Protein AF-0000000078593495 (afdb_homodimer)

Secondary structure (DSSP, 8-state):
---PPPPPP---S-PEEE---S----TT-EEEEEEEES-EEES-EEES-EEEEEEEES-EEES-EEET-EEEEEEEES-B-TT-B-TT-EEEEEEEES-B-TT-B-TT-EEEEEEEES-B-TT-B-TT-EEEEEEEES-B-TT-B-TT-EEEEEEEES-B-TT-B-TT---TT-B-TTSB-TT-B--HHHHTT-EE-HHHHHHHHGGGTPEE-/----PPPPP---S--EEE---S----TT-EEEEEEEES-EEES-EEES-EEEEEEEES-EEES-EEET-EEEEEEEES-B-TT-B-TT-EEEEEEEES-B-TT-B-TT-EEEEEEEES-B-TT-B-TT-EEEEEEEES-B-TT-B-TT-EEEEEEEES-B-TT-B-TT---TT-B-TTSB-TT-B--HHHHTT-EE-HHHHHHHHGGGTPEE-

Structure (mmCIF, N/CA/C/O backbone):
data_AF-0000000078593495-model_v1
#
loop_
_entity.id
_entity.type
_entity.pdbx_description
1 polymer 'Uncharacterized conserved protein, yisX B.subtilis ortholog'
#
loop_
_atom_site.group_PDB
_atom_site.id
_atom_site.type_symbol
_atom_site.label_atom_id
_atom_site.label_alt_id
_atom_site.label_comp_id
_atom_site.label_asym_id
_atom_site.label_entity_id
_atom_site.label_seq_id
_atom_site.pdbx_PDB_ins_code
_atom_site.Cartn_x
_atom_site.Cartn_y
_atom_site.Cartn_z
_atom_site.occupancy
_atom_site.B_iso_or_equiv
_atom_site.auth_seq_id
_atom_site.auth_comp_id
_atom_site.auth_asym_id
_atom_site.auth_atom_id
_atom_site.pdbx_PDB_model_num
ATOM 1 N N . MET A 1 1 ? 17.172 13.688 9.93 1 40.59 1 MET A N 1
ATOM 2 C CA . MET A 1 1 ? 16.844 14.977 9.336 1 40.59 1 MET A CA 1
ATOM 3 C C . MET A 1 1 ? 16.938 16.094 10.367 1 40.59 1 MET A C 1
ATOM 5 O O . MET A 1 1 ? 16.469 15.945 11.5 1 40.59 1 MET A O 1
ATOM 9 N N . ASN A 1 2 ? 17.922 16.812 10.305 1 46.59 2 ASN A N 1
ATOM 10 C CA . ASN A 1 2 ? 18.219 17.906 11.227 1 46.59 2 ASN A CA 1
ATOM 11 C C . ASN A 1 2 ? 17.016 18.797 11.469 1 46.59 2 ASN A C 1
ATOM 13 O O . ASN A 1 2 ? 16.641 19.594 10.602 1 46.59 2 ASN A O 1
ATOM 17 N N . ASN A 1 3 ? 16.047 18.344 11.938 1 56.38 3 ASN A N 1
ATOM 18 C CA . ASN A 1 3 ? 14.836 19.141 12.141 1 56.38 3 ASN A CA 1
ATOM 19 C C . ASN A 1 3 ? 15.133 20.406 12.922 1 56.38 3 ASN A C 1
ATOM 21 O O . ASN A 1 3 ? 15.391 20.344 14.133 1 56.38 3 ASN A O 1
ATOM 25 N N . LYS A 1 4 ? 15.633 21.359 12.25 1 67.75 4 LYS A N 1
ATOM 26 C CA . LYS A 1 4 ? 15.758 22.672 12.891 1 67.75 4 LYS A CA 1
ATOM 27 C C . LYS A 1 4 ? 14.461 23.062 13.594 1 67.75 4 LYS A C 1
ATOM 29 O O . LYS A 1 4 ? 13.367 22.797 13.086 1 67.75 4 LYS A O 1
ATOM 34 N N . LYS A 1 5 ? 14.492 23.594 14.805 1 88.38 5 LYS A N 1
ATOM 35 C CA . LYS A 1 5 ? 13.43 24.016 15.703 1 88.38 5 LYS A CA 1
ATOM 36 C C . LYS A 1 5 ? 12.609 25.156 15.078 1 88.38 5 LYS A C 1
ATOM 38 O O . LYS A 1 5 ? 13.156 26.016 14.391 1 88.38 5 LYS A O 1
ATOM 43 N N . VAL A 1 6 ? 11.375 25.094 15.164 1 97 6 VAL A N 1
ATOM 44 C CA . VAL A 1 6 ? 10.461 26.156 14.742 1 97 6 VAL A CA 1
ATOM 45 C C . VAL A 1 6 ? 10.766 27.438 15.516 1 97 6 VAL A C 1
ATOM 47 O O . VAL A 1 6 ? 10.852 27.422 16.75 1 97 6 VAL A O 1
ATOM 50 N N . LEU A 1 7 ? 10.953 28.453 14.766 1 97.25 7 LEU A N 1
ATOM 51 C CA . LEU A 1 7 ? 11.266 29.734 15.406 1 97.25 7 LEU A CA 1
ATOM 52 C C . LEU A 1 7 ? 10.031 30.312 16.078 1 97.25 7 LEU A C 1
ATOM 54 O O . LEU A 1 7 ? 8.93 30.266 15.531 1 97.25 7 LEU A O 1
ATOM 58 N N . LYS A 1 8 ? 10.273 30.922 17.281 1 97.38 8 LYS A N 1
ATOM 59 C CA . LYS A 1 8 ? 9.203 31.594 18.016 1 97.38 8 LYS A CA 1
ATOM 60 C C . LYS A 1 8 ? 9.023 33.031 17.547 1 97.38 8 LYS A C 1
ATOM 62 O O . LYS A 1 8 ? 9.945 33.625 17 1 97.38 8 LYS A O 1
ATOM 67 N N . PRO A 1 9 ? 7.816 33.5 17.781 1 98.25 9 PRO A N 1
ATOM 68 C CA . PRO A 1 9 ? 7.605 34.906 17.438 1 98.25 9 PRO A CA 1
ATOM 69 C C . PRO A 1 9 ? 8.508 35.844 18.234 1 98.25 9 PRO A C 1
ATOM 71 O O . PRO A 1 9 ? 8.75 35.625 19.422 1 98.25 9 PRO A O 1
ATOM 74 N N . ARG A 1 10 ? 8.945 36.875 17.516 1 97.81 10 ARG A N 1
ATOM 75 C CA . ARG A 1 10 ? 9.734 37.938 18.172 1 97.81 10 ARG A CA 1
ATOM 76 C C . ARG A 1 10 ? 8.836 39.062 18.656 1 97.81 10 ARG A C 1
ATOM 78 O O . ARG A 1 10 ? 8.586 40.031 17.922 1 97.81 10 ARG A O 1
ATOM 85 N N . ILE A 1 11 ? 8.367 38.938 19.812 1 96.94 11 ILE A N 1
ATOM 86 C CA . ILE A 1 11 ? 7.438 39.906 20.375 1 96.94 11 ILE A CA 1
ATOM 87 C C . ILE A 1 11 ? 8.109 40.656 21.516 1 96.94 11 ILE A C 1
ATOM 89 O O . ILE A 1 11 ? 8.617 40.062 22.453 1 96.94 11 ILE A O 1
ATOM 93 N N . PRO A 1 12 ? 8.094 41.969 21.406 1 93.75 12 PRO A N 1
ATOM 94 C CA . PRO A 1 12 ? 8.695 42.75 22.484 1 93.75 12 PRO A CA 1
ATOM 95 C C . PRO A 1 12 ? 7.902 42.656 23.797 1 93.75 12 PRO A C 1
ATOM 97 O O . PRO A 1 12 ? 6.719 42.312 23.781 1 93.75 12 PRO A O 1
ATOM 100 N N . ASP A 1 13 ? 8.516 43 24.938 1 89.5 13 ASP A N 1
ATOM 101 C CA . ASP A 1 13 ? 7.91 42.906 26.25 1 89.5 13 ASP A CA 1
ATOM 102 C C . ASP A 1 13 ? 6.887 44 26.484 1 89.5 13 ASP A C 1
ATOM 104 O O . ASP A 1 13 ? 5.895 43.812 27.188 1 89.5 13 ASP A O 1
ATOM 108 N N . ASN A 1 14 ? 7.137 45.156 25.812 1 89.06 14 ASN A N 1
ATOM 109 C CA . ASN A 1 14 ? 6.262 46.312 26.062 1 89.06 14 ASN A CA 1
ATOM 110 C C . ASN A 1 14 ? 5.25 46.5 24.938 1 89.06 14 ASN A C 1
ATOM 112 O O . ASN A 1 14 ? 5.57 47.062 23.891 1 89.06 14 ASN A O 1
ATOM 116 N N . LEU A 1 15 ? 4.105 45.875 25.094 1 89.88 15 LEU A N 1
ATOM 117 C CA . LEU A 1 15 ? 3.051 46.031 24.094 1 89.88 15 LEU A CA 1
ATOM 118 C C . LEU A 1 15 ? 1.963 46.969 24.594 1 89.88 15 LEU A C 1
ATOM 120 O O . LEU A 1 15 ? 1.721 47.062 25.797 1 89.88 15 LEU A O 1
ATOM 124 N N . SER A 1 16 ? 1.395 47.719 23.672 1 86.88 16 SER A N 1
ATOM 125 C CA . SER A 1 16 ? 0.256 48.594 24 1 86.88 16 SER A CA 1
ATOM 126 C C . SER A 1 16 ? -1.039 47.781 24.047 1 86.88 16 SER A C 1
ATOM 128 O O . SER A 1 16 ? -1.286 46.938 23.172 1 86.88 16 SER A O 1
ATOM 130 N N . VAL A 1 17 ? -1.724 47.969 25.203 1 82.06 17 VAL A N 1
ATOM 131 C CA . VAL A 1 17 ? -3.006 47.281 25.328 1 82.06 17 VAL A CA 1
ATOM 132 C C . VAL A 1 17 ? -4.055 48 24.484 1 82.06 17 VAL A C 1
ATOM 134 O O . VAL A 1 17 ? -4.188 49.219 24.547 1 82.06 17 VAL A O 1
ATOM 137 N N . VAL A 1 18 ? -4.59 47.281 23.641 1 74.06 18 VAL A N 1
ATOM 138 C CA . VAL A 1 18 ? -5.633 47.844 22.797 1 74.06 18 VAL A CA 1
ATOM 139 C C . VAL A 1 18 ? -6.992 47.688 23.484 1 74.06 18 VAL A C 1
ATOM 141 O O . VAL A 1 18 ? -7.352 46.594 23.938 1 74.06 18 VAL A O 1
ATOM 144 N N . GLU A 1 19 ? -7.656 48.75 23.969 1 63.53 19 GLU A N 1
ATOM 145 C CA . GLU A 1 19 ? -9.047 48.719 24.422 1 63.53 19 GLU A CA 1
ATOM 146 C C . GLU A 1 19 ? -10.008 48.625 23.234 1 63.53 19 GLU A C 1
ATOM 148 O O . GLU A 1 19 ? -10.016 49.5 22.375 1 63.53 19 GLU A O 1
ATOM 153 N N . LEU A 1 20 ? -10.227 47.469 22.828 1 59.06 20 LEU A N 1
ATOM 154 C CA . LEU A 1 20 ? -11.047 47.25 21.641 1 59.06 20 LEU A CA 1
ATOM 155 C C . LEU A 1 20 ? -12.289 48.156 21.672 1 59.06 20 LEU A C 1
ATOM 157 O O . LEU A 1 20 ? -13.219 47.906 22.438 1 59.06 20 LEU A O 1
ATOM 161 N N . GLN A 1 21 ? -12.195 49.438 22.266 1 51.5 21 GLN A N 1
ATOM 162 C CA . GLN A 1 21 ? -13.414 50.188 21.969 1 51.5 21 GLN A CA 1
ATOM 163 C C . GLN A 1 21 ? -13.906 49.906 20.562 1 51.5 21 GLN A C 1
ATOM 165 O O . GLN A 1 21 ? -13.188 49.312 19.75 1 51.5 21 GLN A O 1
ATOM 170 N N . GLU A 1 22 ? -15.07 50.906 20.047 1 49.38 22 GLU A N 1
ATOM 171 C CA . GLU A 1 22 ? -15.875 51.125 18.844 1 49.38 22 GLU A CA 1
ATOM 172 C C . GLU A 1 22 ? -15 51.219 17.594 1 49.38 22 GLU A C 1
ATOM 174 O O . GLU A 1 22 ? -15.461 51.625 16.531 1 49.38 22 GLU A O 1
ATOM 179 N N . LYS A 1 23 ? -13.664 51.062 17.75 1 55.03 23 LYS A N 1
ATOM 180 C CA . LYS A 1 23 ? -13.031 51.438 16.484 1 55.03 23 LYS A CA 1
ATOM 181 C C . LYS A 1 23 ? -13.117 50.312 15.469 1 55.03 23 LYS A C 1
ATOM 183 O O . LYS A 1 23 ? -12.852 49.156 15.797 1 55.03 23 LYS A O 1
ATOM 188 N N . TYR A 1 24 ? -13.836 50.281 14.336 1 68.81 24 TYR A N 1
ATOM 189 C CA . TYR A 1 24 ? -14.078 49.469 13.141 1 68.81 24 TYR A CA 1
ATOM 190 C C . TYR A 1 24 ? -12.773 49.156 12.43 1 68.81 24 TYR A C 1
ATOM 192 O O . TYR A 1 24 ? -11.953 50.031 12.18 1 68.81 24 TYR A O 1
ATOM 200 N N . MET A 1 25 ? -12.117 47.875 12.758 1 80 25 MET A N 1
ATOM 201 C CA . MET A 1 25 ? -11.039 47.438 11.867 1 80 25 MET A CA 1
ATOM 202 C C . MET A 1 25 ? -11.461 47.562 10.406 1 80 25 MET A C 1
ATOM 204 O O . MET A 1 25 ? -12.602 47.25 10.055 1 80 25 MET A O 1
ATOM 208 N N . LEU A 1 26 ? -10.539 48.25 9.688 1 89.19 26 LEU A N 1
ATOM 209 C CA . LEU A 1 26 ? -10.82 48.438 8.266 1 89.19 26 LEU A CA 1
ATOM 210 C C . LEU A 1 26 ? -9.844 47.625 7.41 1 89.19 26 LEU A C 1
ATOM 212 O O . LEU A 1 26 ? -8.805 47.188 7.902 1 89.19 26 LEU A O 1
ATOM 216 N N . ASP A 1 27 ? -10.172 47.469 6.199 1 94.06 27 ASP A N 1
ATOM 217 C CA . ASP A 1 27 ? -9.258 46.844 5.246 1 94.06 27 ASP A CA 1
ATOM 218 C C . ASP A 1 27 ? -7.902 47.531 5.234 1 94.06 27 ASP A C 1
ATOM 220 O O . ASP A 1 27 ? -7.832 48.75 5.383 1 94.06 27 ASP A O 1
ATOM 224 N N . GLU A 1 28 ? -6.898 46.844 5.156 1 96.12 28 GLU A N 1
ATOM 225 C CA . GLU A 1 28 ? -5.543 47.344 4.934 1 96.12 28 GLU A CA 1
ATOM 226 C C . GLU A 1 28 ? -4.984 48 6.188 1 96.12 28 GLU A C 1
ATOM 228 O O . GLU A 1 28 ? -3.895 48.562 6.156 1 96.12 28 GLU A O 1
ATOM 233 N N . ASP A 1 29 ? -5.789 47.875 7.258 1 93.44 29 ASP A N 1
ATOM 234 C CA . ASP A 1 29 ? -5.242 48.406 8.5 1 93.44 29 ASP A CA 1
ATOM 235 C C . ASP A 1 29 ? -3.971 47.688 8.906 1 93.44 29 ASP A C 1
ATOM 237 O O . ASP A 1 29 ? -3.768 46.531 8.531 1 93.44 29 ASP A O 1
ATOM 241 N N . SER A 1 30 ? -3.125 48.344 9.617 1 95 30 SER A N 1
ATOM 242 C CA . SER A 1 30 ? -1.929 47.75 10.203 1 95 30 SER A CA 1
ATOM 243 C C . SER A 1 30 ? -1.951 47.844 11.727 1 95 30 SER A C 1
ATOM 245 O O . SER A 1 30 ? -2.277 48.906 12.281 1 95 30 SER A O 1
ATOM 247 N N . PHE A 1 31 ? -1.679 46.844 12.336 1 92.94 31 PHE A N 1
ATOM 248 C CA . PHE A 1 31 ? -1.577 46.75 13.789 1 92.94 31 PHE A CA 1
ATOM 249 C C . PHE A 1 31 ? -0.191 46.312 14.211 1 92.94 31 PHE A C 1
ATOM 251 O O . PHE A 1 31 ? 0.284 45.25 13.758 1 92.94 31 PHE A O 1
ATOM 258 N N . SER A 1 32 ? 0.469 47.094 15 1 95 32 SER A N 1
ATOM 259 C CA . SER A 1 32 ? 1.826 46.75 15.414 1 95 32 SER A CA 1
ATOM 260 C C . SER A 1 32 ? 2.01 46.938 16.922 1 95 32 SER A C 1
ATOM 262 O O . SER A 1 32 ? 1.518 47.906 17.484 1 95 32 SER A O 1
ATOM 264 N N . GLU A 1 33 ? 2.656 45.969 17.547 1 95.94 33 GLU A N 1
ATOM 265 C CA . GLU A 1 33 ? 3.041 46 18.953 1 95.94 33 GLU A CA 1
ATOM 266 C C . GLU A 1 33 ? 1.833 46.281 19.844 1 95.94 33 GLU A C 1
ATOM 268 O O . GLU A 1 33 ? 1.855 47.188 20.672 1 95.94 33 GLU A O 1
ATOM 273 N N . GLN A 1 34 ? 0.93 45.469 19.641 1 93.44 34 GLN A N 1
ATOM 274 C CA . GLN A 1 34 ? -0.318 45.594 20.391 1 93.44 34 GLN A CA 1
ATOM 275 C C . GLN A 1 34 ? -0.758 44.281 20.984 1 93.44 34 GLN A C 1
ATOM 277 O O . GLN A 1 34 ? -0.356 43.188 20.516 1 93.44 34 GLN A O 1
ATOM 282 N N . VAL A 1 35 ? -1.501 44.344 22.062 1 95 35 VAL A N 1
ATOM 283 C CA . VAL A 1 35 ? -2.139 43.156 22.656 1 95 35 VAL A CA 1
ATOM 284 C C . VAL A 1 35 ? -3.65 43.375 22.703 1 95 35 VAL A C 1
ATOM 286 O O . VAL A 1 35 ? -4.125 44.406 23.156 1 95 35 VAL A O 1
ATOM 289 N N . PHE A 1 36 ? -4.34 42.469 22.094 1 92.75 36 PHE A N 1
ATOM 290 C CA . PHE A 1 36 ? -5.781 42.375 22.266 1 92.75 36 PHE A CA 1
ATOM 291 C C . PHE A 1 36 ? -6.113 41.344 23.344 1 92.75 36 PHE A C 1
ATOM 293 O O . PHE A 1 36 ? -5.715 40.156 23.234 1 92.75 36 PHE A O 1
ATOM 300 N N . SER A 1 37 ? -6.742 41.75 24.422 1 93.31 37 SER A N 1
ATOM 301 C CA . SER A 1 37 ? -6.914 40.812 25.547 1 93.31 37 SER A CA 1
ATOM 302 C C . SER A 1 37 ? -8.352 40.812 26.047 1 93.31 37 SER A C 1
ATOM 304 O O . SER A 1 37 ? -8.961 41.875 26.188 1 93.31 37 SER A O 1
ATOM 306 N N . HIS A 1 38 ? -8.875 39.562 26.25 1 93.5 38 HIS A N 1
ATOM 307 C CA . HIS A 1 38 ? -10.156 39.344 26.906 1 93.5 38 HIS A CA 1
ATOM 308 C C . HIS A 1 38 ? -11.258 40.188 26.25 1 93.5 38 HIS A C 1
ATOM 310 O O . HIS A 1 38 ? -11.992 40.906 26.922 1 93.5 38 HIS A O 1
ATOM 316 N N . CYS A 1 39 ? -11.266 40 24.953 1 91.38 39 CYS A N 1
ATOM 317 C CA . CYS A 1 39 ? -12.297 40.719 24.219 1 91.38 39 CYS A CA 1
ATOM 318 C C . CYS A 1 39 ? -12.914 39.844 23.141 1 91.38 39 CYS A C 1
ATOM 320 O O . CYS A 1 39 ? -12.578 38.688 23.016 1 91.38 39 CYS A O 1
ATOM 322 N N . HIS A 1 40 ? -13.977 40.375 22.484 1 93.19 40 HIS A N 1
ATOM 323 C CA . HIS A 1 40 ? -14.672 39.719 21.375 1 93.19 40 HIS A CA 1
ATOM 324 C C . HIS A 1 40 ? -14.516 40.5 20.078 1 93.19 40 HIS A C 1
ATOM 326 O O . HIS A 1 40 ? -14.664 41.719 20.078 1 93.19 40 HIS A O 1
ATOM 332 N N . ILE A 1 41 ? -14.133 39.875 19.094 1 90.75 41 ILE A N 1
ATOM 333 C CA . ILE A 1 41 ? -14.141 40.438 17.75 1 90.75 41 ILE A CA 1
ATOM 334 C C . ILE A 1 41 ? -15.234 39.75 16.922 1 90.75 41 ILE A C 1
ATOM 336 O O . ILE A 1 41 ? -15.07 38.625 16.484 1 90.75 41 ILE A O 1
ATOM 340 N N . GLU A 1 42 ? -16.328 40.438 16.75 1 90.94 42 GLU A N 1
ATOM 341 C CA . GLU A 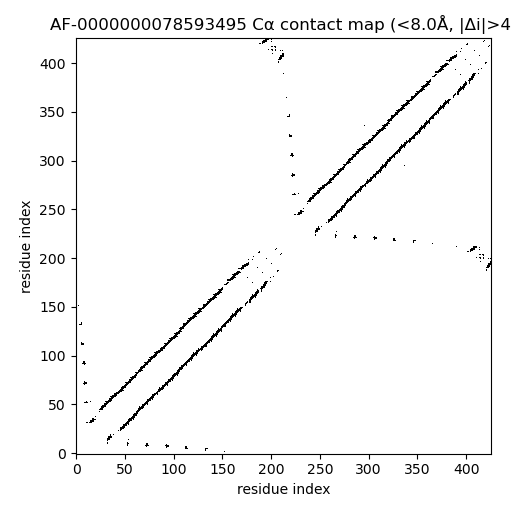1 42 ? -17.516 39.844 16.156 1 90.94 42 GLU A CA 1
ATOM 342 C C . GLU A 1 42 ? -17.906 40.562 14.875 1 90.94 42 GLU A C 1
ATOM 344 O O . GLU A 1 42 ? -17.797 41.812 14.805 1 90.94 42 GLU A O 1
ATOM 349 N N . ASN A 1 43 ? -18.328 39.812 13.891 1 91.81 43 ASN A N 1
ATOM 350 C CA . ASN A 1 43 ? -18.812 40.344 12.625 1 91.81 43 ASN A CA 1
ATOM 351 C C . ASN A 1 43 ? -17.797 41.312 11.992 1 91.81 43 ASN A C 1
ATOM 353 O O . ASN A 1 43 ? -18.141 42.406 11.555 1 91.81 43 ASN A O 1
ATOM 357 N N . CYS A 1 44 ? -16.625 40.812 12.094 1 90.94 44 CYS A N 1
ATOM 358 C CA . CYS A 1 44 ? -15.516 41.625 11.555 1 90.94 44 CYS A CA 1
ATOM 359 C C . CYS A 1 44 ? -14.977 40.969 10.273 1 90.94 44 CYS A C 1
ATOM 361 O O . CYS A 1 44 ? -14.406 39.906 10.305 1 90.94 44 CYS A O 1
ATOM 363 N N . GLU A 1 45 ? -15.266 41.562 9.148 1 93.56 45 GLU A N 1
ATOM 364 C CA . GLU A 1 45 ? -14.766 41.094 7.855 1 93.56 45 GLU A CA 1
ATOM 365 C C . GLU A 1 45 ? -13.773 42.094 7.266 1 93.56 45 GLU A C 1
ATOM 367 O O . GLU A 1 45 ? -14.164 43.094 6.66 1 93.56 45 GLU A O 1
ATOM 372 N N . ILE A 1 46 ? -12.508 41.844 7.496 1 94.19 46 ILE A N 1
ATOM 373 C CA . ILE A 1 46 ? -11.453 42.719 7 1 94.19 46 ILE A CA 1
ATOM 374 C C . ILE A 1 46 ? -10.492 41.938 6.113 1 94.19 46 ILE A C 1
ATOM 376 O O . ILE A 1 46 ? -10.453 40.719 6.176 1 94.19 46 ILE A O 1
ATOM 380 N N . GLN A 1 47 ? -9.812 42.625 5.207 1 96.81 47 GLN A N 1
ATOM 381 C CA . GLN A 1 47 ? -8.867 41.969 4.305 1 96.81 47 GLN A CA 1
ATOM 382 C C . GLN A 1 47 ? -7.582 42.781 4.168 1 96.81 47 GLN A C 1
ATOM 384 O O . GLN A 1 47 ? -7.578 43.969 4.398 1 96.81 47 GLN A O 1
ATOM 389 N N . ARG A 1 48 ? -6.539 42.094 3.83 1 98.12 48 ARG A N 1
ATOM 390 C CA . ARG A 1 48 ? -5.254 42.688 3.504 1 98.12 48 ARG A CA 1
ATOM 391 C C . ARG A 1 48 ? -4.719 43.5 4.68 1 98.12 48 ARG A C 1
ATOM 393 O O . ARG A 1 48 ? -4.211 44.625 4.492 1 98.12 48 ARG A O 1
ATOM 400 N N . ASN A 1 49 ? -4.926 43 5.832 1 97.06 49 ASN A N 1
ATOM 401 C CA . ASN A 1 49 ? -4.387 43.656 7.023 1 97.06 49 ASN A CA 1
ATOM 402 C C . ASN A 1 49 ? -2.996 43.125 7.367 1 97.06 49 ASN A C 1
ATOM 404 O O . ASN A 1 49 ? -2.568 42.094 6.844 1 97.06 49 ASN A O 1
ATOM 408 N N . CYS A 1 50 ? -2.357 43.906 8.117 1 98.06 50 CYS A N 1
ATOM 409 C CA . CYS A 1 50 ? -1.027 43.531 8.586 1 98.06 50 CYS A CA 1
ATOM 410 C C . CYS A 1 50 ? -0.965 43.531 10.109 1 98.06 50 CYS A C 1
ATOM 412 O O . CYS A 1 50 ? -1.263 44.562 10.75 1 98.06 50 CYS A O 1
ATOM 414 N N . PHE A 1 51 ? -0.621 42.406 10.609 1 96.88 51 PHE A N 1
ATOM 415 C CA . PHE A 1 51 ? -0.398 42.281 12.047 1 96.88 51 PHE A CA 1
ATOM 416 C C . PHE A 1 51 ? 1.063 41.969 12.336 1 96.88 51 PHE A C 1
ATOM 418 O O . PHE A 1 51 ? 1.578 40.938 11.914 1 96.88 51 PHE A O 1
ATOM 425 N N . LYS A 1 52 ? 1.721 42.875 13 1 98.12 52 LYS A N 1
ATOM 426 C CA . LYS A 1 52 ? 3.129 42.688 13.336 1 98.12 52 LYS A CA 1
ATOM 427 C C . LYS A 1 52 ? 3.355 42.812 14.836 1 98.12 52 LYS A C 1
ATOM 429 O O . LYS A 1 52 ? 3.008 43.812 15.445 1 98.12 52 LYS A O 1
ATOM 434 N N . GLN A 1 53 ? 3.922 41.719 15.43 1 98.19 53 GLN A N 1
ATOM 435 C CA . GLN A 1 53 ? 4.211 41.719 16.859 1 98.19 53 GLN A CA 1
ATOM 436 C C . GLN A 1 53 ? 2.949 42 17.672 1 98.19 53 GLN A C 1
ATOM 438 O O . GLN A 1 53 ? 2.908 42.906 18.484 1 98.19 53 GLN A O 1
ATOM 443 N N . VAL A 1 54 ? 2.049 41.156 17.484 1 96.69 54 VAL A N 1
ATOM 444 C CA . VAL A 1 54 ? 0.741 41.281 18.109 1 96.69 54 VAL A CA 1
ATOM 445 C C . VAL A 1 54 ? 0.422 40.031 18.922 1 96.69 54 VAL A C 1
ATOM 447 O O . VAL A 1 54 ? 0.764 38.906 18.516 1 96.69 54 VAL A O 1
ATOM 450 N N . ILE A 1 55 ? -0.17 40.156 20.062 1 97.81 55 ILE A N 1
ATOM 451 C CA . ILE A 1 55 ? -0.675 39.031 20.875 1 97.81 55 ILE A CA 1
ATOM 452 C C . ILE A 1 55 ? -2.195 39.125 20.969 1 97.81 55 ILE A C 1
ATOM 454 O O . ILE A 1 55 ? -2.74 40.188 21.312 1 97.81 55 ILE A O 1
ATOM 458 N N . PHE A 1 56 ? -2.855 38.125 20.594 1 96.56 56 PHE A N 1
ATOM 459 C CA . PHE A 1 56 ? -4.254 37.938 20.938 1 96.56 56 PHE A CA 1
ATOM 460 C C . PHE A 1 56 ? -4.387 37 22.141 1 96.56 56 PHE A C 1
ATOM 462 O O . PHE A 1 56 ? -4.02 35.812 22.047 1 96.56 56 PHE A O 1
ATOM 469 N N . ASP A 1 57 ? -4.789 37.5 23.266 1 96.94 57 ASP A N 1
ATOM 470 C CA . ASP A 1 57 ? -4.902 36.719 24.484 1 96.94 57 ASP A CA 1
ATOM 471 C C . ASP A 1 57 ? -6.348 36.625 24.969 1 96.94 57 ASP A C 1
ATOM 473 O O . ASP A 1 57 ? -6.906 37.625 25.422 1 96.94 57 ASP A O 1
ATOM 477 N N . SER A 1 58 ? -6.938 35.406 24.938 1 97.44 58 SER A N 1
ATOM 478 C CA . SER A 1 58 ? -8.297 35.188 25.406 1 97.44 58 SER A CA 1
ATOM 479 C C . SER A 1 58 ? -9.305 36.031 24.625 1 97.44 58 SER A C 1
ATOM 481 O O . SER A 1 58 ? -10.141 36.719 25.219 1 97.44 58 SER A O 1
ATOM 483 N N . VAL A 1 59 ? -9.133 35.969 23.344 1 95.94 59 VAL A N 1
ATOM 484 C CA . VAL A 1 59 ? -10.031 36.656 22.438 1 95.94 59 VAL A CA 1
ATOM 485 C C . VAL A 1 59 ? -10.969 35.688 21.766 1 95.94 59 VAL A C 1
ATOM 487 O O . VAL A 1 59 ? -10.539 34.594 21.328 1 95.94 59 VAL A O 1
ATOM 490 N N . VAL A 1 60 ? -12.25 35.969 21.672 1 96.88 60 VAL A N 1
ATOM 491 C CA . VAL A 1 60 ? -13.234 35.156 20.938 1 96.88 60 VAL A CA 1
ATOM 492 C C . VAL A 1 60 ? -13.547 35.812 19.594 1 96.88 60 VAL A C 1
ATOM 494 O O . VAL A 1 60 ? -13.984 36.969 19.547 1 96.88 60 VAL A O 1
ATOM 497 N N . PHE A 1 61 ? -13.266 35.094 18.531 1 95.75 61 PHE A N 1
ATOM 498 C CA . PHE A 1 61 ? -13.633 35.531 17.188 1 95.75 61 PHE A CA 1
ATOM 499 C C . PHE A 1 61 ? -14.938 34.875 16.75 1 95.75 61 PHE A C 1
ATOM 501 O O . PHE A 1 61 ? -15.078 33.656 16.828 1 95.75 61 PHE A O 1
ATOM 508 N N . LYS A 1 62 ? -15.852 35.719 16.375 1 95.12 62 LYS A N 1
ATOM 509 C CA . LYS A 1 62 ? -17.125 35.219 15.891 1 95.12 62 LYS A CA 1
ATOM 510 C C . LYS A 1 62 ? -17.5 35.875 14.562 1 95.12 62 LYS A C 1
ATOM 512 O O . LYS A 1 62 ? -17.547 37.094 14.445 1 95.12 62 LYS A O 1
ATOM 517 N N . ASN A 1 63 ? -17.797 35.031 13.547 1 94.94 63 ASN A N 1
ATOM 518 C CA . ASN A 1 63 ? -18.125 35.531 12.219 1 94.94 63 ASN A CA 1
ATOM 519 C C . ASN A 1 63 ? -17.094 36.531 11.734 1 94.94 63 ASN A C 1
ATOM 521 O O . ASN A 1 63 ? -17.438 37.656 11.359 1 94.94 63 ASN A O 1
ATOM 525 N N . ALA A 1 64 ? -15.867 36.156 11.883 1 95.25 64 ALA A N 1
ATOM 526 C CA . ALA A 1 64 ? -14.766 37.031 11.539 1 95.25 64 ALA A CA 1
ATOM 527 C C . ALA A 1 64 ? -13.977 36.5 10.344 1 95.25 64 ALA A C 1
ATOM 529 O O . ALA A 1 64 ? -13.906 35.281 10.141 1 95.25 64 ALA A O 1
ATOM 530 N N . SER A 1 65 ? -13.516 37.375 9.516 1 96.94 65 SER A N 1
ATOM 531 C CA . SER A 1 65 ? -12.672 37.062 8.359 1 96.94 65 SER A CA 1
ATOM 532 C C . SER A 1 65 ? -11.5 38.031 8.25 1 96.94 65 SER A C 1
ATOM 534 O O . SER A 1 65 ? -11.664 39.25 8.469 1 96.94 65 SER A O 1
ATOM 536 N N . MET A 1 66 ? -10.328 37.5 8.008 1 95.94 66 MET A N 1
ATOM 537 C CA . MET A 1 66 ? -9.141 38.312 7.789 1 95.94 66 MET A CA 1
ATOM 538 C C . MET A 1 66 ? -8.367 37.844 6.566 1 95.94 66 MET A C 1
ATOM 540 O O . MET A 1 66 ? -7.148 37.688 6.613 1 95.94 66 MET A O 1
ATOM 544 N N . GLN A 1 67 ? -9.023 37.656 5.457 1 97.94 67 GLN A N 1
ATOM 545 C CA . GLN A 1 67 ? -8.453 37.094 4.25 1 97.94 67 GLN A CA 1
ATOM 546 C C . GLN A 1 67 ? -7.324 37.938 3.699 1 97.94 67 GLN A C 1
ATOM 548 O O . GLN A 1 67 ? -7.309 39.156 3.908 1 97.94 67 GLN A O 1
ATOM 553 N N . TYR A 1 68 ? -6.332 37.375 3.057 1 98.5 68 TYR A N 1
ATOM 554 C CA . TYR A 1 68 ? -5.23 38.031 2.352 1 98.5 68 TYR A CA 1
ATOM 555 C C . TYR A 1 68 ? -4.352 38.812 3.316 1 98.5 68 TYR A C 1
ATOM 557 O O . TYR A 1 68 ? -3.615 39.719 2.902 1 98.5 68 TYR A O 1
ATOM 565 N N . SER A 1 69 ? -4.387 38.562 4.555 1 98.44 69 SER A N 1
ATOM 566 C CA . SER A 1 69 ? -3.664 39.344 5.551 1 98.44 69 SER A CA 1
ATOM 567 C C . SER A 1 69 ? -2.303 38.719 5.855 1 98.44 69 SER A C 1
ATOM 569 O O . SER A 1 69 ? -2.027 37.594 5.461 1 98.44 69 SER A O 1
ATOM 571 N N . GLU A 1 70 ? -1.48 39.5 6.477 1 98.75 70 GLU A N 1
ATOM 572 C CA . GLU A 1 70 ? -0.139 39.094 6.871 1 98.75 70 GLU A CA 1
ATOM 573 C C . GLU A 1 70 ? 0.023 39.125 8.391 1 98.75 70 GLU A C 1
ATOM 575 O O . GLU A 1 70 ? -0.344 40.094 9.039 1 98.75 70 GLU A O 1
ATOM 580 N N . PHE A 1 71 ? 0.562 38.062 8.859 1 98.62 71 PHE A N 1
ATOM 581 C CA . PHE A 1 71 ? 0.858 37.938 10.281 1 98.62 71 PHE A CA 1
ATOM 582 C C . PHE A 1 71 ? 2.342 37.656 10.508 1 98.62 71 PHE A C 1
ATOM 584 O O . PHE A 1 71 ? 2.877 36.688 10.016 1 98.62 71 PHE A O 1
ATOM 591 N N . THR A 1 72 ? 3.027 38.531 11.117 1 98.75 72 THR A N 1
ATOM 592 C CA . THR A 1 72 ? 4.445 38.375 11.43 1 98.75 72 THR A CA 1
ATOM 593 C C . THR A 1 72 ? 4.695 38.531 12.922 1 98.75 72 THR A C 1
ATOM 595 O O . THR A 1 72 ? 4.406 39.594 13.484 1 98.75 72 THR A O 1
ATOM 598 N N . ASP A 1 73 ? 5.266 37.531 13.555 1 98.75 73 ASP A N 1
ATOM 599 C CA . ASP A 1 73 ? 5.523 37.562 14.992 1 98.75 73 ASP A CA 1
ATOM 600 C C . ASP A 1 73 ? 4.227 37.75 15.773 1 98.75 73 ASP A C 1
ATOM 602 O O . ASP A 1 73 ? 4.078 38.75 16.516 1 98.75 73 ASP A O 1
ATOM 606 N N . VAL A 1 74 ? 3.365 36.812 15.648 1 98.69 74 VAL A N 1
ATOM 607 C CA . VAL A 1 74 ? 2.041 36.938 16.25 1 98.69 74 VAL A CA 1
ATOM 608 C C . VAL A 1 74 ? 1.755 35.688 17.094 1 98.69 74 VAL A C 1
ATOM 610 O O . VAL A 1 74 ? 2.162 34.594 16.734 1 98.69 74 VAL A O 1
ATOM 613 N N . ARG A 1 75 ? 1.105 35.906 18.203 1 98.69 75 ARG A N 1
ATOM 614 C CA . ARG A 1 75 ? 0.696 34.781 19.062 1 98.69 75 ARG A CA 1
ATOM 615 C C . ARG A 1 75 ? -0.799 34.844 19.359 1 98.69 75 ARG A C 1
ATOM 617 O O . ARG A 1 75 ? -1.317 35.906 19.75 1 98.69 75 ARG A O 1
ATOM 624 N N . PHE A 1 76 ? -1.478 33.781 19.109 1 98.62 76 PHE A N 1
ATOM 625 C CA . PHE A 1 76 ? -2.824 33.562 19.609 1 98.62 76 PHE A CA 1
ATOM 626 C C . PHE A 1 76 ? -2.793 32.625 20.828 1 98.62 76 PHE A C 1
ATOM 628 O O . PHE A 1 76 ? -2.242 31.531 20.766 1 98.62 76 PHE A O 1
ATOM 635 N N . GLU A 1 77 ? -3.258 33.062 21.953 1 98.69 77 GLU A N 1
ATOM 636 C CA . GLU A 1 77 ? -3.281 32.219 23.156 1 98.69 77 GLU A CA 1
ATOM 637 C C . GLU A 1 77 ? -4.656 32.219 23.812 1 98.69 77 GLU A C 1
ATOM 639 O O . GLU A 1 77 ? -5.203 33.312 24.094 1 98.69 77 GLU A O 1
ATOM 644 N N . ASN A 1 78 ? -5.238 31.062 24.047 1 98.75 78 ASN A N 1
ATOM 645 C CA . ASN A 1 78 ? -6.539 30.922 24.688 1 98.75 78 ASN A CA 1
ATOM 646 C C . ASN A 1 78 ? -7.645 31.594 23.875 1 98.75 78 ASN A C 1
ATOM 648 O O . ASN A 1 78 ? -8.531 32.219 24.438 1 98.75 78 ASN A O 1
ATOM 652 N N . CYS A 1 79 ? -7.52 31.422 22.609 1 98.69 79 CYS A N 1
ATOM 653 C CA . CYS A 1 79 ? -8.492 32.094 21.734 1 98.69 79 CYS A CA 1
ATOM 654 C C . CYS A 1 79 ? -9.484 31.078 21.156 1 98.69 79 CYS A C 1
ATOM 656 O O . CYS A 1 79 ? -9.188 29.891 21.094 1 98.69 79 CYS A O 1
ATOM 658 N N . ASP A 1 80 ? -10.695 31.531 20.828 1 98.81 80 ASP A N 1
ATOM 659 C CA . ASP A 1 80 ? -11.664 30.797 20.031 1 98.81 80 ASP A CA 1
ATOM 660 C C . ASP A 1 80 ? -11.758 31.359 18.609 1 98.81 80 ASP A C 1
ATOM 662 O O . ASP A 1 80 ? -12.32 32.438 18.391 1 98.81 80 ASP A O 1
ATOM 666 N N . LEU A 1 81 ? -11.219 30.656 17.719 1 98.44 81 LEU A N 1
ATOM 667 C CA . LEU A 1 81 ? -11.211 31.062 16.312 1 98.44 81 LEU A CA 1
ATOM 668 C C . LEU A 1 81 ? -12.078 30.109 15.477 1 98.44 81 LEU A C 1
ATOM 670 O O . LEU A 1 81 ? -11.812 29.922 14.289 1 98.44 81 LEU A O 1
ATOM 674 N N . SER A 1 82 ? -13.07 29.516 16.094 1 98.56 82 SER A N 1
ATOM 675 C CA . SER A 1 82 ? -13.938 28.562 15.391 1 98.56 82 SER A CA 1
ATOM 676 C C . SER A 1 82 ? -14.617 29.219 14.195 1 98.56 82 SER A C 1
ATOM 678 O O . SER A 1 82 ? -15.211 30.297 14.32 1 98.56 82 SER A O 1
ATOM 680 N N . ASN A 1 83 ? -14.414 28.609 13.039 1 98.25 83 ASN A N 1
ATOM 681 C CA . ASN A 1 83 ? -15.094 28.969 11.789 1 98.25 83 ASN A CA 1
ATOM 682 C C . ASN A 1 83 ? -14.633 30.328 11.273 1 98.25 83 ASN A C 1
ATOM 684 O O . ASN A 1 83 ? -15.352 30.984 10.516 1 98.25 83 ASN A O 1
ATOM 688 N N . VAL A 1 84 ? -13.516 30.781 11.719 1 97.94 84 VAL A N 1
ATOM 689 C CA . VAL A 1 84 ? -12.953 32.031 11.203 1 97.94 84 VAL A CA 1
ATOM 690 C C . VAL A 1 84 ? -12.344 31.781 9.828 1 97.94 84 VAL A C 1
ATOM 692 O O . VAL A 1 84 ? -11.82 30.688 9.555 1 97.94 84 VAL A O 1
ATOM 695 N N . ASP A 1 85 ? -12.438 32.812 8.953 1 98.44 85 ASP A N 1
ATOM 696 C CA . ASP A 1 85 ? -11.906 32.719 7.594 1 98.44 85 ASP A CA 1
ATOM 697 C C . ASP A 1 85 ? -10.555 33.406 7.484 1 98.44 85 ASP A C 1
ATOM 699 O O . ASP A 1 85 ? -10.492 34.656 7.414 1 98.44 85 ASP A O 1
ATOM 703 N N . PHE A 1 86 ? -9.469 32.688 7.473 1 98 86 PHE A N 1
ATOM 704 C CA . PHE A 1 86 ? -8.102 33.188 7.332 1 98 86 PHE A CA 1
ATOM 705 C C . PHE A 1 86 ? -7.488 32.688 6.02 1 98 86 PHE A C 1
ATOM 707 O O . PHE A 1 86 ? -6.277 32.469 5.934 1 98 86 PHE A O 1
ATOM 714 N N . ARG A 1 87 ? -8.227 32.531 4.934 1 98.44 87 ARG A N 1
ATOM 715 C CA . ARG A 1 87 ? -7.707 32.062 3.656 1 98.44 87 ARG A CA 1
ATOM 716 C C . ARG A 1 87 ? -6.719 33.062 3.062 1 98.44 87 ARG A C 1
ATOM 718 O O . ARG A 1 87 ? -6.848 34.25 3.277 1 98.44 87 ARG A O 1
ATOM 725 N N . GLU A 1 88 ? -5.781 32.5 2.375 1 98.81 88 GLU A N 1
ATOM 726 C CA . GLU A 1 88 ? -4.832 33.281 1.583 1 98.81 88 GLU A CA 1
ATOM 727 C C . GLU A 1 88 ? -4.047 34.25 2.459 1 98.81 88 GLU A C 1
ATOM 729 O O . GLU A 1 88 ? -3.855 35.438 2.09 1 98.81 88 GLU A O 1
ATOM 734 N N . CYS A 1 89 ? -3.648 33.844 3.572 1 98.75 89 CYS A N 1
ATOM 735 C CA . CYS A 1 89 ? -2.834 34.656 4.48 1 98.75 89 CYS A CA 1
ATOM 736 C C . CYS A 1 89 ? -1.378 34.188 4.445 1 98.75 89 CYS A C 1
ATOM 738 O O . CYS A 1 89 ? -1.071 33.125 3.949 1 98.75 89 CYS A O 1
ATOM 740 N N . SER A 1 90 ? -0.468 35.062 4.848 1 98.81 90 SER A N 1
ATOM 741 C CA . SER A 1 90 ? 0.938 34.75 5.09 1 98.81 90 SER A CA 1
ATOM 742 C C . SER A 1 90 ? 1.271 34.812 6.574 1 98.81 90 SER A C 1
ATOM 744 O O . SER A 1 90 ? 1.063 35.844 7.215 1 98.81 90 SER A O 1
ATOM 746 N N . MET A 1 91 ? 1.807 33.812 7.066 1 98.56 91 MET A N 1
ATOM 747 C CA . MET A 1 91 ? 2.061 33.719 8.5 1 98.56 91 MET A CA 1
ATOM 748 C C . MET A 1 91 ? 3.525 33.406 8.773 1 98.56 91 MET A C 1
ATOM 750 O O . MET A 1 91 ? 4.02 32.344 8.352 1 98.56 91 MET A O 1
ATOM 754 N N . TYR A 1 92 ? 4.195 34.281 9.453 1 98.75 92 TYR A N 1
ATOM 755 C CA . TYR A 1 92 ? 5.613 34.125 9.758 1 98.75 92 TYR A CA 1
ATOM 756 C C . TYR A 1 92 ? 5.855 34.188 11.266 1 98.75 92 TYR A C 1
ATOM 758 O O . TYR A 1 92 ? 5.488 35.156 11.93 1 98.75 92 TYR A O 1
ATOM 766 N N . ARG A 1 93 ? 6.551 33.188 11.766 1 98.69 93 ARG A N 1
ATOM 767 C CA . ARG A 1 93 ? 6.816 33.125 13.203 1 98.69 93 ARG A CA 1
ATOM 768 C C . ARG A 1 93 ? 5.539 33.344 14.008 1 98.69 93 ARG A C 1
ATOM 770 O O . ARG A 1 93 ? 5.418 34.344 14.711 1 98.69 93 ARG A O 1
ATOM 777 N N . MET A 1 94 ? 4.707 32.469 13.93 1 98.56 94 MET A N 1
ATOM 778 C CA . MET A 1 94 ? 3.398 32.594 14.57 1 98.56 94 MET A CA 1
ATOM 779 C C . MET A 1 94 ? 3.123 31.359 15.453 1 98.56 94 MET A C 1
ATOM 781 O O . MET A 1 94 ? 3.615 30.266 15.172 1 98.56 94 MET A O 1
ATOM 785 N N . GLU A 1 95 ? 2.4 31.562 16.547 1 98.69 95 GLU A N 1
ATOM 786 C CA . GLU A 1 95 ? 2.041 30.484 17.453 1 98.69 95 GLU A CA 1
ATOM 787 C C . GLU A 1 95 ? 0.559 30.531 17.812 1 98.69 95 GLU A C 1
ATOM 789 O O . GLU A 1 95 ? 0.008 31.609 18.062 1 98.69 95 GLU A O 1
ATOM 794 N N . PHE A 1 96 ? -0.031 29.391 17.734 1 98.88 96 PHE A N 1
ATOM 795 C CA . PHE A 1 96 ? -1.329 29.156 18.359 1 98.88 96 PHE A CA 1
ATOM 796 C C . PHE A 1 96 ? -1.186 28.297 19.609 1 98.88 96 PHE A C 1
ATOM 798 O O . PHE A 1 96 ? -0.647 27.188 19.547 1 98.88 96 PHE A O 1
ATOM 805 N N . VAL A 1 97 ? -1.588 28.812 20.734 1 98.88 97 VAL A N 1
ATOM 806 C CA . VAL A 1 97 ? -1.455 28.062 21.984 1 98.88 97 VAL A CA 1
ATOM 807 C C . VAL A 1 97 ? -2.814 27.953 22.672 1 98.88 97 VAL A C 1
ATOM 809 O O . VAL A 1 97 ? -3.432 28.969 23 1 98.88 97 VAL A O 1
ATOM 812 N N . ASN A 1 98 ? -3.279 26.734 22.875 1 98.88 98 ASN A N 1
ATOM 813 C CA . ASN A 1 98 ? -4.535 26.484 23.578 1 98.88 98 ASN A CA 1
ATOM 814 C C . ASN A 1 98 ? -5.703 27.203 22.906 1 98.88 98 ASN A C 1
ATOM 816 O O . ASN A 1 98 ? -6.449 27.938 23.547 1 98.88 98 ASN A O 1
ATOM 820 N N . CYS A 1 99 ? -5.816 26.984 21.641 1 98.94 99 CYS A N 1
ATOM 821 C CA . CYS A 1 99 ? -6.859 27.656 20.891 1 98.94 99 CYS A CA 1
ATOM 822 C C . CYS A 1 99 ? -7.871 26.656 20.328 1 98.94 99 CYS A C 1
ATOM 824 O O . CYS A 1 99 ? -7.523 25.5 20.078 1 98.94 99 CYS A O 1
ATOM 826 N N . LYS A 1 100 ? -9.109 27.094 20.188 1 98.88 100 LYS A N 1
ATOM 827 C CA . LYS A 1 100 ? -10.141 26.375 19.438 1 98.88 100 LYS A CA 1
ATOM 828 C C . LYS A 1 100 ? -10.164 26.844 17.984 1 98.88 100 LYS A C 1
ATOM 830 O O . LYS A 1 100 ? -10.5 27.984 17.688 1 98.88 100 LYS A O 1
ATOM 835 N N . LEU A 1 101 ? -9.852 25.938 17.141 1 98.81 101 LEU A N 1
ATOM 836 C CA . LEU A 1 101 ? -9.727 26.266 15.727 1 98.81 101 LEU A CA 1
ATOM 837 C C . LEU A 1 101 ? -10.711 25.453 14.891 1 98.81 101 LEU A C 1
ATOM 839 O O . LEU A 1 101 ? -10.508 25.266 13.688 1 98.81 101 LEU A O 1
ATOM 843 N N . VAL A 1 102 ? -11.742 24.953 15.477 1 98.88 102 VAL A N 1
ATOM 844 C CA . VAL A 1 102 ? -12.688 24.047 14.82 1 98.88 102 VAL A CA 1
ATOM 845 C C . VAL A 1 102 ? -13.273 24.719 13.586 1 98.88 102 VAL A C 1
ATOM 847 O O . VAL A 1 102 ? -13.836 25.812 13.672 1 98.88 102 VAL A O 1
ATOM 850 N N . GLY A 1 103 ? -13.078 24.109 12.492 1 98.69 103 GLY A N 1
ATOM 851 C CA . GLY A 1 103 ? -13.68 24.594 11.258 1 98.69 103 GLY A CA 1
ATOM 852 C C . GLY A 1 103 ? -13.008 25.844 10.719 1 98.69 103 GLY A C 1
ATOM 853 O O . GLY A 1 103 ? -13.508 26.469 9.781 1 98.69 103 GLY A O 1
ATOM 854 N N . MET A 1 104 ? -11.953 26.266 11.242 1 98.81 104 MET A N 1
ATOM 855 C CA . MET A 1 104 ? -11.227 27.438 10.75 1 98.81 104 MET A CA 1
ATOM 856 C C . MET A 1 104 ? -10.734 27.203 9.328 1 98.81 104 MET A C 1
ATOM 858 O O . MET A 1 104 ? -10.344 26.078 8.969 1 98.81 104 MET A O 1
ATOM 862 N N . ASN A 1 105 ? -10.789 28.188 8.5 1 98.88 105 ASN A N 1
ATOM 863 C CA . ASN A 1 105 ? -10.32 28.062 7.121 1 98.88 105 ASN A CA 1
ATOM 864 C C . ASN A 1 105 ? -8.984 28.766 6.91 1 98.88 105 ASN A C 1
ATOM 866 O O . ASN A 1 105 ? -8.922 30 6.902 1 98.88 105 ASN A O 1
ATOM 870 N N . LEU A 1 106 ? -7.941 28.031 6.766 1 98.81 106 LEU A N 1
ATOM 871 C CA . LEU A 1 106 ? -6.59 28.531 6.559 1 98.81 106 LEU A CA 1
ATOM 872 C C . LEU A 1 106 ? -6.078 28.172 5.172 1 98.81 106 LEU A C 1
ATOM 874 O O . LEU A 1 106 ? -4.871 28.188 4.922 1 98.81 106 LEU A O 1
ATOM 878 N N . SER A 1 107 ? -6.988 27.844 4.238 1 98.88 107 SER A N 1
ATOM 879 C CA . SER A 1 107 ? -6.609 27.344 2.922 1 98.88 107 SER A CA 1
ATOM 880 C C . SER A 1 107 ? -5.828 28.391 2.135 1 98.88 107 SER A C 1
ATOM 882 O O . SER A 1 107 ? -5.93 29.594 2.412 1 98.88 107 SER A O 1
ATOM 884 N N . GLU A 1 108 ? -5.016 27.953 1.199 1 98.81 108 GLU A N 1
ATOM 885 C CA . GLU A 1 108 ? -4.254 28.781 0.266 1 98.81 108 GLU A CA 1
ATOM 886 C C . GLU A 1 108 ? -3.326 29.734 1.006 1 98.81 108 GLU A C 1
ATOM 888 O O . GLU A 1 108 ? -3.096 30.859 0.553 1 98.81 108 GLU A O 1
ATOM 893 N N . SER A 1 109 ? -2.877 29.391 2.145 1 98.88 109 SER A 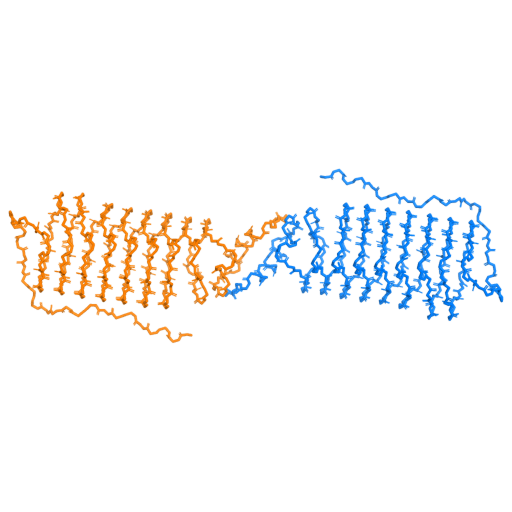N 1
ATOM 894 C CA . SER A 1 109 ? -2.025 30.25 2.971 1 98.88 109 SER A CA 1
ATOM 895 C C . SER A 1 109 ? -0.601 29.703 3.035 1 98.88 109 SER A C 1
ATOM 897 O O . SER A 1 109 ? -0.35 28.547 2.66 1 98.88 109 SER A O 1
ATOM 899 N N . ILE A 1 110 ? 0.303 30.562 3.457 1 98.81 110 ILE A N 1
ATOM 900 C CA . ILE A 1 110 ? 1.716 30.25 3.619 1 98.81 110 ILE A CA 1
ATOM 901 C C . ILE A 1 110 ? 2.086 30.281 5.102 1 98.81 110 ILE A C 1
ATOM 903 O O . ILE A 1 110 ? 1.756 31.219 5.812 1 98.81 110 ILE A O 1
ATOM 907 N N . PHE A 1 111 ? 2.787 29.203 5.5 1 98.81 111 PHE A N 1
ATOM 908 C CA . PHE A 1 111 ? 3.219 29.078 6.891 1 98.81 111 PHE A CA 1
ATOM 909 C C . PHE A 1 111 ? 4.73 28.922 6.973 1 98.81 111 PHE A C 1
ATOM 911 O O . PHE A 1 111 ? 5.297 27.984 6.395 1 98.81 111 PHE A O 1
ATOM 918 N N . ARG A 1 112 ? 5.367 29.859 7.574 1 98.81 112 ARG A N 1
ATOM 919 C CA . ARG A 1 112 ? 6.801 29.797 7.832 1 98.81 112 ARG A CA 1
ATOM 920 C C . ARG A 1 112 ? 7.098 29.922 9.32 1 98.81 112 ARG A C 1
ATOM 922 O O . ARG A 1 112 ? 6.824 30.953 9.93 1 98.81 112 ARG A O 1
ATOM 929 N N . ASP A 1 113 ? 7.637 28.844 9.938 1 98.75 113 ASP A N 1
ATOM 930 C CA . ASP A 1 113 ? 7.922 28.828 11.367 1 98.75 113 ASP A CA 1
ATOM 931 C C . ASP A 1 113 ? 6.656 29.062 12.18 1 98.75 113 ASP A C 1
ATOM 933 O O . ASP A 1 113 ? 6.555 30.047 12.922 1 98.75 113 ASP A O 1
ATOM 937 N N . VAL A 1 114 ? 5.789 28.109 12.086 1 98.81 114 VAL A N 1
ATOM 938 C CA . VAL A 1 114 ? 4.508 28.234 12.773 1 98.81 114 VAL A CA 1
ATOM 939 C C . VAL A 1 114 ? 4.281 27 13.656 1 98.81 114 VAL A C 1
ATOM 941 O O . VAL A 1 114 ? 4.59 25.875 13.266 1 98.81 114 VAL A O 1
ATOM 944 N N . SER A 1 115 ? 3.736 27.234 14.844 1 98.81 115 SER A N 1
ATOM 945 C CA . SER A 1 115 ? 3.449 26.125 15.742 1 98.81 115 SER A CA 1
ATOM 946 C C . SER A 1 115 ? 2.012 26.172 16.25 1 98.81 115 SER A C 1
ATOM 948 O O . SER A 1 115 ? 1.479 27.266 16.5 1 98.81 115 SER A O 1
ATOM 950 N N . PHE A 1 116 ? 1.409 25.047 16.328 1 98.88 116 PHE A N 1
ATOM 951 C CA . PHE A 1 116 ? 0.126 24.812 16.969 1 98.88 116 PHE A CA 1
ATOM 952 C C . PHE A 1 116 ? 0.298 23.922 18.203 1 98.88 116 PHE A C 1
ATOM 954 O O . PHE A 1 116 ? 0.774 22.781 18.078 1 98.88 116 PHE A O 1
ATOM 961 N N . ASP A 1 117 ? 0.042 24.453 19.359 1 98.88 117 ASP A N 1
ATOM 962 C CA . ASP A 1 117 ? 0.241 23.703 20.609 1 98.88 117 ASP A CA 1
ATOM 963 C C . ASP A 1 117 ? -1.054 23.625 21.406 1 98.88 117 ASP A C 1
ATOM 965 O O . ASP A 1 117 ? -1.622 24.656 21.781 1 98.88 117 ASP A O 1
ATOM 969 N N . LYS A 1 118 ? -1.543 22.422 21.672 1 98.88 118 LYS A N 1
ATOM 970 C CA . LYS A 1 118 ? -2.764 22.203 22.438 1 98.88 118 LYS A CA 1
ATOM 971 C C . LYS A 1 118 ? -3.955 22.906 21.781 1 98.88 118 LYS A C 1
ATOM 973 O O . LYS A 1 118 ? -4.703 23.609 22.469 1 98.88 118 LYS A O 1
ATOM 978 N N . CYS A 1 119 ? -4.043 22.609 20.516 1 98.94 119 CYS A N 1
ATOM 979 C CA . CYS A 1 119 ? -5.141 23.219 19.781 1 98.94 119 CYS A CA 1
ATOM 980 C C . CYS A 1 119 ? -6.133 22.172 19.297 1 98.94 119 CYS A C 1
ATOM 982 O O . CYS A 1 119 ? -5.758 21.031 19.047 1 98.94 119 CYS A O 1
ATOM 984 N N . ASN A 1 120 ? -7.406 22.531 19.25 1 98.94 120 ASN A N 1
ATOM 985 C CA . ASN A 1 120 ? -8.438 21.734 18.578 1 98.94 120 ASN A CA 1
ATOM 986 C C . ASN A 1 120 ? -8.758 22.281 17.188 1 98.94 120 ASN A C 1
ATOM 988 O O . ASN A 1 120 ? -9.484 23.266 17.062 1 98.94 120 ASN A O 1
ATOM 992 N N . GLY A 1 121 ? -8.234 21.688 16.266 1 98.81 121 GLY A N 1
ATOM 993 C CA . GLY A 1 121 ? -8.453 22.078 14.875 1 98.81 121 GLY A CA 1
ATOM 994 C C . GLY A 1 121 ? -9.297 21.094 14.094 1 98.81 121 GLY A C 1
ATOM 995 O O . GLY A 1 121 ? -9.078 20.891 12.898 1 98.81 121 GLY A O 1
ATOM 996 N N . SER A 1 122 ? -10.188 20.391 14.727 1 98.88 122 SER A N 1
ATOM 997 C CA . SER A 1 122 ? -11.07 19.484 14.008 1 98.88 122 SER A CA 1
ATOM 998 C C . SER A 1 122 ? -11.828 20.203 12.898 1 98.88 122 SER A C 1
ATOM 1000 O O . SER A 1 122 ? -12.234 21.359 13.062 1 98.88 122 SER A O 1
ATOM 1002 N N . TYR A 1 123 ? -11.961 19.609 11.766 1 98.81 123 TYR A N 1
ATOM 1003 C CA . TYR A 1 123 ? -12.727 20.094 10.625 1 98.81 123 TYR A CA 1
ATOM 1004 C C . TYR A 1 123 ? -12.07 21.328 10.016 1 98.81 123 TYR A C 1
ATOM 1006 O O . TYR A 1 123 ? -12.648 21.969 9.141 1 98.81 123 TYR A O 1
ATOM 1014 N N . ALA A 1 124 ? -10.93 21.703 10.453 1 98.88 124 ALA A N 1
ATOM 1015 C CA . ALA A 1 124 ? -10.266 22.875 9.898 1 98.88 124 ALA A CA 1
ATOM 1016 C C . ALA A 1 124 ? -9.781 22.609 8.477 1 98.88 124 ALA A C 1
ATOM 1018 O O . ALA A 1 124 ? -9.547 21.469 8.094 1 98.88 124 ALA A O 1
ATOM 1019 N N . PHE A 1 125 ? -9.641 23.672 7.707 1 98.88 125 PHE A N 1
ATOM 1020 C CA . PHE A 1 125 ? -9.219 23.578 6.312 1 98.88 125 PHE A CA 1
ATOM 1021 C C . PHE A 1 125 ? -7.809 24.141 6.133 1 98.88 125 PHE A C 1
ATOM 1023 O O . PHE A 1 125 ? -7.57 25.328 6.391 1 98.88 125 PHE A O 1
ATOM 1030 N N . PHE A 1 126 ? -6.914 23.312 5.688 1 98.81 126 PHE A N 1
ATOM 1031 C CA . PHE A 1 126 ? -5.543 23.672 5.352 1 98.81 126 PHE A CA 1
ATOM 1032 C C . PHE A 1 126 ? -5.227 23.328 3.9 1 98.81 126 PHE A C 1
ATOM 1034 O O . PHE A 1 126 ? -4.105 22.922 3.582 1 98.81 126 PHE A O 1
ATOM 1041 N N . ARG A 1 127 ? -6.172 23.422 3.035 1 98.75 127 ARG A N 1
ATOM 1042 C CA . ARG A 1 127 ? -5.957 23.016 1.65 1 98.75 127 ARG A CA 1
ATOM 1043 C C . ARG A 1 127 ? -5.062 24.016 0.922 1 98.75 127 ARG A C 1
ATOM 1045 O O . ARG A 1 127 ? -5.137 25.219 1.169 1 98.75 127 ARG A O 1
ATOM 1052 N N . PHE A 1 128 ? -4.227 23.469 -0.055 1 98.81 128 PHE A N 1
ATOM 1053 C CA . PHE A 1 128 ? -3.391 24.281 -0.923 1 98.81 128 PHE A CA 1
ATOM 1054 C C . PHE A 1 128 ? -2.471 25.172 -0.101 1 98.81 128 PHE A C 1
ATOM 1056 O O . PHE A 1 128 ? -2.264 26.344 -0.441 1 98.81 128 PHE A O 1
ATOM 1063 N N . THR A 1 129 ? -1.981 24.641 0.925 1 98.88 129 THR A N 1
ATOM 1064 C CA . THR A 1 129 ? -1.102 25.406 1.793 1 98.88 129 THR A CA 1
ATOM 1065 C C . THR A 1 129 ? 0.362 25.078 1.518 1 98.88 129 THR A C 1
ATOM 1067 O O . THR A 1 129 ? 0.66 24.094 0.832 1 98.88 129 THR A O 1
ATOM 1070 N N . ASP A 1 130 ? 1.27 25.938 1.871 1 98.81 130 ASP A N 1
ATOM 1071 C CA . ASP A 1 130 ? 2.717 25.734 1.839 1 98.81 130 ASP A CA 1
ATOM 1072 C C . ASP A 1 130 ? 3.32 25.875 3.234 1 98.81 130 ASP A C 1
ATOM 1074 O O . ASP A 1 130 ? 3.473 27 3.74 1 98.81 130 ASP A O 1
ATOM 1078 N N . PHE A 1 131 ? 3.662 24.766 3.854 1 98.62 131 PHE A N 1
ATOM 1079 C CA . PHE A 1 131 ? 4.262 24.75 5.184 1 98.62 131 PHE A CA 1
ATOM 1080 C C . PHE A 1 131 ? 5.77 24.578 5.094 1 98.62 131 PHE A C 1
ATOM 1082 O O . PHE A 1 131 ? 6.258 23.656 4.414 1 98.62 131 PHE A O 1
ATOM 1089 N N . LYS A 1 132 ? 6.434 25.406 5.703 1 98.31 132 LYS A N 1
ATOM 1090 C CA . LYS A 1 132 ? 7.871 25.25 5.906 1 98.31 132 LYS A CA 1
ATOM 1091 C C . LYS A 1 132 ? 8.25 25.469 7.363 1 98.31 132 LYS A C 1
ATOM 1093 O O . LYS A 1 132 ? 7.969 26.531 7.926 1 98.31 132 LYS A O 1
ATOM 1098 N N . GLN A 1 133 ? 8.859 24.516 8.039 1 98.06 133 GLN A N 1
ATOM 1099 C CA . GLN A 1 133 ? 9.227 24.578 9.453 1 98.06 133 GLN A CA 1
ATOM 1100 C C . GLN A 1 133 ? 8 24.812 10.328 1 98.06 133 GLN A C 1
ATOM 1102 O O . GLN A 1 133 ? 7.805 25.906 10.852 1 98.06 133 GLN A O 1
ATOM 1107 N N . ALA A 1 134 ? 7.242 23.75 10.555 1 98.62 134 ALA A N 1
ATOM 1108 C CA . ALA A 1 134 ? 6.004 23.844 11.32 1 98.62 134 ALA A CA 1
ATOM 1109 C C . ALA A 1 134 ? 5.871 22.688 12.305 1 98.62 134 ALA A C 1
ATOM 1111 O O . ALA A 1 134 ? 6.496 21.641 12.125 1 98.62 134 ALA A O 1
ATOM 1112 N N . LEU A 1 135 ? 5.16 22.938 13.344 1 98.75 135 LEU A N 1
ATOM 1113 C CA . LEU A 1 135 ? 4.949 21.938 14.383 1 98.75 135 LEU A CA 1
ATOM 1114 C C . LEU A 1 135 ? 3.498 21.922 14.852 1 98.75 135 LEU A C 1
ATOM 1116 O O . LEU A 1 135 ? 2.953 22.984 15.195 1 98.75 135 LEU A O 1
ATOM 1120 N N . PHE A 1 136 ? 2.846 20.781 14.758 1 98.81 136 PHE A N 1
ATOM 1121 C CA . PHE A 1 136 ? 1.608 20.5 15.477 1 98.81 136 PHE A CA 1
ATOM 1122 C C . PHE A 1 136 ? 1.871 19.594 16.672 1 98.81 136 PHE A C 1
ATOM 1124 O O . PHE A 1 136 ? 2.375 18.484 16.531 1 98.81 136 PHE A O 1
ATOM 1131 N N . GLN A 1 137 ? 1.626 20.094 17.859 1 98.75 137 GLN A N 1
ATOM 1132 C CA . GLN A 1 137 ? 1.884 19.312 19.062 1 98.75 137 GLN A CA 1
ATOM 1133 C C . GLN A 1 137 ? 0.656 19.297 19.969 1 98.75 137 GLN A C 1
ATOM 1135 O O . GLN A 1 137 ? 0.093 20.344 20.297 1 98.75 137 GLN A O 1
ATOM 1140 N N . ASP A 1 138 ? 0.26 18.062 20.391 1 98.88 138 ASP A N 1
ATOM 1141 C CA . ASP A 1 138 ? -0.876 17.875 21.297 1 98.88 138 ASP A CA 1
ATOM 1142 C C . ASP A 1 138 ? -2.141 18.5 20.719 1 98.88 138 ASP A C 1
ATOM 1144 O O . ASP A 1 138 ? -2.852 19.234 21.406 1 98.88 138 ASP A O 1
ATOM 1148 N N . CYS A 1 139 ? -2.357 18.188 19.469 1 98.94 139 CYS A N 1
ATOM 1149 C CA . CYS A 1 139 ? -3.484 18.812 18.766 1 98.94 139 CYS A CA 1
ATOM 1150 C C . CYS A 1 139 ? -4.527 17.766 18.391 1 98.94 139 CYS A C 1
ATOM 1152 O O . CYS A 1 139 ? -4.223 16.562 18.344 1 98.94 139 CYS A O 1
ATOM 1154 N N . GLN A 1 140 ? -5.742 18.172 18.297 1 98.94 140 GLN A N 1
ATOM 1155 C CA . GLN A 1 140 ? -6.832 17.438 17.672 1 98.94 140 GLN A CA 1
ATOM 1156 C C . GLN A 1 140 ? -7.121 17.953 16.266 1 98.94 140 GLN A C 1
ATOM 1158 O O . GLN A 1 140 ? -7.598 19.078 16.094 1 98.94 140 GLN A O 1
ATOM 1163 N N . LEU A 1 141 ? -6.879 17.172 15.273 1 98.88 141 LEU A N 1
ATOM 1164 C CA . LEU A 1 141 ? -7.059 17.609 13.898 1 98.88 141 LEU A CA 1
ATOM 1165 C C . LEU A 1 141 ? -8.008 16.688 13.148 1 98.88 141 LEU A C 1
ATOM 1167 O O . LEU A 1 141 ? -7.977 16.609 11.914 1 98.88 141 LEU A O 1
ATOM 1171 N N . SER A 1 142 ? -8.805 15.945 13.875 1 98.81 142 SER A N 1
ATOM 1172 C CA . SER A 1 142 ? -9.727 15.008 13.242 1 98.81 142 SER A CA 1
ATOM 1173 C C . SER A 1 142 ? -10.555 15.695 12.164 1 98.81 142 SER A C 1
ATOM 1175 O O . SER A 1 142 ? -11.023 16.812 12.352 1 98.81 142 SER A O 1
ATOM 1177 N N . PHE A 1 143 ? -10.688 15.07 10.977 1 98.75 143 PHE A N 1
ATOM 1178 C CA . PHE A 1 143 ? -11.516 15.492 9.852 1 98.75 143 PHE A CA 1
ATOM 1179 C C . PHE A 1 143 ? -10.969 16.766 9.227 1 98.75 143 PHE A C 1
ATOM 1181 O O . PHE A 1 143 ? -11.641 17.406 8.406 1 98.75 143 PHE A O 1
ATOM 1188 N N . SER A 1 144 ? -9.789 17.172 9.602 1 98.88 144 SER A N 1
ATOM 1189 C CA . SER A 1 144 ? -9.195 18.344 8.961 1 98.88 144 SER A CA 1
ATOM 1190 C C . SER A 1 144 ? -8.711 18.016 7.555 1 98.88 144 SER A C 1
ATOM 1192 O O . SER A 1 144 ? -8.609 16.844 7.184 1 98.88 144 SER A O 1
ATOM 1194 N N . ASP A 1 145 ? -8.539 19.031 6.746 1 98.88 145 ASP A N 1
ATOM 1195 C CA . ASP A 1 145 ? -8.266 18.859 5.32 1 98.88 145 ASP A CA 1
ATOM 1196 C C . ASP A 1 145 ? -6.945 19.531 4.934 1 98.88 145 ASP A C 1
ATOM 1198 O O . ASP A 1 145 ? -6.852 20.75 4.895 1 98.88 145 ASP A O 1
ATOM 1202 N N . PHE A 1 146 ? -5.91 18.75 4.582 1 98.81 146 PHE A N 1
ATOM 1203 C CA . PHE A 1 146 ? -4.598 19.234 4.172 1 98.81 146 PHE A CA 1
ATOM 1204 C C . PHE A 1 146 ? -4.344 18.922 2.699 1 98.81 146 PHE A C 1
ATOM 1206 O O . PHE A 1 146 ? -3.191 18.812 2.271 1 98.81 146 PHE A O 1
ATOM 1213 N N . GLN A 1 147 ? -5.391 18.766 1.914 1 98.62 147 GLN A N 1
ATOM 1214 C CA . GLN A 1 147 ? -5.25 18.312 0.535 1 98.62 147 GLN A CA 1
ATOM 1215 C C . GLN A 1 147 ? -4.414 19.297 -0.284 1 98.62 147 GLN A C 1
ATOM 1217 O O . GLN A 1 147 ? -4.52 20.5 -0.101 1 98.62 147 GLN A O 1
ATOM 1222 N N . GLN A 1 148 ? -3.602 18.75 -1.25 1 98.69 148 GLN A N 1
ATOM 1223 C CA . GLN A 1 148 ? -2.828 19.5 -2.236 1 98.69 148 GLN A CA 1
ATOM 1224 C C . GLN A 1 148 ? -1.948 20.547 -1.564 1 98.69 148 GLN A C 1
ATOM 1226 O O . GLN A 1 148 ? -1.896 21.703 -2.006 1 98.69 148 GLN A O 1
ATOM 1231 N N . SER A 1 149 ? -1.285 20.125 -0.497 1 98.75 149 SER A N 1
ATOM 1232 C CA . SER A 1 149 ? -0.406 21.047 0.233 1 98.75 149 SER A CA 1
ATOM 1233 C C . SER A 1 149 ? 1.05 20.594 0.131 1 98.75 149 SER A C 1
ATOM 1235 O O . SER A 1 149 ? 1.339 19.484 -0.329 1 98.75 149 SER A O 1
ATOM 1237 N N . ARG A 1 150 ? 1.934 21.484 0.378 1 98.56 150 ARG A N 1
ATOM 1238 C CA . ARG A 1 150 ? 3.371 21.234 0.387 1 98.56 150 ARG A CA 1
ATOM 1239 C C . ARG A 1 150 ? 3.922 21.25 1.809 1 98.56 150 ARG A C 1
ATOM 1241 O O . ARG A 1 150 ? 3.764 22.25 2.525 1 98.56 150 ARG A O 1
ATOM 1248 N N . PHE A 1 151 ? 4.574 20.172 2.166 1 98.25 151 PHE A N 1
ATOM 1249 C CA . PHE A 1 151 ? 5.148 20.016 3.496 1 98.25 151 PHE A CA 1
ATOM 1250 C C . PHE A 1 151 ? 6.672 20 3.428 1 98.25 151 PHE A C 1
ATOM 1252 O O . PHE A 1 151 ? 7.266 19.188 2.725 1 98.25 151 PHE A O 1
ATOM 1259 N N . SER A 1 152 ? 7.273 20.922 4.039 1 97.5 152 SER A N 1
ATOM 1260 C CA . SER A 1 152 ? 8.719 20.953 4.219 1 97.5 152 SER A CA 1
ATOM 1261 C C . SER A 1 152 ? 9.094 21.094 5.691 1 97.5 152 SER A C 1
ATOM 1263 O O . SER A 1 152 ? 8.82 22.141 6.305 1 97.5 152 SER A O 1
ATOM 1265 N N . LYS A 1 153 ? 9.664 20.078 6.34 1 96.62 153 LYS A N 1
ATOM 1266 C CA . LYS A 1 153 ? 10.078 20.094 7.738 1 96.62 153 LYS A CA 1
ATOM 1267 C C . LYS A 1 153 ? 8.898 20.344 8.664 1 96.62 153 LYS A C 1
ATOM 1269 O O . LYS A 1 153 ? 8.961 21.203 9.539 1 96.62 153 LYS A O 1
ATOM 1274 N N . ILE A 1 154 ? 7.84 19.625 8.438 1 97.81 154 ILE A N 1
ATOM 1275 C CA . ILE A 1 154 ? 6.664 19.703 9.305 1 97.81 154 ILE A CA 1
ATOM 1276 C C . ILE A 1 154 ? 6.664 18.5 10.258 1 97.81 154 ILE A C 1
ATOM 1278 O O . ILE A 1 154 ? 7.09 17.406 9.898 1 97.81 154 ILE A O 1
ATOM 1282 N N . GLN A 1 155 ? 6.27 18.734 11.461 1 98.25 155 GLN A N 1
ATOM 1283 C CA . GLN A 1 155 ? 6.207 17.688 12.469 1 98.25 155 GLN A CA 1
ATOM 1284 C C . GLN A 1 155 ? 4.82 17.609 13.109 1 98.25 155 GLN A C 1
ATOM 1286 O O . GLN A 1 155 ? 4.191 18.641 13.359 1 98.25 155 GLN A O 1
ATOM 1291 N N . PHE A 1 156 ? 4.406 16.406 13.344 1 98.56 156 PHE A N 1
ATOM 1292 C CA . PHE A 1 156 ? 3.199 16.109 14.109 1 98.56 156 PHE A CA 1
ATOM 1293 C C . PHE A 1 156 ? 3.527 15.273 15.344 1 98.56 156 PHE A C 1
ATOM 1295 O O . PHE A 1 156 ? 4.039 14.164 15.234 1 98.56 156 PHE A O 1
ATOM 1302 N N . LYS A 1 157 ? 3.332 15.852 16.484 1 98.5 157 LYS A N 1
ATOM 1303 C CA . LYS A 1 157 ? 3.615 15.156 17.734 1 98.5 157 LYS A CA 1
ATOM 1304 C C . LYS A 1 157 ? 2.354 15.008 18.578 1 98.5 157 LYS A C 1
ATOM 1306 O O . LYS A 1 157 ? 1.652 15.992 18.828 1 98.5 157 LYS A O 1
ATOM 1311 N N . ASN A 1 158 ? 2.051 13.766 18.969 1 98.69 158 ASN A N 1
ATOM 1312 C CA . ASN A 1 158 ? 0.891 13.5 19.812 1 98.69 158 ASN A CA 1
ATOM 1313 C C . ASN A 1 158 ? -0.364 14.18 19.281 1 98.69 158 ASN A C 1
ATOM 1315 O O . ASN A 1 158 ? -1.051 14.891 20.016 1 98.69 158 ASN A O 1
ATOM 1319 N N . THR A 1 159 ? -0.59 13.984 18.078 1 98.81 159 THR A N 1
ATOM 1320 C CA . THR A 1 159 ? -1.674 14.688 17.391 1 98.81 159 THR A CA 1
ATOM 1321 C C . THR A 1 159 ? -2.676 13.695 16.812 1 98.81 159 THR A C 1
ATOM 1323 O O . THR A 1 159 ? -2.285 12.672 16.25 1 98.81 159 THR A O 1
ATOM 1326 N N . ASP A 1 160 ? -3.969 13.93 16.984 1 98.88 160 ASP A N 1
ATOM 1327 C CA . ASP A 1 160 ? -5.035 13.109 16.406 1 98.88 160 ASP A CA 1
ATOM 1328 C C . ASP A 1 160 ? -5.336 13.539 14.969 1 98.88 160 ASP A C 1
ATOM 1330 O O . ASP A 1 160 ? -5.879 14.625 14.742 1 98.88 160 ASP A O 1
ATOM 1334 N N . MET A 1 161 ? -5.047 12.766 14.047 1 98.69 161 MET A N 1
ATOM 1335 C CA . MET A 1 161 ? -5.27 13.055 12.633 1 98.69 161 MET A CA 1
ATOM 1336 C C . MET A 1 161 ? -6.285 12.086 12.039 1 98.69 161 MET A C 1
ATOM 1338 O O . MET A 1 161 ? -6.223 11.766 10.852 1 98.69 161 MET A O 1
ATOM 1342 N N . CYS A 1 162 ? -7.125 11.562 12.875 1 98.38 162 CYS A N 1
ATOM 1343 C CA . CYS A 1 162 ? -8.164 10.648 12.422 1 98.38 162 CYS A CA 1
ATOM 1344 C C . CYS A 1 162 ? -9.016 11.289 11.336 1 98.38 162 CYS A C 1
ATOM 1346 O O . CYS A 1 162 ? -9.469 12.422 11.484 1 98.38 162 CYS A O 1
ATOM 1348 N N . GLN A 1 163 ? -9.227 10.602 10.195 1 98.38 163 GLN A N 1
ATOM 1349 C CA . GLN A 1 163 ? -10.086 10.992 9.086 1 98.38 163 GLN A CA 1
ATOM 1350 C C . GLN A 1 163 ? -9.586 12.266 8.422 1 98.38 163 GLN A C 1
ATOM 1352 O O . GLN A 1 163 ? -10.344 12.961 7.738 1 98.38 163 GLN A O 1
ATOM 1357 N N . CYS A 1 164 ? -8.305 12.633 8.578 1 98.5 164 CYS A N 1
ATOM 1358 C CA . CYS A 1 164 ? -7.734 13.773 7.875 1 98.5 164 CYS A CA 1
ATOM 1359 C C . CYS A 1 164 ? -7.605 13.484 6.383 1 98.5 164 CYS A C 1
ATOM 1361 O O . CYS A 1 164 ? -7.438 12.336 5.984 1 98.5 164 CYS A O 1
ATOM 1363 N N . GLN A 1 165 ? -7.711 14.492 5.641 1 98.62 165 GLN A N 1
ATOM 1364 C CA . GLN A 1 165 ? -7.539 14.375 4.195 1 98.62 165 GLN A CA 1
ATOM 1365 C C . GLN A 1 165 ? -6.184 14.922 3.754 1 98.62 165 GLN A C 1
ATOM 1367 O O . GLN A 1 165 ? -5.895 16.109 3.953 1 98.62 165 GLN A O 1
ATOM 1372 N N . LEU A 1 166 ? -5.363 14.102 3.121 1 98.69 166 LEU A N 1
ATOM 1373 C CA . LEU A 1 166 ? -4.016 14.492 2.729 1 98.69 166 LEU A CA 1
ATOM 1374 C C . LEU A 1 166 ? -3.76 14.172 1.262 1 98.69 166 LEU A C 1
ATOM 1376 O O . LEU A 1 166 ? -2.607 14.039 0.841 1 98.69 166 LEU A O 1
ATOM 1380 N N . PHE A 1 167 ? -4.832 14.023 0.453 1 98.25 167 PHE A N 1
ATOM 1381 C CA . PHE A 1 167 ? -4.668 13.719 -0.965 1 98.25 167 PHE A CA 1
ATOM 1382 C C . PHE A 1 167 ? -3.822 14.781 -1.651 1 98.25 167 PHE A C 1
ATOM 1384 O O . PHE A 1 167 ? -4.086 15.977 -1.513 1 98.25 167 PHE A O 1
ATOM 1391 N N . GLY A 1 168 ? -2.814 14.305 -2.355 1 98.44 168 GLY A N 1
ATOM 1392 C CA . GLY A 1 168 ? -1.977 15.234 -3.092 1 98.44 168 GLY A CA 1
ATOM 1393 C C . GLY A 1 168 ? -0.914 15.891 -2.232 1 98.44 168 GLY A C 1
ATOM 1394 O O . GLY A 1 168 ? -0.262 16.844 -2.66 1 98.44 168 GLY A O 1
ATOM 1395 N N . THR A 1 169 ? -0.78 15.445 -1.079 1 98.69 169 THR A N 1
ATOM 1396 C CA . THR A 1 169 ? 0.226 15.953 -0.156 1 98.69 169 THR A CA 1
ATOM 1397 C C . THR A 1 169 ? 1.297 14.898 0.116 1 98.69 169 THR A C 1
ATOM 1399 O O . THR A 1 169 ? 1.002 13.836 0.659 1 98.69 169 THR A O 1
ATOM 1402 N N . ASN A 1 170 ? 2.545 15.203 -0.279 1 98.44 170 ASN A N 1
ATOM 1403 C CA . ASN A 1 170 ? 3.662 14.273 -0.125 1 98.44 170 ASN A CA 1
ATOM 1404 C C . ASN A 1 170 ? 4.07 14.125 1.338 1 98.44 170 ASN A C 1
ATOM 1406 O O . ASN A 1 170 ? 4.379 15.109 2.006 1 98.44 170 ASN A O 1
ATOM 1410 N N . LEU A 1 171 ? 4.137 12.93 1.814 1 98.44 171 LEU A N 1
ATOM 1411 C CA . LEU A 1 171 ? 4.387 12.719 3.236 1 98.44 171 LEU A CA 1
ATOM 1412 C C . LEU A 1 171 ? 5.781 12.148 3.465 1 98.44 171 LEU A C 1
ATOM 1414 O O . LEU A 1 171 ? 6.098 11.695 4.566 1 98.44 171 LEU A O 1
ATOM 1418 N N . SER A 1 172 ? 6.613 12.164 2.381 1 98.12 172 SER A N 1
ATOM 1419 C CA . SER A 1 172 ? 7.969 11.641 2.502 1 98.12 172 SER A CA 1
ATOM 1420 C C . SER A 1 172 ? 8.719 12.297 3.656 1 98.12 172 SER A C 1
ATOM 1422 O O . SER A 1 172 ? 8.766 13.523 3.748 1 98.12 172 SER A O 1
ATOM 1424 N N . GLY A 1 173 ? 9.156 11.438 4.551 1 97.38 173 GLY A N 1
ATOM 1425 C CA . GLY A 1 173 ? 9.969 11.914 5.656 1 97.38 173 GLY A CA 1
ATOM 1426 C C . GLY A 1 173 ? 9.148 12.367 6.848 1 97.38 173 GLY A C 1
ATOM 1427 O O . GLY A 1 173 ? 9.703 12.742 7.883 1 97.38 173 GLY A O 1
ATOM 1428 N N . ILE A 1 174 ? 7.93 12.383 6.77 1 98.19 174 ILE A N 1
ATOM 1429 C CA . ILE A 1 174 ? 7.078 12.82 7.871 1 98.19 174 ILE A CA 1
ATOM 1430 C C . ILE A 1 174 ? 6.828 11.656 8.828 1 98.19 174 ILE A C 1
ATOM 1432 O O . ILE A 1 174 ? 6.484 10.555 8.391 1 98.19 174 ILE A O 1
ATOM 1436 N N . ASP A 1 175 ? 7.027 11.836 10.078 1 98.44 175 ASP A N 1
ATOM 1437 C CA . ASP A 1 175 ? 6.824 10.828 11.117 1 98.44 175 ASP A CA 1
ATOM 1438 C C . ASP A 1 175 ? 5.43 10.938 11.727 1 98.44 175 ASP A C 1
ATOM 1440 O O . ASP A 1 175 ? 5.117 11.93 12.391 1 98.44 175 ASP A O 1
ATOM 1444 N N . LEU A 1 176 ? 4.617 9.992 11.531 1 98.56 176 LEU A N 1
ATOM 1445 C CA . LEU A 1 176 ? 3.262 9.992 12.062 1 98.56 176 LEU A CA 1
ATOM 1446 C C . LEU A 1 176 ? 3.111 8.953 13.164 1 98.56 176 LEU A C 1
ATOM 1448 O O . LEU A 1 176 ? 1.992 8.633 13.578 1 98.56 176 LEU A O 1
ATOM 1452 N N . SER A 1 177 ? 4.215 8.414 13.672 1 98.25 177 SER A N 1
ATOM 1453 C CA . SER A 1 177 ? 4.199 7.285 14.594 1 98.25 177 SER A CA 1
ATOM 1454 C C . SER A 1 177 ? 3.502 7.648 15.906 1 98.25 177 SER A C 1
ATOM 1456 O O . SER A 1 177 ? 3.041 6.77 16.625 1 98.25 177 SER A O 1
ATOM 1458 N N . GLU A 1 178 ? 3.379 8.961 16.25 1 98.06 178 GLU A N 1
ATOM 1459 C CA . GLU A 1 178 ? 2.73 9.391 17.484 1 98.06 178 GLU A CA 1
ATOM 1460 C C . GLU A 1 178 ? 1.313 9.891 17.219 1 98.06 178 GLU A C 1
ATOM 1462 O O . GLU A 1 178 ? 0.675 10.461 18.094 1 98.06 178 GLU A O 1
ATOM 1467 N N . CYS A 1 179 ? 0.866 9.727 16.062 1 98.62 179 CYS A N 1
ATOM 1468 C CA . CYS A 1 179 ? -0.422 10.281 15.672 1 98.62 179 CYS A CA 1
ATOM 1469 C C . CYS A 1 179 ? -1.466 9.188 15.5 1 98.62 179 CYS A C 1
ATOM 1471 O O . CYS A 1 179 ? -1.121 8.016 15.344 1 98.62 179 CYS A O 1
ATOM 1473 N N . VAL A 1 180 ? -2.668 9.516 15.688 1 98.44 180 VAL A N 1
ATOM 1474 C CA . VAL A 1 180 ? -3.785 8.656 15.305 1 98.44 180 VAL A CA 1
ATOM 1475 C C . VAL A 1 180 ? -4.145 8.906 13.844 1 98.44 180 VAL A C 1
ATOM 1477 O O . VAL A 1 180 ? -4.535 10.016 13.469 1 98.44 180 VAL A O 1
ATOM 1480 N N . ILE A 1 181 ? -4.051 7.883 13.023 1 98.25 181 ILE A N 1
ATOM 1481 C CA . ILE A 1 181 ? -4.176 8.156 11.594 1 98.25 181 ILE A CA 1
ATOM 1482 C C . ILE A 1 181 ? -5.309 7.312 11.008 1 98.25 181 ILE A C 1
ATOM 1484 O O . ILE A 1 181 ? -5.355 7.086 9.797 1 98.25 181 ILE A O 1
ATOM 1488 N N . GLU A 1 182 ? -6.211 6.809 11.789 1 97 182 GLU A N 1
ATOM 1489 C CA . GLU A 1 182 ? -7.328 6.016 11.297 1 97 182 GLU A CA 1
ATOM 1490 C C . GLU A 1 182 ? -8.172 6.805 10.297 1 97 182 GLU A C 1
ATOM 1492 O O . GLU A 1 182 ? -8.539 7.949 10.555 1 97 182 GLU A O 1
ATOM 1497 N N . GLY A 1 183 ? -8.414 6.191 9.148 1 96.94 183 GLY A N 1
ATOM 1498 C CA . GLY A 1 183 ? -9.273 6.836 8.164 1 96.94 183 GLY A CA 1
ATOM 1499 C C . GLY A 1 183 ? -8.562 7.906 7.359 1 96.94 183 GLY A C 1
ATOM 1500 O O . GLY A 1 183 ? -9.195 8.68 6.648 1 96.94 183 GLY A O 1
ATOM 1501 N N . LEU A 1 184 ? -7.344 7.973 7.453 1 97.88 184 LEU A N 1
ATOM 1502 C CA . LEU A 1 184 ? -6.555 8.953 6.711 1 97.88 184 LEU A CA 1
ATOM 1503 C C . LEU A 1 184 ? -6.836 8.859 5.215 1 97.88 184 LEU A C 1
ATOM 1505 O O . LEU A 1 184 ? -6.82 7.766 4.645 1 97.88 184 LEU A O 1
ATOM 1509 N N . GLY A 1 185 ? -7.242 9.938 4.621 1 97.94 185 GLY A N 1
ATOM 1510 C CA . GLY A 1 185 ? -7.367 10.008 3.172 1 97.94 185 GLY A CA 1
ATOM 1511 C C . GLY A 1 185 ? -6.059 10.336 2.479 1 97.94 185 GLY A C 1
ATOM 1512 O O . GLY A 1 185 ? -5.621 11.492 2.49 1 97.94 185 GLY A O 1
ATOM 1513 N N . VAL A 1 186 ? -5.469 9.445 1.825 1 98.06 186 VAL A N 1
ATOM 1514 C CA . VAL A 1 186 ? -4.172 9.648 1.191 1 98.06 186 VAL A CA 1
ATOM 1515 C C . VAL A 1 186 ? -4.023 8.711 -0.002 1 98.06 186 VAL A C 1
ATOM 1517 O O . VAL A 1 186 ? -4.637 7.641 -0.036 1 98.06 186 VAL A O 1
ATOM 1520 N N . AR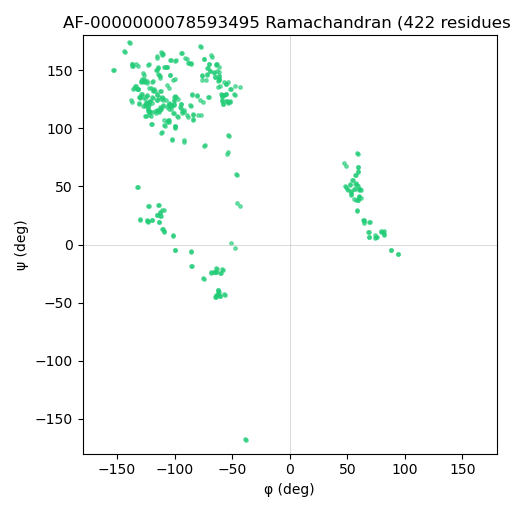G A 1 187 ? -3.301 9.078 -0.973 1 96.88 187 ARG A N 1
ATOM 1521 C CA . ARG A 1 187 ? -2.939 8.203 -2.082 1 96.88 187 ARG A CA 1
ATOM 1522 C C . ARG A 1 187 ? -1.663 7.426 -1.774 1 96.88 187 ARG A C 1
ATOM 1524 O O . ARG A 1 187 ? -0.825 7.883 -0.995 1 96.88 187 ARG A O 1
ATOM 1531 N N . ILE A 1 188 ? -1.479 6.328 -2.404 1 96.88 188 ILE A N 1
ATOM 1532 C CA . ILE A 1 188 ? -0.305 5.488 -2.203 1 96.88 188 ILE A CA 1
ATOM 1533 C C . ILE A 1 188 ? 0.954 6.254 -2.602 1 96.88 188 ILE A C 1
ATOM 1535 O O . ILE A 1 188 ? 1.968 6.203 -1.901 1 96.88 188 ILE A O 1
ATOM 1539 N N . GLU A 1 189 ? 0.889 6.98 -3.652 1 96.25 189 GLU A N 1
ATOM 1540 C CA . GLU A 1 189 ? 2.055 7.707 -4.141 1 96.25 189 GLU A CA 1
ATOM 1541 C C . GLU A 1 189 ? 2.479 8.797 -3.158 1 96.25 189 GLU A C 1
ATOM 1543 O O . GLU A 1 189 ? 3.635 9.227 -3.16 1 96.25 189 GLU A O 1
ATOM 1548 N N . ASP A 1 190 ? 1.547 9.234 -2.357 1 97.5 190 ASP A N 1
ATOM 1549 C CA . ASP A 1 190 ? 1.821 10.344 -1.452 1 97.5 190 ASP A CA 1
ATOM 155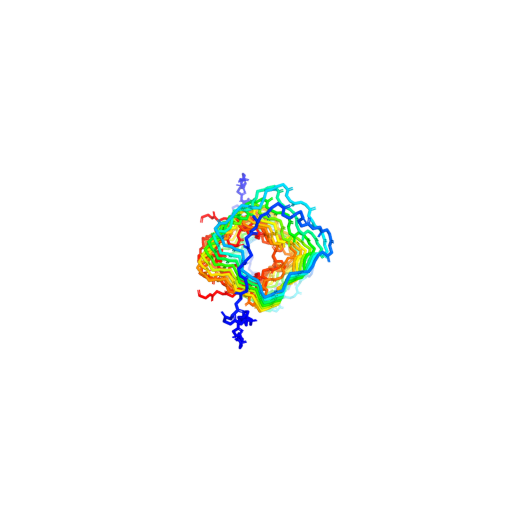0 C C . ASP A 1 190 ? 2.469 9.852 -0.16 1 97.5 190 ASP A C 1
ATOM 1552 O O . ASP A 1 190 ? 3.088 10.633 0.566 1 97.5 190 ASP A O 1
ATOM 1556 N N . ILE A 1 191 ? 2.352 8.609 0.133 1 97.31 191 ILE A N 1
ATOM 1557 C CA . ILE A 1 191 ? 2.736 8.188 1.477 1 97.31 191 ILE A CA 1
ATOM 1558 C C . ILE A 1 191 ? 4.137 7.582 1.446 1 97.31 191 ILE A C 1
ATOM 1560 O O . ILE A 1 191 ? 4.672 7.188 2.484 1 97.31 191 ILE A O 1
ATOM 1564 N N . LYS A 1 192 ? 4.746 7.43 0.229 1 97.62 192 LYS A N 1
ATOM 1565 C CA . LYS A 1 192 ? 6.105 6.91 0.144 1 97.62 192 LYS A CA 1
ATOM 1566 C C . LYS A 1 192 ? 7.055 7.691 1.051 1 97.62 192 LYS A C 1
ATOM 1568 O O . LYS A 1 192 ? 7.121 8.922 0.971 1 97.62 192 LYS A O 1
ATOM 1573 N N . GLY A 1 193 ? 7.727 6.973 1.977 1 97.94 193 GLY A N 1
ATOM 1574 C CA . GLY A 1 193 ? 8.711 7.598 2.852 1 97.94 193 GLY A CA 1
ATOM 1575 C C . GLY A 1 193 ? 8.125 8.023 4.188 1 97.94 193 GLY A C 1
ATOM 1576 O O . GLY A 1 193 ? 8.859 8.477 5.07 1 97.94 193 GLY A O 1
ATOM 1577 N N . VAL A 1 194 ? 6.828 7.949 4.359 1 98.44 194 VAL A N 1
ATOM 1578 C CA . VAL A 1 194 ? 6.227 8.305 5.641 1 98.44 194 VAL A CA 1
ATOM 1579 C C . VAL A 1 194 ? 6.684 7.324 6.715 1 98.44 194 VAL A C 1
ATOM 1581 O O . VAL A 1 194 ? 6.922 6.145 6.43 1 98.44 194 VAL A O 1
ATOM 1584 N N . ILE A 1 195 ? 6.879 7.703 7.824 1 98.56 195 ILE A N 1
ATOM 1585 C CA . ILE A 1 195 ? 7.297 6.879 8.953 1 98.56 195 ILE A CA 1
ATOM 1586 C C . ILE A 1 195 ? 6.094 6.562 9.836 1 98.56 195 ILE A C 1
ATOM 1588 O O . ILE A 1 195 ? 5.406 7.473 10.312 1 98.56 195 ILE A O 1
ATOM 1592 N N . VAL A 1 196 ? 5.809 5.281 10.086 1 98.44 196 VAL A N 1
ATOM 1593 C CA . VAL A 1 196 ? 4.621 4.863 10.828 1 98.44 196 VAL A CA 1
ATOM 1594 C C . VAL A 1 196 ? 4.953 3.65 11.695 1 98.44 196 VAL A C 1
ATOM 1596 O O . VAL A 1 196 ? 6.016 3.045 11.547 1 98.44 196 VAL A O 1
ATOM 1599 N N . THR A 1 197 ? 4.094 3.316 12.617 1 97.88 197 THR A N 1
ATOM 1600 C CA . THR A 1 197 ? 4.211 2.094 13.406 1 97.88 197 THR A CA 1
ATOM 1601 C C . THR A 1 197 ? 3.744 0.886 12.602 1 97.88 197 THR A C 1
ATOM 1603 O O . THR A 1 197 ? 3.176 1.038 11.516 1 97.88 197 THR A O 1
ATOM 1606 N N . SER A 1 198 ? 3.998 -0.329 13.172 1 96.94 198 SER A N 1
ATOM 1607 C CA . SER A 1 198 ? 3.555 -1.553 12.508 1 96.94 198 SER A CA 1
ATOM 1608 C C . SER A 1 198 ? 2.037 -1.593 12.383 1 96.94 198 SER A C 1
ATOM 1610 O O . SER A 1 198 ? 1.508 -1.979 11.336 1 96.94 198 SER A O 1
ATOM 1612 N N . MET A 1 199 ? 1.424 -1.228 13.406 1 96.06 199 MET A N 1
ATOM 1613 C CA . MET A 1 199 ? -0.036 -1.23 13.391 1 96.06 199 MET A CA 1
ATOM 1614 C C . MET A 1 199 ? -0.569 -0.232 12.367 1 96.06 199 MET A C 1
ATOM 1616 O O . MET A 1 199 ? -1.519 -0.529 11.641 1 96.06 199 MET A O 1
ATOM 1620 N N . GLN A 1 200 ? 0.035 0.956 12.352 1 97.38 200 GLN A N 1
ATOM 1621 C CA . GLN A 1 200 ? -0.366 1.949 11.359 1 97.38 200 GLN A CA 1
ATOM 1622 C C . GLN A 1 200 ? -0.103 1.451 9.945 1 97.38 200 GLN A C 1
ATOM 1624 O O . GLN A 1 200 ? -0.905 1.688 9.039 1 97.38 200 GLN A O 1
ATOM 1629 N N . ALA A 1 201 ? 0.983 0.788 9.797 1 97.12 201 ALA A N 1
ATOM 1630 C CA . ALA A 1 201 ? 1.304 0.207 8.5 1 97.12 201 ALA A CA 1
ATOM 1631 C C . ALA A 1 201 ? 0.234 -0.791 8.062 1 97.12 201 ALA A C 1
ATOM 1633 O O . ALA A 1 201 ? -0.167 -0.812 6.898 1 97.12 201 ALA A O 1
ATOM 1634 N N . LEU A 1 202 ? -0.153 -1.596 8.977 1 95.56 202 LEU A N 1
ATOM 1635 C CA . LEU A 1 202 ? -1.226 -2.545 8.703 1 95.56 202 LEU A CA 1
ATOM 1636 C C . LEU A 1 202 ? -2.486 -1.822 8.234 1 95.56 202 LEU A C 1
ATOM 1638 O O . LEU A 1 202 ? -3.109 -2.221 7.25 1 95.56 202 LEU A O 1
ATOM 1642 N N . VAL A 1 203 ? -2.793 -0.79 8.875 1 95 203 VAL A N 1
ATOM 1643 C CA . VAL A 1 203 ? -3.975 -0.01 8.523 1 95 203 VAL A CA 1
ATOM 1644 C C . VAL A 1 203 ? -3.807 0.58 7.125 1 95 203 VAL A C 1
ATOM 1646 O O . VAL A 1 203 ? -4.715 0.494 6.293 1 95 203 VAL A O 1
ATOM 1649 N N . LEU A 1 204 ? -2.664 1.121 6.855 1 96.94 204 LEU A N 1
ATOM 1650 C CA . LEU A 1 204 ? -2.398 1.764 5.574 1 96.94 204 LEU A CA 1
ATOM 1651 C C . LEU A 1 204 ? -2.354 0.735 4.449 1 96.94 204 LEU A C 1
ATOM 1653 O O . LEU A 1 204 ? -2.582 1.071 3.285 1 96.94 204 LEU A O 1
ATOM 1657 N N . SER A 1 205 ? -2.053 -0.547 4.75 1 96.19 205 SER A N 1
ATOM 1658 C CA . SER A 1 205 ? -1.968 -1.589 3.73 1 96.19 205 SER A CA 1
ATOM 1659 C C . SER A 1 205 ? -3.293 -1.749 2.992 1 96.19 205 SER A C 1
ATOM 1661 O O . SER A 1 205 ? -3.318 -2.178 1.837 1 96.19 205 SER A O 1
ATOM 1663 N N . ARG A 1 206 ? -4.32 -1.371 3.631 1 94.75 206 ARG A N 1
ATOM 1664 C CA . ARG A 1 206 ? -5.645 -1.463 3.025 1 94.75 206 ARG A CA 1
ATOM 1665 C C . ARG A 1 206 ? -5.754 -0.556 1.804 1 94.75 206 ARG A C 1
ATOM 1667 O O . ARG A 1 206 ? -6.594 -0.78 0.929 1 94.75 206 ARG A O 1
ATOM 1674 N N . LEU A 1 207 ? -4.922 0.448 1.788 1 96.5 207 LEU A N 1
ATOM 1675 C CA . LEU A 1 207 ? -4.902 1.339 0.633 1 96.5 207 LEU A CA 1
ATOM 1676 C C . LEU A 1 207 ? -4.605 0.564 -0.646 1 96.5 207 LEU A C 1
ATOM 1678 O O . LEU A 1 207 ? -4.984 0.991 -1.739 1 96.5 207 LEU A O 1
ATOM 1682 N N . MET A 1 208 ? -4.004 -0.59 -0.577 1 97.25 208 MET A N 1
ATOM 1683 C CA . MET A 1 208 ? -3.619 -1.387 -1.739 1 97.25 208 MET A CA 1
ATOM 1684 C C . MET A 1 208 ? -4.777 -2.262 -2.205 1 97.25 208 MET A C 1
ATOM 1686 O O . MET A 1 208 ? -4.684 -2.928 -3.236 1 97.25 208 MET A O 1
ATOM 1690 N N . GLY A 1 209 ? -5.848 -2.25 -1.459 1 97.19 209 GLY A N 1
ATOM 1691 C CA . GLY A 1 209 ? -7.012 -3.025 -1.855 1 97.19 209 GLY A CA 1
ATOM 1692 C C . GLY A 1 209 ? -6.902 -4.496 -1.489 1 97.19 209 GLY A C 1
ATOM 1693 O O . GLY A 1 209 ? -7.605 -5.332 -2.053 1 97.19 209 GLY A O 1
ATOM 1694 N N . ILE A 1 210 ? -5.918 -4.844 -0.689 1 97.44 210 ILE A N 1
ATOM 1695 C CA . ILE A 1 210 ? -5.789 -6.23 -0.264 1 97.44 210 ILE A CA 1
ATOM 1696 C C . ILE A 1 210 ? -6.902 -6.574 0.722 1 97.44 210 ILE A C 1
ATOM 1698 O O . ILE A 1 210 ? -7.477 -5.684 1.356 1 97.44 210 ILE A O 1
ATOM 1702 N N . ILE A 1 211 ? -7.277 -7.703 0.786 1 97.62 211 ILE A N 1
ATOM 1703 C CA . ILE A 1 211 ? -8.289 -8.211 1.705 1 97.62 211 ILE A CA 1
ATOM 1704 C C . ILE A 1 211 ? -7.621 -8.984 2.836 1 97.62 211 ILE A C 1
ATOM 1706 O O . ILE A 1 211 ? -6.902 -9.961 2.588 1 97.62 211 ILE A O 1
ATOM 1710 N N . ILE A 1 212 ? -7.805 -8.555 4.047 1 96 212 ILE A N 1
ATOM 1711 C CA . ILE A 1 212 ? -7.168 -9.195 5.191 1 96 212 ILE A CA 1
ATOM 1712 C C . ILE A 1 212 ? -8.125 -10.219 5.805 1 96 212 ILE A C 1
ATOM 1714 O O . ILE A 1 212 ? -9.273 -9.891 6.121 1 96 212 ILE A O 1
ATOM 1718 N N . LYS A 1 213 ? -7.625 -11.414 5.797 1 91.62 213 LYS A N 1
ATOM 1719 C CA . LYS A 1 213 ? -8.344 -12.539 6.387 1 91.62 213 LYS A CA 1
ATOM 1720 C C . LYS A 1 213 ? -7.816 -12.852 7.789 1 91.62 213 LYS A C 1
ATOM 1722 O O . LYS A 1 213 ? -6.613 -12.789 8.031 1 91.62 213 LYS A O 1
ATOM 1727 N N . MET B 1 1 ? -16.562 -17.562 -3.775 1 40.53 1 MET B N 1
ATOM 1728 C CA . MET B 1 1 ? -16.25 -17.891 -5.164 1 40.53 1 MET B CA 1
ATOM 1729 C C . MET B 1 1 ? -16.312 -19.391 -5.402 1 40.53 1 MET B C 1
ATOM 1731 O O . MET B 1 1 ? -15.812 -20.172 -4.59 1 40.53 1 MET B O 1
ATOM 1735 N N . ASN B 1 2 ? -17.297 -19.812 -5.98 1 46.94 2 ASN B N 1
ATOM 1736 C CA . ASN B 1 2 ? -17.578 -21.203 -6.266 1 46.94 2 ASN B CA 1
ATOM 1737 C C . ASN B 1 2 ? -16.359 -21.922 -6.836 1 46.94 2 ASN B C 1
ATOM 1739 O O . ASN B 1 2 ? -16.016 -21.734 -8 1 46.94 2 ASN B O 1
ATOM 1743 N N . ASN B 1 3 ? -15.391 -21.969 -6.184 1 56.19 3 ASN B N 1
ATOM 1744 C CA . ASN B 1 3 ? -14.195 -22.609 -6.719 1 56.19 3 ASN B CA 1
ATOM 1745 C C . ASN B 1 3 ? -14.484 -24.031 -7.195 1 56.19 3 ASN B C 1
ATOM 1747 O O . ASN B 1 3 ? -14.695 -24.938 -6.383 1 56.19 3 ASN B O 1
ATOM 1751 N N . LYS B 1 4 ? -15.055 -24.188 -8.289 1 69.94 4 LYS B N 1
ATOM 1752 C CA . LYS B 1 4 ? -15.18 -25.516 -8.875 1 69.94 4 LYS B CA 1
ATOM 1753 C C . LYS B 1 4 ? -13.867 -26.297 -8.75 1 69.94 4 LYS B C 1
ATOM 1755 O O . LYS B 1 4 ? -12.789 -25.719 -8.906 1 69.94 4 LYS B O 1
ATOM 1760 N N . LYS B 1 5 ? -13.875 -27.453 -8.398 1 87 5 LYS B N 1
ATOM 1761 C CA . LYS B 1 5 ? -12.797 -28.422 -8.188 1 87 5 LYS B CA 1
ATOM 1762 C C . LYS B 1 5 ? -12.008 -28.656 -9.469 1 87 5 LYS B C 1
ATOM 1764 O O . LYS B 1 5 ? -12.586 -28.703 -10.555 1 87 5 LYS B O 1
ATOM 1769 N N . VAL B 1 6 ? -10.75 -28.719 -9.5 1 97.19 6 VAL B N 1
ATOM 1770 C CA . VAL B 1 6 ? -9.867 -29.078 -10.602 1 97.19 6 VAL B CA 1
ATOM 1771 C C . VAL B 1 6 ? -10.172 -30.484 -11.078 1 97.19 6 VAL B C 1
ATOM 1773 O O . VAL B 1 6 ? -10.227 -31.422 -10.281 1 97.19 6 VAL B O 1
ATOM 1776 N N . LEU B 1 7 ? -10.344 -30.594 -12.352 1 97.38 7 LEU B N 1
ATOM 1777 C CA . LEU B 1 7 ? -10.664 -31.906 -12.898 1 97.38 7 LEU B CA 1
ATOM 1778 C C . LEU B 1 7 ? -9.422 -32.812 -12.945 1 97.38 7 LEU B C 1
ATOM 1780 O O . LEU B 1 7 ? -8.336 -32.344 -13.289 1 97.38 7 LEU B O 1
ATOM 1784 N N . LYS B 1 8 ? -9.648 -34.094 -12.633 1 97.38 8 LYS B N 1
ATOM 1785 C CA . LYS B 1 8 ? -8.578 -35.094 -12.688 1 97.38 8 LYS B CA 1
ATOM 1786 C C . LYS B 1 8 ? -8.43 -35.656 -14.094 1 97.38 8 LYS B C 1
ATOM 1788 O O . LYS B 1 8 ? -9.367 -35.625 -14.883 1 97.38 8 LYS B O 1
ATOM 1793 N N . PRO B 1 9 ? -7.23 -36.125 -14.336 1 98.31 9 PRO B N 1
ATOM 1794 C CA . PRO B 1 9 ? -7.051 -36.781 -15.641 1 98.31 9 PRO B CA 1
ATOM 1795 C C . PRO B 1 9 ? -7.945 -38 -15.82 1 98.31 9 PRO B C 1
ATOM 1797 O O . PRO B 1 9 ? -8.156 -38.75 -14.867 1 98.31 9 PRO B O 1
ATOM 1800 N N . ARG B 1 10 ? -8.422 -38.125 -17.047 1 97.88 10 ARG B N 1
ATOM 1801 C CA . ARG B 1 10 ? -9.203 -39.312 -17.406 1 97.88 10 ARG B CA 1
ATOM 1802 C C . ARG B 1 10 ? -8.312 -40.406 -17.984 1 97.88 10 ARG B C 1
ATOM 1804 O O . ARG B 1 10 ? -8.086 -40.438 -19.203 1 97.88 10 ARG B O 1
ATOM 1811 N N . ILE B 1 11 ? -7.832 -41.219 -17.156 1 96.94 11 ILE B N 1
ATOM 1812 C CA . ILE B 1 11 ? -6.91 -42.25 -17.578 1 96.94 11 ILE B CA 1
ATOM 1813 C C . ILE B 1 11 ? -7.566 -43.625 -17.391 1 96.94 11 ILE B C 1
ATOM 1815 O O . ILE B 1 11 ? -8.047 -43.938 -16.312 1 96.94 11 ILE B O 1
ATOM 1819 N N . PRO B 1 12 ? -7.562 -44.375 -18.453 1 93.75 12 PRO B N 1
ATOM 1820 C CA . PRO B 1 12 ? -8.156 -45.719 -18.328 1 93.75 12 PRO B CA 1
ATOM 1821 C C . PRO B 1 12 ? -7.332 -46.625 -17.438 1 93.75 12 PRO B C 1
ATOM 1823 O O . PRO B 1 12 ? -6.141 -46.406 -17.234 1 93.75 12 PRO B O 1
ATOM 1826 N N . ASP B 1 13 ? -7.941 -47.75 -16.953 1 89.5 13 ASP B N 1
ATOM 1827 C CA . ASP B 1 13 ? -7.305 -48.688 -16.047 1 89.5 13 ASP B CA 1
ATOM 1828 C C . ASP B 1 13 ? -6.297 -49.562 -16.781 1 89.5 13 ASP B C 1
ATOM 1830 O O . ASP B 1 13 ? -5.285 -49.969 -16.203 1 89.5 13 ASP B O 1
ATOM 1834 N N . ASN B 1 14 ? -6.578 -49.781 -18.078 1 88.94 14 ASN B N 1
ATOM 1835 C CA . ASN B 1 14 ? -5.715 -50.719 -18.828 1 88.94 14 ASN B CA 1
ATOM 1836 C C . ASN B 1 14 ? -4.727 -49.969 -19.703 1 88.94 14 ASN B C 1
ATOM 1838 O O . ASN B 1 14 ? -5.078 -49.531 -20.812 1 88.94 14 ASN B O 1
ATOM 1842 N N . LEU B 1 15 ? -3.576 -49.688 -19.141 1 89.75 15 LEU B N 1
ATOM 1843 C CA . LEU B 1 15 ? -2.547 -49 -19.922 1 89.75 15 LEU B CA 1
ATOM 1844 C C . LEU B 1 15 ? -1.459 -50 -20.344 1 89.75 15 LEU B C 1
ATOM 1846 O O . LEU B 1 15 ? -1.193 -50.969 -19.656 1 89.75 15 LEU B O 1
ATOM 1850 N N . SER B 1 16 ? -0.92 -49.75 -21.531 1 86.81 16 SER B N 1
ATOM 1851 C CA . SER B 1 16 ? 0.214 -50.562 -22 1 86.81 16 SER B CA 1
ATOM 1852 C C . SER B 1 16 ? 1.521 -50.062 -21.375 1 86.81 16 SER B C 1
ATOM 1854 O O . SER B 1 16 ? 1.759 -48.844 -21.312 1 86.81 16 SER B O 1
ATOM 1856 N N . VAL B 1 17 ? 2.217 -51.062 -20.812 1 82.25 17 VAL B N 1
ATOM 1857 C CA . VAL B 1 17 ? 3.512 -50.688 -20.25 1 82.25 17 VAL B CA 1
ATOM 1858 C C . VAL B 1 17 ? 4.531 -50.531 -21.359 1 82.25 17 VAL B C 1
ATOM 1860 O O . VAL B 1 17 ? 4.648 -51.375 -22.25 1 82.25 17 VAL B O 1
ATOM 1863 N N . VAL B 1 18 ? 5.062 -49.406 -21.344 1 74.31 18 VAL B N 1
ATOM 1864 C CA . VAL B 1 18 ? 6.082 -49.125 -22.359 1 74.31 18 VAL B CA 1
ATOM 1865 C C . VAL B 1 18 ? 7.453 -49.531 -21.828 1 74.31 18 VAL B C 1
ATOM 1867 O O . VAL B 1 18 ? 7.836 -49.188 -20.719 1 74.31 18 VAL B O 1
ATOM 1870 N N . GLU B 1 19 ? 8.109 -50.562 -22.344 1 63.56 19 GLU B N 1
ATOM 1871 C CA . GLU B 1 19 ? 9.508 -50.906 -22.062 1 63.56 19 GLU B CA 1
ATOM 1872 C C . GLU B 1 19 ? 10.445 -49.938 -22.781 1 63.56 19 GLU B C 1
ATOM 1874 O O . GLU B 1 19 ? 10.438 -49.844 -24.016 1 63.56 19 GLU B O 1
ATOM 1879 N N . LEU B 1 20 ? 10.664 -48.875 -22.141 1 59.16 20 LEU B N 1
ATOM 1880 C CA . LEU B 1 20 ? 11.461 -47.844 -22.781 1 59.16 20 LEU B CA 1
ATOM 1881 C C . LEU B 1 20 ? 12.703 -48.438 -23.438 1 59.16 20 LEU B C 1
ATOM 1883 O O . LEU B 1 20 ? 13.625 -48.844 -22.75 1 59.16 20 LEU B O 1
ATOM 1887 N N . GLN B 1 21 ? 12.633 -49.719 -24.047 1 51.5 21 GLN B N 1
ATOM 1888 C CA . GLN B 1 21 ? 13.844 -49.938 -24.812 1 51.5 21 GLN B CA 1
ATOM 1889 C C . GLN B 1 21 ? 14.305 -48.688 -25.531 1 51.5 21 GLN B C 1
ATOM 1891 O O . GLN B 1 21 ? 13.562 -47.688 -25.594 1 51.5 21 GLN B O 1
ATOM 1896 N N . GLU B 1 22 ? 15.438 -48.875 -26.656 1 49.44 22 GLU B N 1
ATOM 1897 C CA . GLU B 1 22 ? 16.203 -48.125 -27.641 1 49.44 22 GLU B CA 1
ATOM 1898 C C . GLU B 1 22 ? 15.281 -47.219 -28.469 1 49.44 22 GLU B C 1
ATOM 1900 O O . GLU B 1 22 ? 15.711 -46.656 -29.469 1 49.44 22 GLU B O 1
ATOM 1905 N N . LYS B 1 23 ? 13.961 -47.281 -28.234 1 54.97 23 LYS B N 1
ATOM 1906 C CA . LYS B 1 23 ? 13.289 -46.562 -29.312 1 54.97 23 LYS B CA 1
ATOM 1907 C C . LYS B 1 23 ? 13.375 -45.062 -29.125 1 54.97 23 LYS B C 1
ATOM 1909 O O . LYS B 1 23 ? 13.133 -44.562 -28.031 1 54.97 23 LYS B O 1
ATOM 1914 N N . TYR B 1 24 ? 14.07 -44.156 -29.875 1 68.56 24 TYR B N 1
ATOM 1915 C CA . TYR B 1 24 ? 14.297 -42.75 -30.062 1 68.56 24 TYR B CA 1
ATOM 1916 C C . TYR B 1 24 ? 12.984 -42 -30.234 1 68.56 24 TYR B C 1
ATOM 1918 O O . TYR B 1 24 ? 12.141 -42.375 -31.047 1 68.56 24 TYR B O 1
ATOM 1926 N N . MET B 1 25 ? 12.359 -41.406 -29.031 1 79.88 25 MET B N 1
ATOM 1927 C CA . MET B 1 25 ? 11.273 -40.469 -29.25 1 79.88 25 MET B CA 1
ATOM 1928 C C . MET B 1 25 ? 11.656 -39.438 -30.297 1 79.88 25 MET B C 1
ATOM 1930 O O . MET B 1 25 ? 12.797 -38.969 -30.312 1 79.88 25 MET B O 1
ATOM 1934 N N . LEU B 1 26 ? 10.727 -39.312 -31.25 1 89.12 26 LEU B N 1
ATOM 1935 C CA . LEU B 1 26 ? 10.969 -38.344 -32.312 1 89.12 26 LEU B CA 1
ATOM 1936 C C . LEU B 1 26 ? 9.992 -37.188 -32.219 1 89.12 26 LEU B C 1
ATOM 1938 O O . LEU B 1 26 ? 8.969 -37.281 -31.547 1 89.12 26 LEU B O 1
ATOM 1942 N N . ASP B 1 27 ? 10.289 -36.188 -32.906 1 94.12 27 ASP B N 1
ATOM 1943 C CA . ASP B 1 27 ? 9.367 -35.031 -33 1 94.12 27 ASP B CA 1
ATOM 1944 C C . ASP B 1 27 ? 8.008 -35.5 -33.531 1 94.12 27 ASP B C 1
ATOM 1946 O O . ASP B 1 27 ? 7.918 -36.406 -34.375 1 94.12 27 ASP B O 1
ATOM 1950 N N . GLU B 1 28 ? 7.012 -35 -33 1 96.06 28 GLU B N 1
ATOM 1951 C CA . GLU B 1 28 ? 5.645 -35.156 -33.5 1 96.06 28 GLU B CA 1
ATOM 1952 C C . GLU B 1 28 ? 5.105 -36.531 -33.188 1 96.06 28 GLU B C 1
ATOM 1954 O O . GLU B 1 28 ? 4.012 -36.906 -33.625 1 96.06 28 GLU B O 1
ATOM 1959 N N . ASP B 1 29 ? 5.922 -37.281 -32.406 1 93.38 29 ASP B N 1
ATOM 1960 C CA . ASP B 1 29 ? 5.398 -38.562 -32.031 1 93.38 29 ASP B CA 1
ATOM 1961 C C . ASP B 1 29 ? 4.145 -38.406 -31.156 1 93.38 29 ASP B C 1
ATOM 1963 O O . ASP B 1 29 ? 3.945 -37.375 -30.531 1 93.38 29 ASP B O 1
ATOM 1967 N N . SER B 1 30 ? 3.309 -39.406 -31.188 1 95 30 SER B N 1
ATOM 1968 C CA . SER B 1 30 ? 2.133 -39.5 -30.328 1 95 30 SER B CA 1
ATOM 1969 C C . SER B 1 30 ? 2.189 -40.719 -29.422 1 95 30 SER B C 1
ATOM 1971 O O . SER B 1 30 ? 2.506 -41.812 -29.875 1 95 30 SER B O 1
ATOM 1973 N N . PHE B 1 31 ? 1.938 -40.531 -28.25 1 92.88 31 PHE B N 1
ATOM 1974 C CA . PHE B 1 31 ? 1.868 -41.594 -27.25 1 92.88 31 PHE B CA 1
ATOM 1975 C C . PHE B 1 31 ? 0.498 -41.625 -26.594 1 92.88 31 PH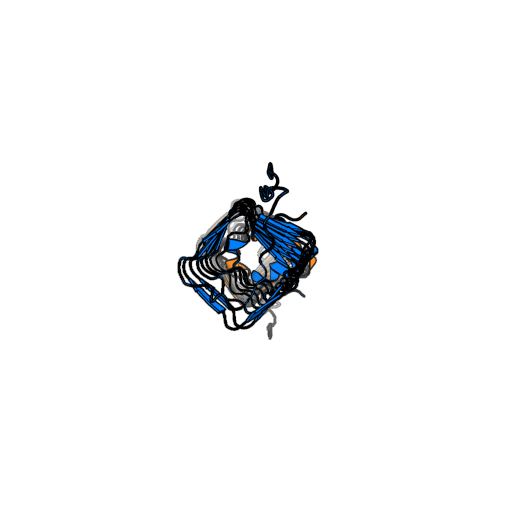E B C 1
ATOM 1977 O O . PHE B 1 31 ? 0.027 -40.594 -26.078 1 92.88 31 PHE B O 1
ATOM 1984 N N . SER B 1 32 ? -0.159 -42.75 -26.656 1 95.06 32 SER B N 1
ATOM 1985 C CA . SER B 1 32 ? -1.501 -42.844 -26.094 1 95.06 32 SER B CA 1
ATOM 1986 C C . SER B 1 32 ? -1.655 -44.125 -25.266 1 95.06 32 SER B C 1
ATOM 1988 O O . SER B 1 32 ? -1.17 -45.188 -25.656 1 95.06 32 SER B O 1
ATOM 1990 N N . GLU B 1 33 ? -2.275 -43.969 -24.109 1 96 33 GLU B N 1
ATOM 1991 C CA . GLU B 1 33 ? -2.633 -45.062 -23.234 1 96 33 GLU B CA 1
ATOM 1992 C C . GLU B 1 33 ? -1.409 -45.906 -22.891 1 96 33 GLU B C 1
ATOM 1994 O O . GLU B 1 33 ? -1.43 -47.156 -23.062 1 96 33 GLU B O 1
ATOM 1999 N N . GLN B 1 34 ? -0.508 -45.219 -22.406 1 93.5 34 GLN B N 1
ATOM 2000 C CA . GLN B 1 34 ? 0.753 -45.875 -22.062 1 93.5 34 GLN B CA 1
ATOM 2001 C C . GLN B 1 34 ? 1.229 -45.469 -20.672 1 93.5 34 GLN B C 1
ATOM 2003 O O . GLN B 1 34 ? 0.836 -44.406 -20.156 1 93.5 34 GLN B O 1
ATOM 2008 N N . VAL B 1 35 ? 2.008 -46.312 -20.062 1 95 35 VAL B N 1
ATOM 2009 C CA . VAL B 1 35 ? 2.676 -46 -18.797 1 95 35 VAL B CA 1
ATOM 2010 C C . VAL B 1 35 ? 4.184 -46.188 -18.953 1 95 35 VAL B C 1
ATOM 2012 O O . VAL B 1 35 ? 4.656 -47.188 -19.484 1 95 35 VAL B O 1
ATOM 2015 N N . PHE B 1 36 ? 4.871 -45.125 -18.688 1 92.75 36 PHE B N 1
ATOM 2016 C CA . PHE B 1 36 ? 6.32 -45.188 -18.516 1 92.75 36 PHE B CA 1
ATOM 2017 C C . PHE B 1 36 ? 6.691 -45.344 -17.047 1 92.75 36 PHE B C 1
ATOM 2019 O O . PHE B 1 36 ? 6.312 -44.5 -16.219 1 92.75 36 PHE B O 1
ATOM 2026 N N . SER B 1 37 ? 7.332 -46.438 -16.672 1 93.31 37 SER B N 1
ATOM 2027 C CA . SER B 1 37 ? 7.539 -46.688 -15.258 1 93.31 37 SER B CA 1
ATOM 2028 C C . SER B 1 37 ? 8.984 -47.062 -14.969 1 93.31 37 SER B C 1
ATOM 2030 O O . SER B 1 37 ? 9.586 -47.844 -15.703 1 93.31 37 SER B O 1
ATOM 2032 N N . HIS B 1 38 ? 9.523 -46.406 -13.914 1 93.44 38 HIS B N 1
ATOM 2033 C CA . HIS B 1 38 ? 10.82 -46.75 -13.352 1 93.44 38 HIS B CA 1
ATOM 2034 C C . HIS B 1 38 ? 11.898 -46.781 -14.43 1 93.44 38 HIS B C 1
ATOM 2036 O O . HIS B 1 38 ? 12.641 -47.75 -14.555 1 93.44 38 HIS B O 1
ATOM 2042 N N . CYS B 1 39 ? 11.891 -45.656 -15.117 1 91.38 39 CYS B N 1
ATOM 2043 C CA . CYS B 1 39 ? 12.898 -45.562 -16.172 1 91.38 39 CYS B CA 1
ATOM 2044 C C . CYS B 1 39 ? 13.508 -44.156 -16.219 1 91.38 39 CYS B C 1
ATOM 2046 O O . CYS B 1 39 ? 13.18 -43.312 -15.391 1 91.38 39 CYS B O 1
ATOM 2048 N N . HIS B 1 40 ? 14.539 -43.969 -17.062 1 93.12 40 HIS B N 1
ATOM 2049 C CA . HIS B 1 40 ? 15.219 -42.719 -17.297 1 93.12 40 HIS B CA 1
ATOM 2050 C C . HIS B 1 40 ? 15.023 -42.25 -18.734 1 93.12 40 HIS B C 1
ATOM 2052 O O . HIS B 1 40 ? 15.148 -43.031 -19.672 1 93.12 40 HIS B O 1
ATOM 2058 N N . ILE B 1 41 ? 14.641 -41.094 -18.891 1 90.75 41 ILE B N 1
ATOM 2059 C CA . ILE B 1 41 ? 14.617 -40.406 -20.172 1 90.75 41 ILE B CA 1
ATOM 2060 C C . ILE B 1 41 ? 15.695 -39.344 -20.219 1 90.75 41 ILE B C 1
ATOM 2062 O O . ILE B 1 41 ? 15.539 -38.25 -19.641 1 90.75 41 ILE B O 1
ATOM 2066 N N . GLU B 1 42 ? 16.781 -39.625 -20.875 1 90.94 42 GLU B N 1
ATOM 2067 C CA . GLU B 1 42 ? 17.969 -38.781 -20.859 1 90.94 42 GLU B CA 1
ATOM 2068 C C . GLU B 1 42 ? 18.312 -38.281 -22.25 1 90.94 42 GLU B C 1
ATOM 2070 O O . GLU B 1 42 ? 18.172 -39.031 -23.234 1 90.94 42 GLU B O 1
ATOM 2075 N N . ASN B 1 43 ? 18.719 -37.031 -22.312 1 91.75 43 ASN B N 1
ATOM 2076 C CA . ASN B 1 43 ? 19.172 -36.406 -23.562 1 91.75 43 ASN B CA 1
ATOM 2077 C C . ASN B 1 43 ? 18.125 -36.562 -24.672 1 91.75 43 ASN B C 1
ATOM 2079 O O . ASN B 1 43 ? 18.453 -36.906 -25.797 1 91.75 43 ASN B O 1
ATOM 2083 N N . CYS B 1 44 ? 16.969 -36.344 -24.203 1 90.94 44 CYS B N 1
ATOM 2084 C CA . CYS B 1 44 ? 15.836 -36.438 -25.125 1 90.94 44 CYS B CA 1
ATOM 2085 C C . CYS B 1 44 ? 15.281 -35.062 -25.453 1 90.94 44 CYS B C 1
ATOM 2087 O O . CYS B 1 44 ? 14.734 -34.375 -24.578 1 90.94 44 CYS B O 1
ATOM 2089 N N . GLU B 1 45 ? 15.531 -34.562 -26.625 1 93.44 45 GLU B N 1
ATOM 2090 C CA . GLU B 1 45 ? 15.008 -33.281 -27.094 1 93.44 45 GLU B CA 1
ATOM 2091 C C . GLU B 1 45 ? 13.992 -33.5 -28.203 1 93.44 45 GLU B C 1
ATOM 2093 O O . GLU B 1 45 ? 14.359 -33.688 -29.375 1 93.44 45 GLU B O 1
ATOM 2098 N N . ILE B 1 46 ? 12.734 -33.5 -27.844 1 94.06 46 ILE B N 1
ATOM 2099 C CA . ILE B 1 46 ? 11.656 -33.719 -28.797 1 94.06 46 ILE B CA 1
ATOM 2100 C C . ILE B 1 46 ? 10.688 -32.531 -28.75 1 94.06 46 ILE B C 1
ATOM 2102 O O . ILE B 1 46 ? 10.664 -31.781 -27.766 1 94.06 46 ILE B O 1
ATOM 2106 N N . GLN B 1 47 ? 9.969 -32.281 -29.844 1 96.75 47 GLN B N 1
ATOM 2107 C CA . GLN B 1 47 ? 9.023 -31.172 -29.891 1 96.75 47 GLN B CA 1
ATOM 2108 C C . GLN B 1 47 ? 7.719 -31.609 -30.562 1 96.75 47 GLN B C 1
ATOM 2110 O O . GLN B 1 47 ? 7.699 -32.562 -31.344 1 96.75 47 GLN B O 1
ATOM 2115 N N . ARG B 1 48 ? 6.68 -30.922 -30.234 1 98.12 48 ARG B N 1
ATOM 2116 C CA . ARG B 1 48 ? 5.375 -31.062 -30.875 1 98.12 48 ARG B CA 1
ATOM 2117 C C . ARG B 1 48 ? 4.855 -32.5 -30.719 1 98.12 48 ARG B C 1
ATOM 2119 O O . ARG B 1 48 ? 4.328 -33.062 -31.672 1 98.12 48 ARG B O 1
ATOM 2126 N N . ASN B 1 49 ? 5.094 -33.062 -29.609 1 97 49 ASN B N 1
ATOM 2127 C CA . ASN B 1 49 ? 4.574 -34.375 -29.312 1 97 49 ASN B CA 1
ATOM 2128 C C . ASN B 1 49 ? 3.199 -34.312 -28.656 1 97 49 ASN B C 1
ATOM 2130 O O . ASN B 1 49 ? 2.775 -33.25 -28.203 1 97 49 ASN B O 1
ATOM 2134 N N . CYS B 1 50 ? 2.576 -35.406 -28.766 1 98.06 50 CYS B N 1
ATOM 2135 C CA . CYS B 1 50 ? 1.262 -35.531 -28.141 1 98.06 50 CYS B CA 1
ATOM 2136 C C . CYS B 1 50 ? 1.235 -36.688 -27.156 1 98.06 50 CYS B C 1
ATOM 2138 O O . CYS B 1 50 ? 1.532 -37.844 -27.516 1 98.06 50 CYS B O 1
ATOM 2140 N N . PHE B 1 51 ? 0.906 -36.344 -25.969 1 96.88 51 PHE B N 1
ATOM 2141 C CA . PHE B 1 51 ? 0.717 -37.375 -24.938 1 96.88 51 PHE B CA 1
ATOM 2142 C C . PHE B 1 51 ? -0.734 -37.406 -24.469 1 96.88 51 PHE B C 1
ATOM 2144 O O . PHE B 1 51 ? -1.244 -36.406 -23.953 1 96.88 51 PHE B O 1
ATOM 2151 N N . LYS B 1 52 ? -1.386 -38.5 -24.719 1 98.12 52 LYS B N 1
ATOM 2152 C CA . LYS B 1 52 ? -2.785 -38.656 -24.328 1 98.12 52 LYS B CA 1
ATOM 2153 C C . LYS B 1 52 ? -2.979 -39.875 -23.438 1 98.12 52 LYS B C 1
ATOM 2155 O O . LYS B 1 52 ? -2.633 -41 -23.844 1 98.12 52 LYS B O 1
ATOM 2160 N N . GLN B 1 53 ? -3.508 -39.625 -22.219 1 98.19 53 GLN B N 1
ATOM 2161 C CA . GLN B 1 53 ? -3.762 -40.719 -21.297 1 98.19 53 GLN B CA 1
ATOM 2162 C C . GLN B 1 53 ? -2.484 -41.5 -21 1 98.19 53 GLN B C 1
ATOM 2164 O O . GLN B 1 53 ? -2.436 -42.719 -21.188 1 98.19 53 GLN B O 1
ATOM 2169 N N . VAL B 1 54 ? -1.592 -40.812 -20.5 1 96.69 54 VAL B N 1
ATOM 2170 C CA . VAL B 1 54 ? -0.271 -41.344 -20.234 1 96.69 54 VAL B CA 1
ATOM 2171 C C . VAL B 1 54 ? 0.081 -41.156 -18.766 1 96.69 54 VAL B C 1
ATOM 2173 O O . VAL B 1 54 ? -0.257 -40.156 -18.156 1 96.69 54 VAL B O 1
ATOM 2176 N N . ILE B 1 55 ? 0.702 -42.125 -18.125 1 97.81 55 ILE B N 1
ATOM 2177 C CA . ILE B 1 55 ? 1.239 -42 -16.766 1 97.81 55 ILE B CA 1
ATOM 2178 C C . ILE B 1 55 ? 2.76 -42.125 -16.812 1 97.81 55 ILE B C 1
ATOM 2180 O O . ILE B 1 55 ? 3.297 -43.062 -17.406 1 97.81 55 ILE B O 1
ATOM 2184 N N . PHE B 1 56 ? 3.428 -41.188 -16.312 1 96.62 56 PHE B N 1
ATOM 2185 C CA . PHE B 1 56 ? 4.84 -41.312 -15.969 1 96.62 56 PHE B CA 1
ATOM 2186 C C . PHE B 1 56 ? 5.008 -41.625 -14.484 1 96.62 56 PHE B C 1
ATOM 2188 O O . PHE B 1 56 ? 4.66 -40.781 -13.633 1 96.62 56 PHE B O 1
ATOM 2195 N N . ASP B 1 57 ? 5.426 -42.812 -14.141 1 97 57 ASP B N 1
ATOM 2196 C CA . ASP B 1 57 ? 5.578 -43.219 -12.75 1 97 57 ASP B CA 1
ATOM 2197 C C . ASP B 1 57 ? 7.035 -43.531 -12.422 1 97 57 ASP B C 1
ATOM 2199 O O . ASP B 1 57 ? 7.59 -44.531 -12.914 1 97 57 ASP B O 1
ATOM 2203 N N . SER B 1 58 ? 7.637 -42.719 -11.531 1 97.44 58 SER B N 1
ATOM 2204 C CA . SER B 1 58 ? 9.008 -42.938 -11.094 1 97.44 58 SER B CA 1
ATOM 2205 C C . SER B 1 58 ? 9.984 -42.844 -12.258 1 97.44 58 SER B C 1
ATOM 2207 O O . SER B 1 58 ? 10.828 -43.75 -12.422 1 97.44 58 SER B O 1
ATOM 2209 N N . VAL B 1 59 ? 9.789 -41.812 -13.023 1 95.94 59 VAL B N 1
ATOM 2210 C CA . VAL B 1 59 ? 10.664 -41.594 -14.172 1 95.94 59 VAL B CA 1
ATOM 2211 C C . VAL B 1 59 ? 11.602 -40.438 -13.875 1 95.94 59 VAL B C 1
ATOM 2213 O O . VAL B 1 59 ? 11.18 -39.406 -13.32 1 95.94 59 VAL B O 1
ATOM 2216 N N . VAL B 1 60 ? 12.875 -40.531 -14.203 1 96.88 60 VAL B N 1
ATOM 2217 C CA . VAL B 1 60 ? 13.852 -39.438 -14.078 1 96.88 60 VAL B CA 1
ATOM 2218 C C . VAL B 1 60 ? 14.125 -38.844 -15.453 1 96.88 60 VAL B C 1
ATOM 2220 O O . VAL B 1 60 ? 14.547 -39.562 -16.375 1 96.88 60 VAL B O 1
ATOM 2223 N N . PHE B 1 61 ? 13.844 -37.562 -15.586 1 95.69 61 PHE B N 1
ATOM 2224 C CA . PHE B 1 61 ? 14.18 -36.844 -16.797 1 95.69 61 PHE B CA 1
ATOM 2225 C C . PHE B 1 61 ? 15.484 -36.062 -16.609 1 95.69 61 PHE B C 1
ATOM 2227 O O . PHE B 1 61 ? 15.648 -35.344 -15.641 1 95.69 61 PHE B O 1
ATOM 2234 N N . LYS B 1 62 ? 16.375 -36.312 -17.531 1 95.06 62 LYS B N 1
ATOM 2235 C CA . LYS B 1 62 ? 17.641 -35.594 -17.484 1 95.06 62 LYS B CA 1
ATOM 2236 C C . LYS B 1 62 ? 17.969 -35 -18.844 1 95.06 62 LYS B C 1
ATOM 2238 O O . LYS B 1 62 ? 18 -35.688 -19.859 1 95.06 62 LYS B O 1
ATOM 2243 N N . ASN B 1 63 ? 18.25 -33.688 -18.875 1 94.75 63 ASN B N 1
ATOM 2244 C CA . ASN B 1 63 ? 18.547 -33 -20.125 1 94.75 63 ASN B CA 1
ATOM 2245 C C . ASN B 1 63 ? 17.484 -33.281 -21.188 1 94.75 63 ASN B C 1
ATOM 2247 O O . ASN B 1 63 ? 17.812 -33.719 -22.297 1 94.75 63 ASN B O 1
ATOM 2251 N N . ALA B 1 64 ? 16.281 -33.156 -20.75 1 95.19 64 ALA B N 1
ATOM 2252 C CA . ALA B 1 64 ? 15.156 -33.469 -21.625 1 95.19 64 ALA B CA 1
ATOM 2253 C C . ALA B 1 64 ? 14.352 -32.219 -21.969 1 95.19 64 ALA B C 1
ATOM 2255 O O . ALA B 1 64 ? 14.289 -31.266 -21.172 1 95.19 64 ALA B O 1
ATOM 2256 N N . SER B 1 65 ? 13.844 -32.156 -23.156 1 96.88 65 SER B N 1
ATOM 2257 C CA . SER B 1 65 ? 12.977 -31.078 -23.641 1 96.88 65 SER B CA 1
ATOM 2258 C C . SER B 1 65 ? 11.797 -31.625 -24.422 1 96.88 65 SER B C 1
ATOM 2260 O O . SER B 1 65 ? 11.945 -32.562 -25.203 1 96.88 65 SER B O 1
ATOM 2262 N N . MET B 1 66 ? 10.641 -31.125 -24.141 1 95.88 66 MET B N 1
ATOM 2263 C CA . MET B 1 66 ? 9.43 -31.484 -24.875 1 95.88 66 MET B CA 1
ATOM 2264 C C . MET B 1 66 ? 8.641 -30.25 -25.281 1 95.88 66 MET B C 1
ATOM 2266 O O . MET B 1 66 ? 7.422 -30.203 -25.109 1 95.88 66 MET B O 1
ATOM 2270 N N . GLN B 1 67 ? 9.266 -29.281 -25.875 1 97.94 67 GLN B N 1
ATOM 2271 C CA . GLN B 1 67 ? 8.672 -27.984 -26.203 1 97.94 67 GLN B CA 1
ATOM 2272 C C . GLN B 1 67 ? 7.52 -28.125 -27.188 1 97.94 67 GLN B C 1
ATOM 2274 O O . GLN B 1 67 ? 7.492 -29.078 -27.984 1 97.94 67 GLN B O 1
ATOM 2279 N N . TYR B 1 68 ? 6.531 -27.297 -27.156 1 98.44 68 TYR B N 1
ATOM 2280 C CA . TYR B 1 68 ? 5.406 -27.172 -28.078 1 98.44 68 TYR B CA 1
ATOM 2281 C C . TYR B 1 68 ? 4.535 -28.422 -28.031 1 98.44 68 TYR B C 1
ATOM 2283 O O . TYR B 1 68 ? 3.787 -28.703 -28.969 1 98.44 68 TYR B O 1
ATOM 2291 N N . SER B 1 69 ? 4.598 -29.188 -27.031 1 98.44 69 SER B N 1
ATOM 2292 C CA . SER 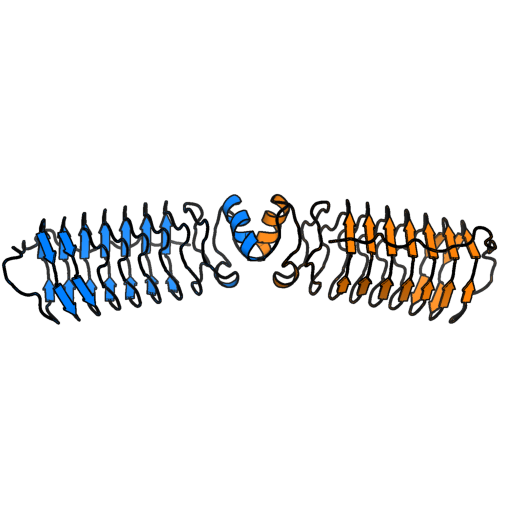B 1 69 ? 3.885 -30.469 -26.969 1 98.44 69 SER B CA 1
ATOM 2293 C C . SER B 1 69 ? 2.539 -30.312 -26.266 1 98.44 69 SER B C 1
ATOM 2295 O O . SER B 1 69 ? 2.271 -29.281 -25.641 1 98.44 69 SER B O 1
ATOM 2297 N N . GLU B 1 70 ? 1.721 -31.312 -26.438 1 98.75 70 GLU B N 1
ATOM 2298 C CA . GLU B 1 70 ? 0.396 -31.344 -25.828 1 98.75 70 GLU B CA 1
ATOM 2299 C C . GLU B 1 70 ? 0.271 -32.531 -24.859 1 98.75 70 GLU B C 1
ATOM 2301 O O . GLU B 1 70 ? 0.638 -33.656 -25.203 1 98.75 70 GLU B O 1
ATOM 2306 N N . PHE B 1 71 ? -0.245 -32.219 -23.75 1 98.62 71 PHE B N 1
ATOM 2307 C CA . PHE B 1 71 ? -0.508 -33.219 -22.719 1 98.62 71 PHE B CA 1
ATOM 2308 C C . PHE B 1 71 ? -1.982 -33.219 -22.328 1 98.62 71 PHE B C 1
ATOM 2310 O O . PHE B 1 71 ? -2.516 -32.219 -21.875 1 98.62 71 PHE B O 1
ATOM 2317 N N . THR B 1 72 ? -2.664 -34.25 -22.578 1 98.81 72 THR B N 1
ATOM 2318 C CA . THR B 1 72 ? -4.07 -34.406 -22.219 1 98.81 72 THR B CA 1
ATOM 2319 C C . THR B 1 72 ? -4.289 -35.656 -21.391 1 98.81 72 THR B C 1
ATOM 2321 O O . THR B 1 72 ? -4 -36.781 -21.844 1 98.81 72 THR B O 1
ATOM 2324 N N . ASP B 1 73 ? -4.832 -35.5 -20.188 1 98.75 73 ASP B N 1
ATOM 2325 C CA . ASP B 1 73 ? -5.055 -36.625 -19.297 1 98.75 73 ASP B CA 1
ATOM 2326 C C . ASP B 1 73 ? -3.744 -37.344 -18.969 1 98.75 73 ASP B C 1
ATOM 2328 O O . ASP B 1 73 ? -3.596 -38.531 -19.25 1 98.75 73 ASP B O 1
ATOM 2332 N N . VAL B 1 74 ? -2.877 -36.625 -18.344 1 98.69 74 VAL B N 1
ATOM 2333 C CA . VAL B 1 74 ? -1.54 -37.125 -18.078 1 98.69 74 VAL B CA 1
ATOM 2334 C C . VAL B 1 74 ? -1.217 -36.969 -16.594 1 98.69 74 VAL B C 1
ATOM 2336 O O . VAL B 1 74 ? -1.617 -36 -15.961 1 98.69 74 VAL B O 1
ATOM 2339 N N . ARG B 1 75 ? -0.551 -37.938 -16.031 1 98.69 75 ARG B N 1
ATOM 2340 C CA . ARG B 1 75 ? -0.105 -37.906 -14.648 1 98.69 75 ARG B CA 1
ATOM 2341 C C . ARG B 1 75 ? 1.395 -38.156 -14.547 1 98.69 75 ARG B C 1
ATOM 2343 O O . ARG B 1 75 ? 1.905 -39.125 -15.109 1 98.69 75 ARG B O 1
ATOM 2350 N N . PHE B 1 76 ? 2.084 -37.25 -13.914 1 98.62 76 PHE B N 1
ATOM 2351 C CA . PHE B 1 76 ? 3.445 -37.5 -13.445 1 98.62 76 PHE B CA 1
ATOM 2352 C C . PHE B 1 76 ? 3.459 -37.812 -11.953 1 98.62 76 PHE B C 1
ATOM 2354 O O . PHE B 1 76 ? 2.926 -37.062 -11.141 1 98.62 76 PHE B O 1
ATOM 2361 N N . GLU B 1 77 ? 3.939 -38.938 -11.555 1 98.69 77 GLU B N 1
ATOM 2362 C CA . GLU B 1 77 ? 4.004 -39.312 -10.141 1 98.69 77 GLU B CA 1
ATOM 2363 C C . GLU B 1 77 ? 5.391 -39.812 -9.766 1 98.69 77 GLU B C 1
ATOM 2365 O O . GLU B 1 77 ? 5.93 -40.719 -10.422 1 98.69 77 GLU B O 1
ATOM 2370 N N . ASN B 1 78 ? 5.992 -39.25 -8.742 1 98.75 78 ASN B N 1
ATOM 2371 C CA . ASN B 1 78 ? 7.309 -39.625 -8.25 1 98.75 78 ASN B CA 1
ATOM 2372 C C . ASN B 1 78 ? 8.383 -39.438 -9.312 1 98.75 78 ASN B C 1
ATOM 2374 O O . ASN B 1 78 ? 9.273 -40.281 -9.461 1 98.75 78 ASN B O 1
ATOM 2378 N N . CYS B 1 79 ? 8.242 -38.344 -10 1 98.69 79 CYS B N 1
ATOM 2379 C CA . CYS B 1 79 ? 9.18 -38.094 -11.086 1 98.69 79 CYS B CA 1
ATOM 2380 C C . CYS B 1 79 ? 10.172 -37 -10.719 1 98.69 79 CYS B C 1
ATOM 2382 O O . CYS B 1 79 ? 9.898 -36.188 -9.844 1 98.69 79 CYS B O 1
ATOM 2384 N N . ASP B 1 80 ? 11.367 -37.031 -11.312 1 98.81 80 ASP B N 1
ATOM 2385 C CA . ASP B 1 80 ? 12.328 -35.938 -11.289 1 98.81 80 ASP B CA 1
ATOM 2386 C C . ASP B 1 80 ? 12.383 -35.219 -12.633 1 98.81 80 ASP B C 1
ATOM 2388 O O . ASP B 1 80 ? 12.906 -35.75 -13.609 1 98.81 80 ASP B O 1
ATOM 2392 N N . LEU B 1 81 ? 11.844 -34.094 -12.664 1 98.38 81 LEU B N 1
ATOM 2393 C CA . LEU B 1 81 ? 11.805 -33.281 -13.875 1 98.38 81 LEU B CA 1
ATOM 2394 C C . LEU B 1 81 ? 12.664 -32.031 -13.719 1 98.38 81 LEU B C 1
ATOM 2396 O O . LEU B 1 81 ? 12.383 -31 -14.328 1 98.38 81 LEU B O 1
ATOM 2400 N N . SER B 1 82 ? 13.672 -32.094 -12.898 1 98.56 82 SER B N 1
ATOM 2401 C CA . SER B 1 82 ? 14.539 -30.938 -12.641 1 98.56 82 SER B CA 1
ATOM 2402 C C . SER B 1 82 ? 15.188 -30.438 -13.93 1 98.56 82 SER B C 1
ATOM 2404 O O . SER B 1 82 ? 15.758 -31.219 -14.688 1 98.56 82 SER B O 1
ATOM 2406 N N . ASN B 1 83 ? 14.961 -29.172 -14.203 1 98.19 83 ASN B N 1
ATOM 2407 C CA . ASN B 1 83 ? 15.602 -28.453 -15.297 1 98.19 83 ASN B CA 1
ATOM 2408 C C . ASN B 1 83 ? 15.109 -28.938 -16.656 1 98.19 83 ASN B C 1
ATOM 2410 O O . ASN B 1 83 ? 15.797 -28.766 -17.672 1 98.19 83 ASN B O 1
ATOM 2414 N N . VAL B 1 84 ? 14 -29.562 -16.688 1 97.88 84 VAL B N 1
ATOM 2415 C CA . VAL B 1 84 ? 13.398 -29.984 -17.953 1 97.88 84 VAL B CA 1
ATOM 2416 C C . VAL B 1 84 ? 12.766 -28.781 -18.641 1 97.88 84 VAL B C 1
ATOM 2418 O O . VAL B 1 84 ? 12.25 -27.875 -17.984 1 97.88 84 VAL B O 1
ATOM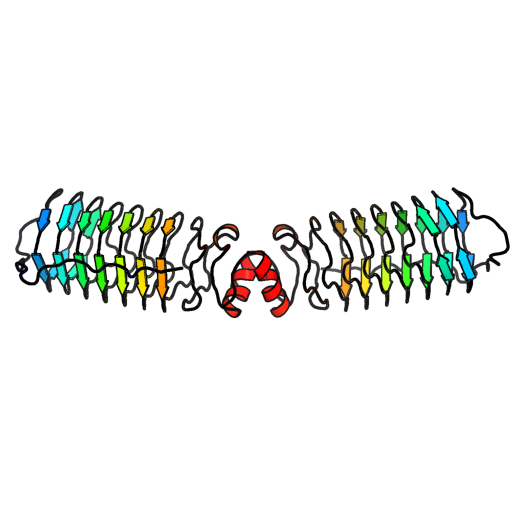 2421 N N . ASP B 1 85 ? 12.828 -28.766 -19.984 1 98.44 85 ASP B N 1
ATOM 2422 C CA . ASP B 1 85 ? 12.266 -27.688 -20.781 1 98.44 85 ASP B CA 1
ATOM 2423 C C . ASP B 1 85 ? 10.906 -28.062 -21.359 1 98.44 85 ASP B C 1
ATOM 2425 O O . ASP B 1 85 ? 10.828 -28.828 -22.328 1 98.44 85 ASP B O 1
ATOM 2429 N N . PHE B 1 86 ? 9.836 -27.609 -20.781 1 98 86 PHE B N 1
ATOM 2430 C CA . PHE B 1 86 ? 8.461 -27.828 -21.203 1 98 86 PHE B CA 1
ATOM 2431 C C . PHE B 1 86 ? 7.824 -26.516 -21.656 1 98 86 PHE B C 1
ATOM 2433 O O . PHE B 1 86 ? 6.617 -26.312 -21.516 1 98 86 PHE B O 1
ATOM 2440 N N . ARG B 1 87 ? 8.523 -25.562 -22.266 1 98.44 87 ARG B N 1
ATOM 2441 C CA . ARG B 1 87 ? 7.977 -24.281 -22.719 1 98.44 87 ARG B CA 1
ATOM 2442 C C . ARG B 1 87 ? 6.965 -24.484 -23.828 1 98.44 87 ARG B C 1
ATOM 2444 O O . ARG B 1 87 ? 7.078 -25.422 -24.625 1 98.44 87 ARG B O 1
ATOM 2451 N N . GLU B 1 88 ? 6.027 -23.625 -23.844 1 98.81 88 GLU B N 1
ATOM 2452 C CA . GLU B 1 88 ? 5.055 -23.531 -24.922 1 98.81 88 GLU B CA 1
ATOM 2453 C C . GLU B 1 88 ? 4.27 -24.828 -25.078 1 98.81 88 GLU B C 1
ATOM 2455 O O . GLU B 1 88 ? 4.047 -25.297 -26.203 1 98.81 88 GLU B O 1
ATOM 2460 N N . CYS B 1 89 ? 3.898 -25.406 -24.047 1 98.81 89 CYS B N 1
ATOM 2461 C CA . CYS B 1 89 ? 3.092 -26.609 -24.047 1 98.81 89 CYS B CA 1
ATOM 2462 C C . CYS B 1 89 ? 1.643 -26.312 -23.703 1 98.81 89 CYS B C 1
ATOM 2464 O O . CYS B 1 89 ? 1.341 -25.234 -23.188 1 98.81 89 CYS B O 1
ATOM 2466 N N . SER B 1 90 ? 0.743 -27.188 -24.078 1 98.81 90 SER B N 1
ATOM 2467 C CA . SER B 1 90 ? -0.651 -27.188 -23.641 1 98.81 90 SER B CA 1
ATOM 2468 C C . SER B 1 90 ? -0.95 -28.359 -22.734 1 98.81 90 SER B C 1
ATOM 2470 O O . SER B 1 90 ? -0.734 -29.516 -23.109 1 98.81 90 SER B O 1
ATOM 2472 N N . MET B 1 91 ? -1.478 -28.094 -21.625 1 98.56 91 MET B N 1
ATOM 2473 C CA . MET B 1 91 ? -1.697 -29.125 -20.625 1 98.56 91 MET B CA 1
ATOM 2474 C C . MET B 1 91 ? -3.15 -29.141 -20.156 1 98.56 91 MET B C 1
ATOM 2476 O O . MET B 1 91 ? -3.643 -28.156 -19.609 1 98.56 91 MET B O 1
ATOM 2480 N N . TYR B 1 92 ? -3.803 -30.25 -20.375 1 98.75 92 TYR B N 1
ATOM 2481 C CA . TYR B 1 92 ? -5.211 -30.391 -20.031 1 98.75 92 TYR B CA 1
ATOM 2482 C C . TYR B 1 92 ? -5.418 -31.578 -19.094 1 98.75 92 TYR B C 1
ATOM 2484 O O . TYR B 1 92 ? -5.039 -32.719 -19.406 1 98.75 92 TYR B O 1
ATOM 2492 N N . ARG B 1 93 ? -6.078 -31.344 -18.016 1 98.69 93 ARG B N 1
ATOM 2493 C CA . ARG B 1 93 ? -6.309 -32.375 -17.016 1 98.69 93 ARG B CA 1
ATOM 2494 C C . ARG B 1 93 ? -5.016 -33.125 -16.703 1 98.69 93 ARG B C 1
ATOM 2496 O O . ARG B 1 93 ? -4.891 -34.312 -17.016 1 98.69 93 ARG B O 1
ATOM 2503 N N . MET B 1 94 ? -4.18 -32.5 -16.094 1 98.56 94 MET B N 1
ATOM 2504 C CA . MET B 1 94 ? -2.859 -33.031 -15.797 1 98.56 94 MET B CA 1
ATOM 2505 C C . MET B 1 94 ? -2.551 -32.938 -14.312 1 98.56 94 MET B C 1
ATOM 2507 O O . MET B 1 94 ? -3.039 -32.031 -13.633 1 98.56 94 MET B O 1
ATOM 2511 N N . GLU B 1 95 ? -1.81 -33.906 -13.789 1 98.69 95 GLU B N 1
ATOM 2512 C CA . GLU B 1 95 ? -1.414 -33.906 -12.383 1 98.69 95 GLU B CA 1
ATOM 2513 C C . GLU B 1 95 ? 0.076 -34.188 -12.227 1 98.69 95 GLU B C 1
ATOM 2515 O O . GLU B 1 95 ? 0.618 -35.062 -12.898 1 98.69 95 GLU B O 1
ATOM 2520 N N . PHE B 1 96 ? 0.685 -33.406 -11.406 1 98.88 96 PHE B N 1
ATOM 2521 C CA . PHE B 1 96 ? 2 -33.688 -10.859 1 98.88 96 PHE B CA 1
ATOM 2522 C C . PHE B 1 96 ? 1.896 -34.094 -9.391 1 98.88 96 PHE B C 1
ATOM 2524 O O . PHE B 1 96 ? 1.372 -33.344 -8.57 1 98.88 96 PHE B O 1
ATOM 2531 N N . VAL B 1 97 ? 2.316 -35.312 -9.07 1 98.88 97 VAL B N 1
ATOM 2532 C CA . VAL B 1 97 ? 2.221 -35.75 -7.688 1 98.88 97 VAL B CA 1
ATOM 2533 C C . VAL B 1 97 ? 3.598 -36.219 -7.199 1 98.88 97 VAL B C 1
ATOM 2535 O O . VAL B 1 97 ? 4.211 -37.094 -7.785 1 98.88 97 VAL B O 1
ATOM 2538 N N . ASN B 1 98 ? 4.078 -35.562 -6.145 1 98.88 98 ASN B N 1
ATOM 2539 C CA . ASN B 1 98 ? 5.352 -35.938 -5.535 1 98.88 98 ASN B CA 1
ATOM 2540 C C . ASN B 1 98 ? 6.496 -35.875 -6.543 1 98.88 98 ASN B C 1
ATOM 2542 O O . ASN B 1 98 ? 7.254 -36.844 -6.688 1 98.88 98 ASN B O 1
ATOM 2546 N N . CYS B 1 99 ? 6.594 -34.75 -7.176 1 98.94 99 CYS B N 1
ATOM 2547 C CA . CYS B 1 99 ? 7.613 -34.594 -8.211 1 98.94 99 CYS B CA 1
ATOM 2548 C C . CYS B 1 99 ? 8.617 -33.531 -7.824 1 98.94 99 CYS B C 1
ATOM 2550 O O . CYS B 1 99 ? 8.289 -32.594 -7.105 1 98.94 99 CYS B O 1
ATOM 2552 N N . LYS B 1 100 ? 9.836 -33.688 -8.289 1 98.88 100 LYS B N 1
ATOM 2553 C CA . LYS B 1 100 ? 10.867 -32.656 -8.258 1 98.88 100 LYS B CA 1
ATOM 2554 C C . LYS B 1 100 ? 10.859 -31.828 -9.547 1 98.88 100 LYS B C 1
ATOM 2556 O O . LYS B 1 100 ? 11.164 -32.344 -10.617 1 98.88 100 LYS B O 1
ATOM 2561 N N . LEU B 1 101 ? 10.539 -30.625 -9.391 1 98.81 101 LEU B N 1
ATOM 2562 C CA . LEU B 1 101 ? 10.383 -29.75 -10.547 1 98.81 101 LEU B CA 1
ATOM 2563 C C . LEU B 1 101 ? 11.359 -28.578 -10.484 1 98.81 101 LEU B C 1
ATOM 2565 O O . LEU B 1 101 ? 11.133 -27.547 -11.109 1 98.81 101 LEU B O 1
ATOM 2569 N N . VAL B 1 102 ? 12.414 -28.688 -9.758 1 98.88 102 VAL B N 1
ATOM 2570 C CA . VAL B 1 102 ? 13.352 -27.594 -9.516 1 98.88 102 VAL B CA 1
ATOM 2571 C C . VAL B 1 102 ? 13.898 -27.078 -10.844 1 98.88 102 VAL B C 1
ATOM 2573 O O . VAL B 1 102 ? 14.445 -27.859 -11.641 1 98.88 102 VAL B O 1
ATOM 2576 N N . GLY B 1 103 ? 13.68 -25.859 -11.094 1 98.69 103 GLY B N 1
ATOM 2577 C CA . GLY B 1 103 ? 14.25 -25.234 -12.273 1 98.69 103 GLY B CA 1
ATOM 2578 C C . GLY B 1 103 ? 13.547 -25.625 -13.562 1 98.69 103 GLY B C 1
ATOM 2579 O O . GLY B 1 103 ? 14.023 -25.312 -14.656 1 98.69 103 GLY B O 1
ATOM 2580 N N . MET B 1 104 ? 12.508 -26.312 -13.508 1 98.81 104 MET B N 1
ATOM 2581 C CA . MET B 1 104 ? 11.75 -26.688 -14.695 1 98.81 104 MET B CA 1
ATOM 2582 C C . MET B 1 104 ? 11.227 -25.453 -15.422 1 98.81 104 MET B C 1
ATOM 2584 O O . MET B 1 104 ? 10.844 -24.469 -14.789 1 98.81 104 MET B O 1
ATOM 2588 N N . ASN B 1 105 ? 11.242 -25.469 -16.719 1 98.88 105 ASN B N 1
ATOM 2589 C CA . ASN B 1 105 ? 10.742 -24.344 -17.5 1 98.88 105 ASN B CA 1
ATOM 2590 C C . ASN B 1 105 ? 9.391 -24.641 -18.125 1 98.88 105 ASN B C 1
ATOM 2592 O O . ASN B 1 105 ? 9.312 -25.438 -19.062 1 98.88 105 ASN B O 1
ATOM 2596 N N . LEU B 1 106 ? 8.359 -24.062 -17.641 1 98.81 106 LEU B N 1
ATOM 2597 C CA . LEU B 1 106 ? 6.992 -24.234 -18.125 1 98.81 106 LEU B CA 1
ATOM 2598 C C . LEU B 1 106 ? 6.457 -22.938 -18.734 1 98.81 106 LEU B C 1
ATOM 2600 O O . LEU B 1 106 ? 5.242 -22.781 -18.875 1 98.81 106 LEU B O 1
ATOM 2604 N N . SER B 1 107 ? 7.34 -22.016 -19.109 1 98.88 107 SER B N 1
ATOM 2605 C CA . SER B 1 107 ? 6.938 -20.688 -19.562 1 98.88 107 SER B CA 1
ATOM 2606 C C . SER B 1 107 ? 6.129 -20.766 -20.859 1 98.88 107 SER B C 1
ATOM 2608 O O . SER B 1 107 ? 6.223 -21.75 -21.594 1 98.88 107 SER B O 1
ATOM 2610 N N . GLU B 1 108 ? 5.32 -19.781 -21.094 1 98.81 108 GLU B N 1
ATOM 2611 C CA . GLU B 1 108 ? 4.527 -19.609 -22.312 1 98.81 108 GLU B CA 1
ATOM 2612 C C . GLU B 1 108 ? 3.6 -20.797 -22.547 1 98.81 108 GLU B C 1
ATOM 2614 O O . GLU B 1 108 ? 3.344 -21.188 -23.688 1 98.81 108 GLU B O 1
ATOM 2619 N N . SER B 1 109 ? 3.174 -21.438 -21.547 1 98.88 109 SER B N 1
ATOM 2620 C CA . SER B 1 109 ? 2.328 -22.625 -21.641 1 98.88 109 SER B CA 1
ATOM 2621 C C . SER B 1 109 ? 0.914 -22.344 -21.141 1 98.88 109 SER B C 1
ATOM 2623 O O . SER B 1 109 ? 0.67 -21.312 -20.5 1 98.88 109 SER B O 1
ATOM 2625 N N . ILE B 1 110 ? 0.021 -23.234 -21.516 1 98.81 110 ILE B N 1
ATOM 2626 C CA . ILE B 1 110 ? -1.384 -23.172 -21.141 1 98.81 110 ILE B CA 1
ATOM 2627 C C . ILE B 1 110 ? -1.721 -24.312 -20.188 1 98.81 110 ILE B C 1
ATOM 2629 O O . ILE B 1 110 ? -1.386 -25.469 -20.469 1 98.81 110 ILE B O 1
ATOM 2633 N N . PHE B 1 111 ? -2.404 -23.938 -19.109 1 98.81 111 PHE B N 1
ATOM 2634 C CA . PHE B 1 111 ? -2.805 -24.906 -18.094 1 98.81 111 PHE B CA 1
ATOM 2635 C C . PHE B 1 111 ? -4.312 -24.875 -17.891 1 98.81 111 PHE B C 1
ATOM 2637 O O . PHE B 1 111 ? -4.879 -23.844 -17.547 1 98.81 111 PHE B O 1
ATOM 2644 N N . ARG B 1 112 ? -4.941 -25.969 -18.203 1 98.81 112 ARG B N 1
ATOM 2645 C CA . ARG B 1 112 ? -6.367 -26.141 -17.953 1 98.81 112 ARG B CA 1
ATOM 2646 C C . ARG B 1 112 ? -6.625 -27.359 -17.078 1 98.81 112 ARG B C 1
ATOM 2648 O O . ARG B 1 112 ? -6.352 -28.484 -17.484 1 98.81 112 ARG B O 1
ATOM 2655 N N . ASP B 1 113 ? -7.148 -27.141 -15.844 1 98.75 113 ASP B N 1
ATOM 2656 C CA . ASP B 1 113 ? -7.398 -28.234 -14.906 1 98.75 113 ASP B CA 1
ATOM 2657 C C . ASP B 1 113 ? -6.113 -28.984 -14.586 1 98.75 113 ASP B C 1
ATOM 2659 O O . ASP B 1 113 ? -6.008 -30.188 -14.867 1 98.75 113 ASP B O 1
ATOM 2663 N N . VAL B 1 114 ? -5.242 -28.281 -13.93 1 98.81 114 VAL B N 1
ATOM 2664 C CA . VAL B 1 114 ? -3.945 -28.875 -13.609 1 98.81 114 VAL B CA 1
ATOM 2665 C C . VAL B 1 114 ? -3.684 -28.766 -12.109 1 98.81 114 VAL B C 1
ATOM 2667 O O . VAL B 1 114 ? -3.986 -27.734 -11.492 1 98.81 114 VAL B O 1
ATOM 2670 N N . SER B 1 115 ? -3.113 -29.797 -11.539 1 98.81 115 SER B N 1
ATOM 2671 C CA . SER B 1 115 ? -2.789 -29.766 -10.117 1 98.81 115 SER B CA 1
ATOM 2672 C C . SER B 1 115 ? -1.343 -30.172 -9.867 1 98.81 115 SER B C 1
ATOM 2674 O O . SER B 1 115 ? -0.822 -31.062 -10.547 1 98.81 115 SER B O 1
ATOM 2676 N N . PHE B 1 116 ? -0.726 -29.516 -8.969 1 98.88 116 PHE B N 1
ATOM 2677 C CA . PHE B 1 116 ? 0.574 -29.844 -8.398 1 98.88 116 PHE B CA 1
ATOM 2678 C C . PHE B 1 116 ? 0.438 -30.203 -6.922 1 98.88 116 PHE B C 1
ATOM 2680 O O . PHE B 1 116 ? -0.035 -29.406 -6.121 1 98.88 116 PHE B O 1
ATOM 2687 N N . ASP B 1 117 ? 0.72 -31.438 -6.582 1 98.88 117 ASP B N 1
ATOM 2688 C CA . ASP B 1 117 ? 0.561 -31.906 -5.211 1 98.88 117 ASP B CA 1
ATOM 2689 C C . ASP B 1 117 ? 1.875 -32.469 -4.664 1 98.88 117 ASP B C 1
ATOM 2691 O O . ASP B 1 117 ? 2.443 -33.406 -5.234 1 98.88 117 ASP B O 1
ATOM 2695 N N . LYS B 1 118 ? 2.393 -31.875 -3.594 1 98.88 118 LYS B N 1
ATOM 2696 C CA . LYS B 1 118 ? 3.633 -32.312 -2.959 1 98.88 118 LYS B CA 1
ATOM 2697 C C . LYS B 1 118 ? 4.801 -32.25 -3.941 1 98.88 118 LYS B C 1
ATOM 2699 O O . LYS B 1 118 ? 5.551 -33.219 -4.07 1 98.88 118 LYS B O 1
ATOM 2704 N N . CYS B 1 119 ? 4.863 -31.094 -4.539 1 98.94 119 CYS B N 1
ATOM 2705 C CA . CYS B 1 119 ? 5.934 -30.906 -5.512 1 98.94 119 CYS B CA 1
ATOM 2706 C C . CYS B 1 119 ? 6.934 -29.859 -5.035 1 98.94 119 CYS B C 1
ATOM 2708 O O . CYS B 1 119 ? 6.566 -28.938 -4.32 1 98.94 119 CYS B O 1
ATOM 2710 N N . ASN B 1 120 ? 8.188 -30.047 -5.375 1 98.94 120 ASN B N 1
ATOM 2711 C CA . ASN B 1 120 ? 9.211 -29.016 -5.223 1 98.94 120 ASN B CA 1
ATOM 2712 C C . ASN B 1 120 ? 9.492 -28.312 -6.547 1 98.94 120 ASN B C 1
ATOM 2714 O O . ASN B 1 120 ? 10.203 -28.844 -7.402 1 98.94 120 ASN B O 1
ATOM 2718 N N . GLY B 1 121 ? 8.977 -27.203 -6.676 1 98.81 121 GLY B N 1
ATOM 2719 C CA . GLY B 1 121 ? 9.156 -26.406 -7.875 1 98.81 121 GLY B CA 1
ATOM 2720 C C . GLY B 1 121 ? 9.992 -25.172 -7.645 1 98.81 121 GLY B C 1
ATOM 2721 O O . GLY B 1 121 ? 9.758 -24.125 -8.266 1 98.81 121 GLY B O 1
ATOM 2722 N N . SER B 1 122 ? 10.914 -25.188 -6.73 1 98.88 122 SER B N 1
ATOM 2723 C CA . SER B 1 122 ? 11.789 -24.047 -6.523 1 98.88 122 SER B CA 1
ATOM 2724 C C . SER B 1 122 ? 12.516 -23.656 -7.809 1 98.88 122 SER B C 1
ATOM 2726 O O . SER B 1 122 ? 12.906 -24.531 -8.594 1 98.88 122 SER B O 1
ATOM 2728 N N . TYR B 1 123 ? 12.625 -22.406 -8.086 1 98.81 123 TYR B N 1
ATOM 2729 C CA . TYR B 1 123 ? 13.359 -21.844 -9.211 1 98.81 123 TYR B CA 1
ATOM 2730 C C . TYR B 1 123 ? 12.664 -22.188 -10.531 1 98.81 123 TYR B C 1
ATOM 2732 O O . TYR B 1 123 ? 13.211 -21.922 -11.609 1 98.81 123 TYR B O 1
ATOM 2740 N N . ALA B 1 124 ? 11.523 -22.766 -10.516 1 98.88 124 ALA B N 1
ATOM 2741 C CA . ALA B 1 124 ? 10.828 -23.109 -11.75 1 98.88 124 ALA B CA 1
ATOM 2742 C C . ALA B 1 124 ? 10.32 -21.859 -12.453 1 98.88 124 ALA B C 1
ATOM 2744 O O . ALA B 1 124 ? 10.094 -20.828 -11.82 1 98.88 124 ALA B O 1
ATOM 2745 N N . PHE B 1 125 ? 10.141 -21.953 -13.758 1 98.88 125 PHE B N 1
ATOM 2746 C CA . PHE B 1 125 ? 9.688 -20.828 -14.57 1 98.88 125 PHE B CA 1
ATOM 2747 C C . PHE B 1 125 ? 8.266 -21.062 -15.078 1 98.88 125 PHE B C 1
ATOM 2749 O O . PHE B 1 125 ? 8.016 -22.031 -15.805 1 98.88 125 PHE B O 1
ATOM 2756 N N . PHE B 1 126 ? 7.379 -20.203 -14.719 1 98.81 126 PHE B N 1
ATOM 2757 C CA . PHE B 1 126 ? 5.996 -20.188 -15.172 1 98.81 126 PHE B CA 1
ATOM 2758 C C . PHE B 1 126 ? 5.656 -18.859 -15.828 1 98.81 126 PHE B C 1
ATOM 2760 O O . PHE B 1 126 ? 4.531 -18.359 -15.711 1 98.81 126 PHE B O 1
ATOM 2767 N N . ARG B 1 127 ? 6.574 -18.25 -16.484 1 98.75 127 ARG B N 1
ATOM 2768 C CA . ARG B 1 127 ? 6.336 -16.922 -17.078 1 98.75 127 ARG B CA 1
ATOM 2769 C C . ARG B 1 127 ? 5.406 -17.016 -18.281 1 98.75 127 ARG B C 1
ATOM 2771 O O . ARG B 1 127 ? 5.469 -17.984 -19.047 1 98.75 127 ARG B O 1
ATOM 2778 N N . PHE B 1 128 ? 4.562 -15.938 -18.453 1 98.81 128 PHE B N 1
ATOM 2779 C CA . PHE B 1 128 ? 3.693 -15.812 -19.625 1 98.81 128 PHE B CA 1
ATOM 2780 C C . PHE B 1 128 ? 2.777 -17.016 -19.75 1 98.81 128 PHE B C 1
ATOM 2782 O O . PHE B 1 128 ? 2.543 -17.516 -20.859 1 98.81 128 PHE B O 1
ATOM 2789 N N . THR B 1 129 ? 2.328 -17.469 -18.688 1 98.88 129 THR B N 1
ATOM 2790 C CA . THR B 1 129 ? 1.453 -18.641 -18.688 1 98.88 129 THR B CA 1
ATOM 2791 C C . THR B 1 129 ? -0.01 -18.219 -18.578 1 98.88 129 THR B C 1
ATOM 2793 O O . THR B 1 129 ? -0.308 -17.062 -18.25 1 98.88 129 THR B O 1
ATOM 2796 N N . ASP B 1 130 ? -0.904 -19.047 -18.969 1 98.81 130 ASP B N 1
ATOM 2797 C CA . ASP B 1 130 ? -2.348 -18.906 -18.812 1 98.81 130 ASP B CA 1
ATOM 2798 C C . ASP B 1 130 ? -2.924 -20.062 -18 1 98.81 130 ASP B C 1
ATOM 2800 O O . ASP B 1 130 ? -3.084 -21.172 -18.531 1 98.81 130 ASP B O 1
ATOM 2804 N N . PHE B 1 131 ? -3.246 -19.828 -16.75 1 98.62 131 PHE B N 1
ATOM 2805 C CA . PHE B 1 131 ? -3.816 -20.828 -15.867 1 98.62 131 PHE B CA 1
ATOM 2806 C C . PHE B 1 131 ? -5.328 -20.656 -15.75 1 98.62 131 PHE B C 1
ATOM 2808 O O . PHE B 1 131 ? -5.816 -19.562 -15.484 1 98.62 131 PHE B O 1
ATOM 2815 N N . LYS B 1 132 ? -5.988 -21.688 -15.984 1 98.31 132 LYS B N 1
ATOM 2816 C CA . LYS B 1 132 ? -7.414 -21.75 -15.688 1 98.31 132 LYS B CA 1
ATOM 2817 C C . LYS B 1 132 ? -7.762 -23.016 -14.906 1 98.31 132 LYS B C 1
ATOM 2819 O O . LYS B 1 132 ? -7.48 -24.125 -15.367 1 98.31 132 LYS B O 1
ATOM 2824 N N . GLN B 1 133 ? -8.328 -22.922 -13.719 1 98.12 133 GLN B N 1
ATOM 2825 C CA . GLN B 1 133 ? -8.672 -24.047 -12.844 1 98.12 133 GLN B CA 1
ATOM 2826 C C . GLN B 1 133 ? -7.43 -24.859 -12.484 1 98.12 133 GLN B C 1
ATOM 2828 O O . GLN B 1 133 ? -7.234 -25.953 -12.992 1 98.12 133 GLN B O 1
ATOM 2833 N N . ALA B 1 134 ? -6.652 -24.312 -11.547 1 98.62 134 ALA B N 1
ATOM 2834 C CA . ALA B 1 134 ? -5.398 -24.953 -11.164 1 98.62 134 ALA B CA 1
ATOM 2835 C C . ALA B 1 134 ? -5.23 -24.953 -9.648 1 98.62 134 ALA B C 1
ATOM 2837 O O . ALA B 1 134 ? -5.844 -24.156 -8.945 1 98.62 134 ALA B O 1
ATOM 2838 N N . LEU B 1 135 ? -4.5 -25.906 -9.18 1 98.75 135 LEU B N 1
ATOM 2839 C CA . LEU B 1 135 ? -4.25 -26.047 -7.75 1 98.75 135 LEU B CA 1
ATOM 2840 C C . LEU B 1 135 ? -2.789 -26.391 -7.484 1 98.75 135 LEU B C 1
ATOM 2842 O O . LEU B 1 135 ? -2.248 -27.312 -8.086 1 98.75 135 LEU B O 1
ATOM 2846 N N . PHE B 1 136 ? -2.137 -25.578 -6.664 1 98.81 136 PHE B N 1
ATOM 2847 C CA . PHE B 1 136 ? -0.878 -25.938 -6.016 1 98.81 136 PHE B CA 1
ATOM 2848 C C . PHE B 1 136 ? -1.102 -26.266 -4.547 1 98.81 136 PHE B C 1
ATOM 2850 O O . PHE B 1 136 ? -1.59 -25.438 -3.783 1 98.81 136 PHE B O 1
ATOM 2857 N N . GLN B 1 137 ? -0.828 -27.484 -4.18 1 98.75 137 GLN B N 1
ATOM 2858 C CA . GLN B 1 137 ? -1.046 -27.906 -2.799 1 98.75 137 GLN B CA 1
ATOM 2859 C C . GLN B 1 137 ? 0.204 -28.562 -2.223 1 98.75 137 GLN B C 1
ATOM 2861 O O . GLN B 1 137 ? 0.761 -29.484 -2.826 1 98.75 137 GLN B O 1
ATOM 2866 N N . ASP B 1 138 ? 0.628 -28.094 -1.019 1 98.88 138 ASP B N 1
ATOM 2867 C CA . ASP B 1 138 ? 1.787 -28.656 -0.328 1 98.88 138 ASP B CA 1
ATOM 2868 C C . ASP B 1 138 ? 3.029 -28.609 -1.215 1 98.88 138 ASP B C 1
ATOM 2870 O O . ASP B 1 138 ? 3.748 -29.594 -1.34 1 98.88 138 ASP B O 1
ATOM 2874 N N . CYS B 1 139 ? 3.225 -27.438 -1.796 1 98.94 139 CYS B N 1
ATOM 2875 C CA . CYS B 1 139 ? 4.324 -27.297 -2.742 1 98.94 139 CYS B CA 1
ATOM 2876 C C . CYS B 1 139 ? 5.375 -26.328 -2.211 1 98.94 139 CYS B C 1
ATOM 2878 O O . CYS B 1 139 ? 5.086 -25.516 -1.338 1 98.94 139 CYS B O 1
ATOM 2880 N N . GLN B 1 140 ? 6.582 -26.516 -2.625 1 98.94 140 GLN B N 1
ATOM 2881 C CA . GLN B 1 140 ? 7.672 -25.547 -2.492 1 98.94 140 GLN B CA 1
ATOM 2882 C C . GLN B 1 140 ? 7.914 -24.812 -3.805 1 98.94 140 GLN B C 1
ATOM 2884 O O . GLN B 1 140 ? 8.383 -25.406 -4.781 1 98.94 140 GLN B O 1
ATOM 2889 N N . LEU B 1 141 ? 7.652 -23.547 -3.824 1 98.88 141 LEU B N 1
ATOM 2890 C CA . LEU B 1 141 ? 7.797 -22.781 -5.055 1 98.88 141 LEU B CA 1
ATOM 2891 C C . LEU B 1 141 ? 8.742 -21.609 -4.852 1 98.88 141 LEU B C 1
ATOM 2893 O O . LEU B 1 141 ? 8.68 -20.625 -5.59 1 98.88 141 LEU B O 1
ATOM 2897 N N . SER B 1 142 ? 9.57 -21.688 -3.842 1 98.81 142 SER B N 1
ATOM 2898 C CA . SER B 1 142 ? 10.492 -20.594 -3.562 1 98.81 142 SER B CA 1
ATOM 2899 C C . SER B 1 142 ? 11.281 -20.203 -4.809 1 98.81 142 SER B C 1
ATOM 2901 O O . SER B 1 142 ? 11.742 -21.062 -5.555 1 98.81 142 SER B O 1
ATOM 2903 N N . PHE B 1 143 ? 11.383 -18.891 -5.102 1 98.75 143 PHE B N 1
ATOM 2904 C CA . PHE B 1 143 ? 12.188 -18.297 -6.172 1 98.75 143 PHE B CA 1
ATOM 2905 C C . PHE B 1 143 ? 11.609 -18.656 -7.535 1 98.75 143 PHE B C 1
ATOM 2907 O O . PHE B 1 143 ? 12.258 -18.453 -8.562 1 98.75 143 PHE B O 1
ATOM 2914 N N . SER B 1 144 ? 10.43 -19.203 -7.574 1 98.88 144 SER B N 1
ATOM 2915 C CA . SER B 1 144 ? 9.805 -19.469 -8.867 1 98.88 144 SER B CA 1
ATOM 2916 C C . SER B 1 144 ? 9.289 -18.188 -9.508 1 98.88 144 SER B C 1
ATOM 2918 O O . SER B 1 144 ? 9.203 -17.156 -8.852 1 98.88 144 SER B O 1
ATOM 2920 N N . ASP B 1 145 ? 9.094 -18.219 -10.812 1 98.88 145 ASP B N 1
ATOM 2921 C CA . ASP B 1 145 ? 8.789 -17.031 -11.594 1 98.88 145 ASP B CA 1
ATOM 2922 C C . ASP B 1 145 ? 7.449 -17.172 -12.312 1 98.88 145 ASP B C 1
ATOM 2924 O O . ASP B 1 145 ? 7.34 -17.938 -13.273 1 98.88 145 ASP B O 1
ATOM 2928 N N . PHE B 1 146 ? 6.418 -16.422 -11.914 1 98.81 146 PHE B N 1
ATOM 2929 C CA . PHE B 1 146 ? 5.09 -16.422 -12.516 1 98.81 146 PHE B CA 1
ATOM 2930 C C . PHE B 1 146 ? 4.809 -15.102 -13.219 1 98.81 146 PHE B C 1
ATOM 2932 O O . PHE B 1 146 ? 3.65 -14.711 -13.383 1 98.81 146 PHE B O 1
ATOM 2939 N N . GLN B 1 147 ? 5.836 -14.398 -13.633 1 98.62 147 GLN B N 1
ATOM 2940 C CA . GLN B 1 147 ? 5.668 -13.055 -14.172 1 98.62 147 GLN B CA 1
ATOM 2941 C C . GLN B 1 147 ? 4.805 -13.07 -15.43 1 98.62 147 GLN B C 1
ATOM 2943 O O . GLN B 1 147 ? 4.902 -13.992 -16.25 1 98.62 147 GLN B O 1
ATOM 2948 N N . GLN B 1 148 ? 3.975 -11.992 -15.625 1 98.69 148 GLN B N 1
ATOM 2949 C CA . GLN B 1 148 ? 3.168 -11.727 -16.812 1 98.69 148 GLN B CA 1
ATOM 2950 C C . GLN B 1 148 ? 2.289 -12.93 -17.156 1 98.69 148 GLN B C 1
ATOM 2952 O O . GLN B 1 148 ? 2.221 -13.336 -18.312 1 98.69 148 GLN B O 1
ATOM 2957 N N . SER B 1 149 ? 1.65 -13.461 -16.156 1 98.75 149 SER B N 1
ATOM 2958 C CA . SER B 1 149 ? 0.777 -14.609 -16.344 1 98.75 149 SER B CA 1
ATOM 2959 C C . SER B 1 149 ? -0.676 -14.266 -16.047 1 98.75 149 SER B C 1
ATOM 2961 O O . SER B 1 149 ? -0.963 -13.195 -15.508 1 98.75 149 SER B O 1
ATOM 2963 N N . ARG B 1 150 ? -1.558 -15.062 -16.5 1 98.62 150 ARG B N 1
ATOM 2964 C CA . ARG B 1 150 ? -2.99 -14.922 -16.281 1 98.62 150 ARG B CA 1
ATOM 2965 C C . ARG B 1 150 ? -3.51 -16.016 -15.359 1 98.62 150 ARG B C 1
ATOM 2967 O O . ARG B 1 150 ? -3.342 -17.203 -15.648 1 98.62 150 ARG B O 1
ATOM 2974 N N . PHE B 1 151 ? -4.133 -15.602 -14.305 1 98.19 151 PHE B N 1
ATOM 2975 C CA . PHE B 1 151 ? -4.676 -16.516 -13.312 1 98.19 151 PHE B CA 1
ATOM 2976 C C . PHE B 1 151 ? -6.199 -16.484 -13.312 1 98.19 151 PHE B C 1
ATOM 2978 O O . PHE B 1 151 ? -6.793 -15.414 -13.125 1 98.19 151 PHE B O 1
ATOM 2985 N N . SER B 1 152 ? -6.793 -17.531 -13.609 1 97.56 152 SER B N 1
ATOM 2986 C CA . SER B 1 152 ? -8.234 -17.703 -13.477 1 97.56 152 SER B CA 1
ATOM 2987 C C . SER B 1 152 ? -8.578 -18.922 -12.625 1 97.56 152 SER B C 1
ATOM 2989 O O . SER B 1 152 ? -8.305 -20.062 -13.023 1 97.56 152 SER B O 1
ATOM 2991 N N . LYS B 1 153 ? -9.125 -18.766 -11.398 1 96.69 153 LYS B N 1
ATOM 2992 C CA . LYS B 1 153 ? -9.508 -19.844 -10.492 1 96.69 153 LYS B CA 1
ATOM 2993 C C . LYS B 1 153 ? -8.305 -20.703 -10.125 1 96.69 153 LYS B C 1
ATOM 2995 O O . LYS B 1 153 ? -8.359 -21.938 -10.219 1 96.69 153 LYS B O 1
ATOM 3000 N N . ILE B 1 154 ? -7.246 -20.078 -9.758 1 97.81 154 ILE B N 1
ATOM 3001 C CA . ILE B 1 154 ? -6.055 -20.766 -9.281 1 97.81 154 ILE B CA 1
ATOM 3002 C C . ILE B 1 154 ? -6.012 -20.734 -7.754 1 97.81 154 ILE B C 1
ATOM 3004 O O . ILE B 1 154 ? -6.434 -19.75 -7.137 1 97.81 154 ILE B O 1
ATOM 3008 N N . GLN B 1 155 ? -5.586 -21.766 -7.164 1 98.31 155 GLN B N 1
ATOM 3009 C CA . GLN B 1 155 ? -5.484 -21.859 -5.711 1 98.31 155 GLN B CA 1
ATOM 3010 C C . GLN B 1 155 ? -4.086 -22.281 -5.281 1 98.31 155 GLN B C 1
ATOM 3012 O O . GLN B 1 155 ? -3.463 -23.141 -5.922 1 98.31 155 GLN B O 1
ATOM 3017 N N . PHE B 1 156 ? -3.648 -21.703 -4.211 1 98.62 156 PHE B N 1
ATOM 3018 C CA . PHE B 1 156 ? -2.42 -22.078 -3.523 1 98.62 156 PHE B CA 1
ATOM 3019 C C . PHE B 1 156 ? -2.711 -22.484 -2.086 1 98.62 156 PHE B C 1
ATOM 3021 O O . PHE B 1 156 ? -3.211 -21.688 -1.294 1 98.62 156 PHE B O 1
ATOM 3028 N N . LYS B 1 157 ? -2.49 -23.719 -1.805 1 98.5 157 LYS B N 1
ATOM 3029 C CA . LYS B 1 157 ? -2.738 -24.219 -0.458 1 98.5 157 LYS B CA 1
ATOM 3030 C C . LYS B 1 157 ? -1.457 -24.766 0.172 1 98.5 157 LYS B C 1
ATOM 3032 O O . LYS B 1 157 ? -0.762 -25.578 -0.429 1 98.5 157 LYS B O 1
ATOM 3037 N N . ASN B 1 158 ? -1.134 -24.266 1.372 1 98.69 158 ASN B N 1
ATOM 3038 C CA . ASN B 1 158 ? 0.047 -24.719 2.096 1 98.69 158 ASN B CA 1
ATOM 3039 C C . ASN B 1 158 ? 1.282 -24.734 1.199 1 98.69 158 ASN B C 1
ATOM 3041 O O . ASN B 1 158 ? 1.98 -25.75 1.117 1 98.69 158 ASN B O 1
ATOM 3045 N N . THR B 1 159 ? 1.481 -23.672 0.568 1 98.81 159 THR B N 1
ATOM 3046 C CA . THR B 1 159 ? 2.539 -23.609 -0.434 1 98.81 159 THR B CA 1
ATOM 3047 C C . THR B 1 159 ? 3.539 -22.5 -0.085 1 98.81 159 THR B C 1
ATOM 3049 O O . THR B 1 159 ? 3.15 -21.422 0.348 1 98.81 159 THR B O 1
ATOM 3052 N N . ASP B 1 160 ? 4.828 -22.781 -0.179 1 98.88 160 ASP B N 1
ATOM 3053 C CA . ASP B 1 160 ? 5.891 -21.797 0.04 1 98.88 160 ASP B CA 1
ATOM 3054 C C . ASP B 1 160 ? 6.152 -20.984 -1.223 1 98.88 160 ASP B C 1
ATOM 3056 O O . ASP B 1 160 ? 6.668 -21.516 -2.213 1 98.88 160 ASP B O 1
ATOM 3060 N N . MET B 1 161 ? 5.852 -19.797 -1.209 1 98.69 161 MET B N 1
ATOM 3061 C CA . MET B 1 161 ? 6.039 -18.891 -2.346 1 98.69 161 MET B CA 1
ATOM 3062 C C . MET B 1 161 ? 7.055 -17.797 -2.02 1 98.69 161 MET B C 1
ATOM 3064 O O . MET B 1 161 ? 6.965 -16.688 -2.541 1 98.69 161 MET B O 1
ATOM 3068 N N . CYS B 1 162 ? 7.922 -18.094 -1.104 1 98.38 162 CYS B N 1
ATOM 3069 C CA . CYS B 1 162 ? 8.969 -17.141 -0.725 1 98.38 162 CYS B CA 1
ATOM 3070 C C . CYS B 1 162 ? 9.781 -16.719 -1.939 1 98.38 162 CYS B C 1
ATOM 3072 O O . CYS B 1 162 ? 10.227 -17.562 -2.723 1 98.38 162 CYS B O 1
ATOM 3074 N N . GLN B 1 163 ? 9.969 -15.406 -2.162 1 98.38 163 GLN B N 1
ATOM 3075 C CA . GLN B 1 163 ? 10.797 -14.797 -3.199 1 98.38 163 GLN B CA 1
ATOM 3076 C C . GLN B 1 163 ? 10.258 -15.125 -4.59 1 98.38 163 GLN B C 1
ATOM 3078 O O . GLN B 1 163 ? 10.992 -15.039 -5.578 1 98.38 163 GLN B O 1
ATOM 3083 N N . CYS B 1 164 ? 8.977 -15.492 -4.734 1 98.5 164 CYS B N 1
ATOM 3084 C CA . CYS B 1 164 ? 8.375 -15.703 -6.043 1 98.5 164 CYS B CA 1
ATOM 3085 C C . CYS B 1 164 ? 8.219 -14.383 -6.785 1 98.5 164 CYS B C 1
ATOM 3087 O O . CYS B 1 164 ? 8.055 -13.328 -6.164 1 98.5 164 CYS B O 1
ATOM 3089 N N . GLN B 1 165 ? 8.297 -14.461 -8.039 1 98.62 165 GLN B N 1
ATOM 3090 C CA . GLN B 1 165 ? 8.094 -13.281 -8.875 1 98.62 165 GLN B CA 1
ATOM 3091 C C . GLN B 1 165 ? 6.723 -13.32 -9.547 1 98.62 165 GLN B C 1
ATOM 3093 O O . GLN B 1 165 ? 6.422 -14.234 -10.312 1 98.62 165 GLN B O 1
ATOM 3098 N N . LEU B 1 166 ? 5.906 -12.312 -9.305 1 98.62 166 LEU B N 1
ATOM 3099 C CA . LEU B 1 166 ? 4.543 -12.273 -9.828 1 98.62 166 LEU B CA 1
ATOM 3100 C C . LEU B 1 166 ? 4.262 -10.945 -10.516 1 98.62 166 LEU B C 1
ATOM 3102 O O . LEU B 1 166 ? 3.102 -10.555 -10.664 1 98.62 166 LEU B O 1
ATOM 3106 N N . PHE B 1 167 ? 5.309 -10.227 -10.953 1 98.19 167 PHE B N 1
ATOM 3107 C CA . PHE B 1 167 ? 5.121 -8.953 -11.633 1 98.19 167 PHE B CA 1
ATOM 3108 C C . PHE B 1 167 ? 4.242 -9.117 -12.867 1 98.19 167 PHE B C 1
ATOM 3110 O O . PHE B 1 167 ? 4.496 -9.992 -13.703 1 98.19 167 PHE B O 1
ATOM 3117 N N . GLY B 1 168 ? 3.23 -8.281 -12.922 1 98.38 168 GLY B N 1
ATOM 3118 C CA . GLY B 1 168 ? 2.363 -8.328 -14.094 1 98.38 168 GLY B CA 1
ATOM 3119 C C . GLY B 1 168 ? 1.314 -9.422 -14.016 1 98.38 168 GLY B C 1
ATOM 3120 O O . GLY B 1 168 ? 0.643 -9.711 -15.008 1 98.38 168 GLY B O 1
ATOM 3121 N N . THR B 1 169 ? 1.218 -10.008 -12.93 1 98.75 169 THR B N 1
ATOM 3122 C CA . THR B 1 169 ? 0.227 -11.055 -12.703 1 98.75 169 THR B CA 1
ATOM 3123 C C . THR B 1 169 ? -0.824 -10.602 -11.695 1 98.75 169 THR B C 1
ATOM 3125 O O . THR B 1 169 ? -0.504 -10.328 -10.539 1 98.75 169 THR B O 1
ATOM 3128 N N . ASN B 1 170 ? -2.088 -10.492 -12.156 1 98.44 170 ASN B N 1
ATOM 3129 C CA . ASN B 1 170 ? -3.191 -10.023 -11.32 1 98.44 170 ASN B CA 1
ATOM 3130 C C . ASN B 1 170 ? -3.559 -11.047 -10.25 1 98.44 170 ASN B C 1
ATOM 3132 O O . ASN B 1 170 ? -3.861 -12.203 -10.57 1 98.44 170 ASN B O 1
ATOM 3136 N N . LEU B 1 171 ? -3.605 -10.648 -9.031 1 98.44 171 LEU B N 1
ATOM 3137 C CA . LEU B 1 171 ? -3.82 -11.594 -7.941 1 98.44 171 LEU B CA 1
ATOM 3138 C C . LEU B 1 171 ? -5.203 -11.414 -7.324 1 98.44 171 LEU B C 1
ATOM 3140 O O . LEU B 1 171 ? -5.488 -11.961 -6.258 1 98.44 171 LEU B O 1
ATOM 3144 N N . SER B 1 172 ? -6.051 -10.609 -8.008 1 98.12 172 SER B N 1
ATOM 3145 C CA . SER B 1 172 ? -7.395 -10.383 -7.488 1 98.12 172 SER B CA 1
ATOM 3146 C C . SER B 1 172 ? -8.125 -11.695 -7.23 1 98.12 172 SER B C 1
ATOM 3148 O O . SER B 1 172 ? -8.188 -12.562 -8.102 1 98.12 172 SER B O 1
ATOM 3150 N N . GLY B 1 173 ? -8.531 -11.828 -5.988 1 97.38 173 GLY B N 1
ATOM 3151 C CA . GLY B 1 173 ? -9.328 -12.992 -5.621 1 97.38 173 GLY B CA 1
ATOM 3152 C C . GLY B 1 173 ? -8.484 -14.188 -5.219 1 97.38 173 GLY B C 1
ATOM 3153 O O . GLY B 1 173 ? -9.016 -15.227 -4.824 1 97.38 173 GLY B O 1
ATOM 3154 N N . ILE B 1 174 ? -7.266 -14.117 -5.309 1 98.25 174 ILE B N 1
ATOM 3155 C CA . ILE B 1 174 ? -6.391 -15.227 -4.953 1 98.25 174 ILE B CA 1
ATOM 3156 C C . ILE B 1 174 ? -6.105 -15.203 -3.455 1 98.25 174 ILE B C 1
ATOM 3158 O O . ILE B 1 174 ? -5.762 -14.156 -2.898 1 98.25 174 ILE B O 1
ATOM 3162 N N . ASP B 1 175 ? -6.289 -16.281 -2.783 1 98.44 175 ASP B N 1
ATOM 3163 C CA . ASP B 1 175 ? -6.051 -16.406 -1.35 1 98.44 175 ASP B CA 1
ATOM 3164 C C . ASP B 1 175 ? -4.641 -16.938 -1.077 1 98.44 175 ASP B C 1
ATOM 3166 O O . ASP B 1 175 ? -4.324 -18.078 -1.406 1 98.44 175 ASP B O 1
ATOM 3170 N N . LEU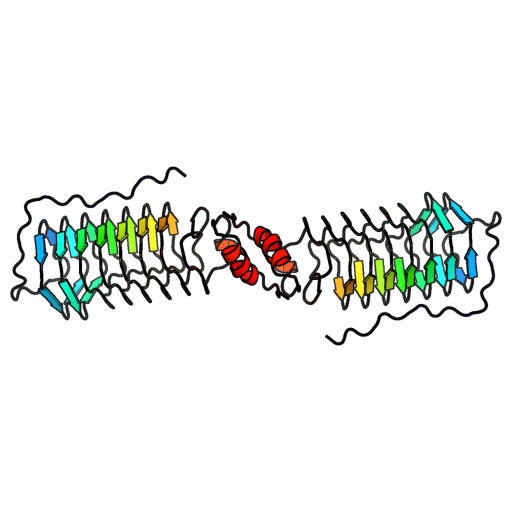 B 1 176 ? -3.828 -16.172 -0.491 1 98.56 176 LEU B N 1
ATOM 3171 C CA . LEU B 1 176 ? -2.459 -16.562 -0.181 1 98.56 176 LEU B CA 1
ATOM 3172 C C . LEU B 1 176 ? -2.27 -16.734 1.323 1 98.56 176 LEU B C 1
ATOM 3174 O O . LEU B 1 176 ? -1.138 -16.828 1.803 1 98.56 176 LEU B O 1
ATOM 3178 N N . SER B 1 177 ? -3.352 -16.781 2.088 1 98.25 177 SER B N 1
ATOM 3179 C CA . SER B 1 177 ? -3.297 -16.766 3.545 1 98.25 177 SER B CA 1
ATOM 3180 C C . SER B 1 177 ? -2.572 -17.984 4.094 1 98.25 177 SER B C 1
ATOM 3182 O O . SER B 1 177 ? -2.076 -17.969 5.223 1 98.25 177 SER B O 1
ATOM 3184 N N . GLU B 1 178 ? -2.465 -19.094 3.301 1 98.06 178 GLU B N 1
ATOM 3185 C CA . GLU B 1 178 ? -1.794 -20.312 3.754 1 98.06 178 GLU B CA 1
ATOM 3186 C C . GLU B 1 178 ? -0.39 -20.422 3.166 1 98.06 178 GLU B C 1
ATOM 3188 O O . GLU B 1 178 ? 0.26 -21.453 3.281 1 98.06 178 GLU B O 1
ATOM 3193 N N . CYS B 1 179 ? 0.033 -19.422 2.549 1 98.62 179 CYS B N 1
ATOM 3194 C CA . CYS B 1 179 ? 1.304 -19.469 1.834 1 98.62 179 CYS B CA 1
ATOM 3195 C C . CYS B 1 179 ? 2.357 -18.625 2.541 1 98.62 179 CYS B C 1
ATOM 3197 O O . CYS B 1 179 ? 2.023 -17.75 3.34 1 98.62 179 CYS B O 1
ATOM 3199 N N . VAL B 1 180 ? 3.561 -18.953 2.385 1 98.44 180 VAL B N 1
ATOM 3200 C CA . VAL B 1 180 ? 4.68 -18.094 2.762 1 98.44 180 VAL B CA 1
ATOM 3201 C C . VAL B 1 180 ? 5.004 -17.141 1.618 1 98.44 180 VAL B C 1
ATOM 3203 O O . VAL B 1 180 ? 5.375 -17.578 0.523 1 98.44 180 VAL B O 1
ATOM 3206 N N . ILE B 1 181 ? 4.902 -15.859 1.881 1 98.25 181 ILE B N 1
ATOM 3207 C CA . ILE B 1 181 ? 4.996 -14.945 0.747 1 98.25 181 ILE B CA 1
ATOM 3208 C C . ILE B 1 181 ? 6.121 -13.938 0.983 1 98.25 181 ILE B C 1
ATOM 3210 O O . ILE B 1 181 ? 6.141 -12.867 0.376 1 98.25 181 ILE B O 1
ATOM 3214 N N . GLU B 1 182 ? 7.055 -14.203 1.842 1 97 182 GLU B N 1
ATOM 3215 C CA . GLU B 1 182 ? 8.172 -13.297 2.098 1 97 182 GLU B CA 1
ATOM 3216 C C . GLU B 1 182 ? 8.977 -13.039 0.827 1 97 182 GLU B C 1
ATOM 3218 O O . GLU B 1 182 ? 9.336 -13.977 0.115 1 97 182 GLU B O 1
ATOM 3223 N N . GLY B 1 183 ? 9.195 -11.758 0.542 1 96.88 183 GLY B N 1
ATOM 3224 C CA . GLY B 1 183 ? 10.016 -11.406 -0.604 1 96.88 183 GLY B CA 1
ATOM 3225 C C . GLY B 1 183 ? 9.273 -11.492 -1.924 1 96.88 183 GLY B C 1
ATOM 3226 O O . GLY B 1 183 ? 9.883 -11.453 -2.992 1 96.88 183 GLY B O 1
ATOM 3227 N N . LEU B 1 184 ? 8.062 -11.617 -1.884 1 97.88 184 LEU B N 1
ATOM 3228 C CA . LEU B 1 184 ? 7.242 -11.695 -3.09 1 97.88 184 LEU B CA 1
ATOM 3229 C C . LEU B 1 184 ? 7.484 -10.492 -3.99 1 97.88 184 LEU B C 1
ATOM 3231 O O . LEU B 1 184 ? 7.465 -9.352 -3.523 1 97.88 184 LEU B O 1
ATOM 3235 N N . GLY B 1 185 ? 7.871 -10.727 -5.211 1 97.88 185 GLY B N 1
ATOM 3236 C CA . GLY B 1 185 ? 7.961 -9.664 -6.199 1 97.88 185 GLY B CA 1
ATOM 3237 C C . GLY B 1 185 ? 6.633 -9.359 -6.871 1 97.88 185 GLY B C 1
ATOM 3238 O O . GLY B 1 185 ? 6.18 -10.117 -7.734 1 97.88 185 GLY B O 1
ATOM 3239 N N . VAL B 1 186 ? 6.031 -8.305 -6.582 1 98 186 VAL B N 1
ATOM 3240 C CA . VAL B 1 186 ? 4.715 -7.969 -7.113 1 98 186 VAL B CA 1
ATOM 3241 C C . VAL B 1 186 ? 4.551 -6.449 -7.164 1 98 186 VAL B C 1
ATOM 3243 O O . VAL B 1 186 ? 5.184 -5.727 -6.391 1 98 186 VAL B O 1
ATOM 3246 N N . ARG B 1 187 ? 3.811 -5.957 -8.055 1 96.88 187 ARG B N 1
ATOM 3247 C CA . ARG B 1 187 ? 3.432 -4.547 -8.094 1 96.88 187 ARG B CA 1
ATOM 3248 C C . ARG B 1 187 ? 2.172 -4.297 -7.273 1 96.88 187 ARG B C 1
ATOM 3250 O O . ARG B 1 187 ? 1.346 -5.195 -7.105 1 96.88 187 ARG B O 1
ATOM 3257 N N . ILE B 1 188 ? 1.984 -3.109 -6.828 1 96.88 188 ILE B N 1
ATOM 3258 C CA . ILE B 1 188 ? 0.824 -2.73 -6.031 1 96.88 188 ILE B CA 1
ATOM 3259 C C . ILE B 1 188 ? -0.452 -2.934 -6.844 1 96.88 188 ILE B C 1
ATOM 3261 O O . ILE B 1 188 ? -1.45 -3.441 -6.324 1 96.88 188 ILE B O 1
ATOM 3265 N N . GLU B 1 189 ? -0.422 -2.6 -8.078 1 96.25 189 GLU B N 1
ATOM 3266 C CA . GLU B 1 189 ? -1.607 -2.707 -8.922 1 96.25 189 GLU B CA 1
ATOM 3267 C C . GLU B 1 189 ? -2.023 -4.164 -9.109 1 96.25 189 GLU B C 1
ATOM 3269 O O . GLU B 1 189 ? -3.184 -4.449 -9.414 1 96.25 189 GLU B O 1
ATOM 3274 N N . ASP B 1 190 ? -1.075 -5.047 -8.945 1 97.44 190 ASP B N 1
ATOM 3275 C CA . ASP B 1 190 ? -1.343 -6.461 -9.211 1 97.44 190 ASP B CA 1
ATOM 3276 C C . ASP B 1 190 ? -1.951 -7.137 -7.98 1 97.44 190 ASP B C 1
ATOM 3278 O O . ASP B 1 190 ? -2.559 -8.203 -8.094 1 97.44 190 ASP B O 1
ATOM 3282 N N . ILE B 1 191 ? -1.817 -6.559 -6.844 1 97.31 191 ILE B N 1
ATOM 3283 C CA . ILE B 1 191 ? -2.164 -7.32 -5.648 1 97.31 191 ILE B CA 1
ATOM 3284 C C . ILE B 1 191 ? -3.557 -6.918 -5.168 1 97.31 191 ILE B C 1
ATOM 3286 O O . ILE B 1 191 ? -4.062 -7.465 -4.184 1 97.31 191 ILE B O 1
ATOM 3290 N N . LYS B 1 192 ? -4.188 -5.898 -5.816 1 97.62 192 LYS B N 1
ATOM 3291 C CA . LYS B 1 192 ? -5.543 -5.512 -5.438 1 97.62 192 LYS B CA 1
ATOM 3292 C C . LYS B 1 192 ? -6.477 -6.719 -5.43 1 97.62 192 LYS B C 1
ATOM 3294 O O . LYS B 1 192 ? -6.566 -7.445 -6.422 1 97.62 192 LYS B O 1
ATOM 3299 N N . GLY B 1 193 ? -7.117 -6.965 -4.273 1 97.94 193 GLY B N 1
ATOM 3300 C CA . GLY B 1 193 ? -8.086 -8.047 -4.16 1 97.94 193 GLY B CA 1
ATOM 3301 C C . GLY B 1 193 ? -7.48 -9.336 -3.637 1 97.94 193 GLY B C 1
ATOM 3302 O O . GLY B 1 193 ? -8.195 -10.305 -3.395 1 97.94 193 GLY B O 1
ATOM 3303 N N . VAL B 1 194 ? -6.184 -9.406 -3.504 1 98.5 194 VAL B N 1
ATOM 3304 C CA . VAL B 1 194 ? -5.555 -10.609 -2.965 1 98.5 194 VAL B CA 1
ATOM 3305 C C . VAL B 1 194 ? -5.973 -10.805 -1.508 1 98.5 194 VAL B C 1
ATOM 3307 O O . VAL B 1 194 ? -6.195 -9.828 -0.787 1 98.5 194 VAL B O 1
ATOM 3310 N N . ILE B 1 195 ? -6.145 -11.891 -1.078 1 98.56 195 ILE B N 1
ATOM 3311 C CA . ILE B 1 195 ? -6.523 -12.227 0.291 1 98.56 195 ILE B CA 1
ATOM 3312 C C . ILE B 1 195 ? -5.293 -12.68 1.071 1 98.56 195 ILE B C 1
ATOM 3314 O O . ILE B 1 195 ? -4.609 -13.625 0.666 1 98.56 195 ILE B O 1
ATOM 3318 N N . VAL B 1 196 ? -4.984 -12.039 2.199 1 98.44 196 VAL B N 1
ATOM 3319 C CA . VAL B 1 196 ? -3.777 -12.32 2.967 1 98.44 196 VAL B CA 1
ATOM 3320 C C . VAL B 1 196 ? -4.074 -12.203 4.461 1 98.44 196 VAL B C 1
ATOM 3322 O O . VAL B 1 196 ? -5.133 -11.711 4.852 1 98.44 196 VAL B O 1
ATOM 3325 N N . THR B 1 197 ? -3.195 -12.695 5.301 1 97.88 197 THR B N 1
ATOM 3326 C CA . THR B 1 197 ? -3.277 -12.508 6.742 1 97.88 197 THR B CA 1
ATOM 3327 C C . THR B 1 197 ? -2.811 -11.109 7.133 1 97.88 197 THR B C 1
ATOM 3329 O O . THR B 1 197 ? -2.27 -10.375 6.301 1 97.88 197 THR B O 1
ATOM 3332 N N . SER B 1 198 ? -3.043 -10.766 8.43 1 96.94 198 SER B N 1
ATOM 3333 C CA . SER B 1 198 ? -2.602 -9.469 8.922 1 96.94 198 SER B CA 1
ATOM 3334 C C . SER B 1 198 ? -1.086 -9.328 8.836 1 96.94 198 SER B C 1
ATOM 3336 O O . SER B 1 198 ? -0.578 -8.273 8.438 1 96.94 198 SER B O 1
ATOM 3338 N N . MET B 1 199 ? -0.45 -10.336 9.195 1 96.06 199 MET B N 1
ATOM 3339 C CA . MET B 1 199 ? 1.009 -10.305 9.148 1 96.06 199 MET B CA 1
ATOM 3340 C C . MET B 1 199 ? 1.506 -10.156 7.715 1 96.06 199 MET B C 1
ATOM 3342 O O . MET B 1 199 ? 2.441 -9.398 7.449 1 96.06 199 MET B O 1
ATOM 3346 N N . GLN B 1 200 ? 0.883 -10.914 6.82 1 97.31 200 GLN B N 1
ATOM 3347 C CA . GLN B 1 200 ? 1.247 -10.797 5.414 1 97.31 200 GLN B CA 1
ATOM 3348 C C . GLN B 1 200 ? 0.955 -9.391 4.887 1 97.31 200 GLN B C 1
ATOM 3350 O O . GLN B 1 200 ? 1.732 -8.844 4.105 1 97.31 200 GLN B O 1
ATOM 3355 N N . ALA B 1 201 ? -0.131 -8.875 5.332 1 97.12 201 ALA B N 1
ATOM 3356 C CA . ALA B 1 201 ? -0.477 -7.512 4.945 1 97.12 201 ALA B CA 1
ATOM 3357 C C . ALA B 1 201 ? 0.594 -6.523 5.398 1 97.12 201 ALA B C 1
ATOM 3359 O O . ALA B 1 201 ? 0.967 -5.617 4.652 1 97.12 201 ALA B O 1
ATOM 3360 N N . LEU B 1 202 ? 1.023 -6.699 6.594 1 95.56 202 LEU B N 1
ATOM 3361 C CA . LEU B 1 202 ? 2.098 -5.863 7.113 1 95.56 202 LEU B CA 1
ATOM 3362 C C . LEU B 1 202 ? 3.34 -5.961 6.234 1 95.56 202 LEU B C 1
ATOM 3364 O O . LEU B 1 202 ? 3.945 -4.941 5.891 1 95.56 202 LEU B O 1
ATOM 3368 N N . VAL B 1 203 ? 3.639 -7.102 5.844 1 95.06 203 VAL B N 1
ATOM 3369 C CA . VAL B 1 203 ? 4.801 -7.324 4.992 1 95.06 203 VAL B CA 1
ATOM 3370 C C . VAL B 1 203 ? 4.594 -6.637 3.643 1 95.06 203 VAL B C 1
ATOM 3372 O O . VAL B 1 203 ? 5.48 -5.938 3.15 1 95.06 203 VAL B O 1
ATOM 3375 N N . LEU B 1 204 ? 3.441 -6.793 3.084 1 96.94 204 LEU B N 1
ATOM 3376 C CA . LEU B 1 204 ? 3.139 -6.23 1.771 1 96.94 204 LEU B CA 1
ATOM 3377 C C . LEU B 1 204 ? 3.078 -4.711 1.831 1 96.94 204 LEU B C 1
ATOM 3379 O O . LEU B 1 204 ? 3.275 -4.035 0.817 1 96.94 204 LEU B O 1
ATOM 3383 N N . SER B 1 205 ? 2.805 -4.113 3.018 1 96.19 205 SER B N 1
ATOM 3384 C CA . SER B 1 205 ? 2.707 -2.666 3.16 1 96.19 205 SER B CA 1
ATOM 3385 C C . SER B 1 205 ? 4.016 -1.982 2.775 1 96.19 205 SER B C 1
ATOM 3387 O O . SER B 1 205 ? 4.016 -0.823 2.357 1 96.19 205 SER B O 1
ATOM 3389 N N . ARG B 1 206 ? 5.059 -2.701 2.871 1 94.75 206 ARG B N 1
ATOM 3390 C CA . ARG B 1 206 ? 6.367 -2.164 2.516 1 94.75 206 ARG B CA 1
ATOM 3391 C C . ARG B 1 206 ? 6.434 -1.814 1.033 1 94.75 206 ARG B C 1
ATOM 3393 O O . ARG B 1 206 ? 7.254 -0.992 0.62 1 94.75 206 ARG B O 1
ATOM 3400 N N . LEU B 1 207 ? 5.586 -2.457 0.271 1 96.44 207 LEU B N 1
ATOM 3401 C CA . LEU B 1 207 ? 5.531 -2.15 -1.153 1 96.44 207 LEU B CA 1
ATOM 3402 C C . LEU B 1 207 ? 5.207 -0.677 -1.38 1 96.44 207 LEU B C 1
ATOM 3404 O O . LEU B 1 207 ? 5.555 -0.115 -2.422 1 96.44 207 LEU B O 1
ATOM 3408 N N . MET B 1 208 ? 4.633 -0.006 -0.431 1 97.25 208 MET B N 1
ATOM 3409 C CA . MET B 1 208 ? 4.227 1.391 -0.564 1 97.25 208 MET B CA 1
ATOM 3410 C C . MET B 1 208 ? 5.387 2.326 -0.229 1 97.25 208 MET B C 1
ATOM 3412 O O . MET B 1 208 ? 5.273 3.543 -0.388 1 97.25 208 MET B O 1
ATOM 3416 N N . GLY B 1 209 ? 6.465 1.775 0.222 1 97.19 209 GLY B N 1
ATOM 3417 C CA . GLY B 1 209 ? 7.629 2.592 0.527 1 97.19 209 GLY B CA 1
ATOM 3418 C C . GLY B 1 209 ? 7.551 3.26 1.887 1 97.19 209 GLY B C 1
ATOM 3419 O O . GLY B 1 209 ? 8.25 4.238 2.145 1 97.19 209 GLY B O 1
ATOM 3420 N N . ILE B 1 210 ? 6.594 2.852 2.697 1 97.44 210 ILE B N 1
ATOM 3421 C CA . ILE B 1 210 ? 6.492 3.426 4.035 1 97.44 210 ILE B CA 1
ATOM 3422 C C . ILE B 1 210 ? 7.633 2.908 4.906 1 97.44 210 ILE B C 1
ATOM 3424 O O . ILE B 1 210 ? 8.211 1.855 4.625 1 97.44 210 ILE B O 1
ATOM 3428 N N . ILE B 1 211 ? 8.023 3.594 5.801 1 97.69 211 ILE B N 1
ATOM 3429 C CA . ILE B 1 211 ? 9.062 3.23 6.758 1 97.69 211 ILE B CA 1
ATOM 3430 C C . ILE B 1 211 ? 8.422 2.861 8.094 1 97.69 211 ILE B C 1
ATOM 3432 O O . ILE B 1 211 ? 7.715 3.67 8.695 1 97.69 211 ILE B O 1
ATOM 3436 N N . ILE B 1 212 ? 8.633 1.647 8.539 1 96 212 ILE B N 1
ATOM 3437 C CA . ILE B 1 212 ? 8.031 1.184 9.789 1 96 212 ILE B CA 1
ATOM 3438 C C . ILE B 1 212 ? 9.008 1.383 10.938 1 96 212 ILE B C 1
ATOM 3440 O O . ILE B 1 212 ? 10.164 0.948 10.867 1 96 212 ILE B O 1
ATOM 3444 N N . LYS B 1 213 ? 8.531 2.156 11.867 1 91.81 213 LYS B N 1
ATOM 3445 C CA . LYS B 1 213 ? 9.273 2.441 13.094 1 91.81 213 LYS B CA 1
ATOM 3446 C C . LYS B 1 213 ? 8.773 1.582 14.25 1 91.81 213 LYS B C 1
ATOM 3448 O O . LYS B 1 213 ? 7.574 1.337 14.375 1 91.81 213 LYS B O 1
#

InterPro domains:
  IPR001646 Pentapeptide repeat [PF13599] (69-146)
  IPR051082 Pentapeptide repeat and BTB/POZ domain-containing protein [PTHR14136] (63-195)

Solvent-accessible surface area (backbone atoms only — not comparable to full-atom values): 18973 Å² total; per-residue (Å²): 126,87,72,71,77,62,50,72,47,73,58,74,91,83,51,45,76,50,75,82,57,92,71,76,82,50,63,58,39,74,47,66,42,31,30,43,57,71,43,74,47,62,73,37,78,31,38,45,30,37,38,35,28,31,37,37,39,41,29,40,40,37,68,24,33,44,31,52,17,38,36,36,17,28,37,39,32,50,23,35,37,41,53,24,37,38,32,42,21,41,36,33,20,26,36,38,33,46,26,38,28,36,41,16,31,39,25,52,17,40,37,37,17,31,38,38,35,47,24,37,30,31,48,15,32,37,30,46,21,42,39,34,29,31,38,38,32,50,25,38,28,34,50,14,33,37,30,49,21,46,68,39,69,51,43,49,38,54,22,36,34,32,42,18,31,30,41,70,21,60,30,57,73,30,52,45,61,54,36,42,56,58,67,50,38,62,47,67,84,24,39,32,39,19,28,27,28,61,68,54,35,38,61,56,26,48,77,48,42,44,38,76,95,127,85,71,72,77,61,50,72,46,70,56,74,91,83,52,45,75,50,73,80,59,93,72,77,81,50,63,56,39,72,45,66,43,30,29,44,59,70,44,74,47,62,73,38,77,29,35,45,29,38,36,34,26,30,37,38,38,40,29,40,41,38,68,26,32,44,31,51,16,38,36,35,17,28,37,39,31,52,23,35,38,44,53,25,36,38,32,41,22,41,37,31,20,28,38,38,34,47,25,39,29,37,41,17,30,39,25,50,17,39,37,36,17,32,39,38,36,47,25,38,29,32,47,15,33,36,30,46,21,42,41,35,32,31,40,39,31,51,24,37,29,35,49,15,31,37,29,49,21,43,69,38,71,51,46,50,38,54,21,35,32,30,42,19,31,31,42,70,22,58,30,56,71,30,53,45,62,55,35,42,57,58,67,51,37,61,48,66,84,24,39,32,40,19,29,27,27,61,69,53,35,38,59,55,27,48,78,47,43,43,37,76,96

Sequence (426 aa):
MNNKKVLKPRIPDNLSVVELQEKYMLDEDSFSEQVFSHCHIENCEIQRNCFKQVIFDSVVFKNASMQYSEFTDVRFENCDLSNVDFRECSMYRMEFVNCKLVGMNLSESIFRDVSFDKCNGSYAFFRFTDFKQALFQDCQLSFSDFQQSRFSKIQFKNTDMCQCQLFGTNLSGIDLSECVIEGLGVRIEDIKGVIVTSMQALVLSRLMGIIIKMNNKKVLKPRIPDNLSVVELQEKYMLDEDSFSEQVFSHCHIENCEIQRNCFKQVIFDSVVFKNASMQYSEFTDVRFENCDLSNVDFRECSMYRMEFVNCKLVGMNLSESIFRDVSFDKCNGSYAFFRFTDFKQALFQDCQLSFSDFQQSRFSKIQFKNTDMCQCQLFGTNLSGIDLSECVIEGLGVRIEDIKGVIVTSMQALVLSRLMGIIIK

Radius of gyration: 33.83 Å; Cα contacts (8 Å, |Δi|>4): 1380; chains: 2; bounding box: 38×102×60 Å

pLDDT: mean 95.07, std 9.44, range [40.53, 98.94]

Organism: NCBI:txid1408889

Foldseek 3Di:
DPLDAQAAFDADPDAAEDPPPPDQDEEQAEAERYEDEQEEDECHEYEAYEYYRYEYYLYEYYNYEYELYEAGRYEYENYECALYEHDNYEYENYEYYCYEQDQYEHDNYEAGRYEYYNYEHANYEHDQYEYASYEYENYEHDCYEHDLYEDHSYAYAQYEHALYEHENYAQAPYECQNYHQHNYHYAPRRCVNYHYDPVVVVRCVCNVVDDDD/DPLPAQAAFDADPDAAEDPPDPDQDEEQEEDERYEDEQEEDECHEYEAYEYYRYEYYLYEYYNYEYELYEAGRYEYENYECDLYEHDNYEYENYEYYCYEQDQYEHDNYEAGRYEYYNYEHANYEHDNYEYASYEYENYEHDCYEHDLYEDHSYAYAQYEHALYEHENYAQAPYECQNYHQHNYHYAPRRCVNYHYDPVVVVRCVCNVVDDDD

Nearest PDB structures (foldseek):
  6fls-assembly1_A  TM=8.871E-01  e=3.320E-15  Clostridium botulinum
  4yc5-assembly1_A  TM=6.617E-01  e=2.538E-08  synthetic construct
  4ycq-assembly1_A-2  TM=5.695E-01  e=7.102E-08  synthetic construct
  4yei-assembly3_C  TM=4.708E-01  e=1.158E-09  synthetic construct
  3du1-assembly1_X  TM=4.634E-01  e=2.961E-08  Nostoc sp. PCC 7120 = FACHB-418